Protein AF-0000000066385915 (afdb_homodimer)

Structure (mmCIF, N/CA/C/O backbone):
data_AF-0000000066385915-model_v1
#
loop_
_entity.id
_entity.type
_entity.pdbx_description
1 polymer 'MX dynamin-like GTPase 1'
#
loop_
_atom_site.group_PDB
_atom_site.id
_atom_site.type_symbol
_atom_site.label_atom_id
_atom_site.label_alt_id
_atom_site.label_comp_id
_atom_site.label_asym_id
_atom_site.label_entity_id
_atom_site.label_seq_id
_atom_site.pdbx_PDB_ins_code
_atom_site.Cartn_x
_atom_site.Cartn_y
_atom_site.Cartn_z
_atom_site.occupancy
_atom_site.B_iso_or_equiv
_atom_site.auth_seq_id
_atom_site.auth_comp_id
_atom_site.auth_asym_id
_atom_site.auth_atom_id
_atom_site.pdbx_PDB_model_num
ATOM 1 N N . MET A 1 1 ? 25.766 -32.531 -2.086 1 35.78 1 MET A N 1
ATOM 2 C CA . MET A 1 1 ? 25.438 -33.531 -3.105 1 35.78 1 MET A CA 1
ATOM 3 C C . MET A 1 1 ? 24.438 -34.531 -2.564 1 35.78 1 MET A C 1
ATOM 5 O O . MET A 1 1 ? 23.484 -34.906 -3.246 1 35.78 1 MET A O 1
ATOM 9 N N . ASP A 1 2 ? 24.688 -34.906 -1.33 1 42.03 2 ASP A N 1
ATOM 10 C CA . ASP A 1 2 ? 23.859 -35.938 -0.715 1 42.03 2 ASP A CA 1
ATOM 11 C C . ASP A 1 2 ? 22.5 -35.375 -0.315 1 42.03 2 ASP A C 1
ATOM 13 O O . ASP A 1 2 ? 21.469 -36.031 -0.437 1 42.03 2 ASP A O 1
ATOM 17 N N . SER A 1 3 ? 22.516 -34.125 0.157 1 38.78 3 SER A N 1
ATOM 18 C CA . SER A 1 3 ? 21.281 -33.531 0.643 1 38.78 3 SER A CA 1
ATOM 19 C C . SER A 1 3 ? 20.359 -33.156 -0.508 1 38.78 3 SER A C 1
ATOM 21 O O . SER A 1 3 ? 19.125 -33.281 -0.377 1 38.78 3 SER A O 1
ATOM 23 N N . VAL A 1 4 ? 20.906 -32.781 -1.575 1 39.56 4 VAL A N 1
ATOM 24 C CA . VAL A 1 4 ? 20.109 -32.5 -2.771 1 39.56 4 VAL A CA 1
ATOM 25 C C . VAL A 1 4 ? 19.484 -33.781 -3.295 1 39.56 4 VAL A C 1
ATOM 27 O O . VAL A 1 4 ? 18.312 -33.781 -3.674 1 39.56 4 VAL A O 1
ATOM 30 N N . ASN A 1 5 ? 20.281 -34.781 -3.244 1 43.81 5 ASN A N 1
ATOM 31 C CA . ASN A 1 5 ? 19.781 -36.094 -3.709 1 43.81 5 ASN A CA 1
ATOM 32 C C . ASN A 1 5 ? 18.656 -36.594 -2.822 1 43.81 5 ASN A C 1
ATOM 34 O O . ASN A 1 5 ? 17.703 -37.188 -3.314 1 43.81 5 ASN A O 1
ATOM 38 N N . ASN A 1 6 ? 18.859 -36.375 -1.585 1 42.84 6 ASN A N 1
ATOM 39 C CA . ASN A 1 6 ? 17.844 -36.875 -0.673 1 42.84 6 ASN A CA 1
ATOM 40 C C . ASN A 1 6 ? 16.531 -36.094 -0.83 1 42.84 6 ASN A C 1
ATOM 42 O O . ASN A 1 6 ? 15.453 -36.688 -0.765 1 42.84 6 ASN A O 1
ATOM 46 N N . LEU A 1 7 ? 16.609 -34.844 -1.009 1 38.97 7 LEU A N 1
ATOM 47 C CA . LEU A 1 7 ? 15.414 -34.031 -1.237 1 38.97 7 LEU A CA 1
ATOM 48 C C . LEU A 1 7 ? 14.727 -34.438 -2.543 1 38.97 7 LEU A C 1
ATOM 50 O O . LEU A 1 7 ? 13.5 -34.531 -2.605 1 38.97 7 LEU A O 1
ATOM 54 N N . CYS A 1 8 ? 15.484 -34.719 -3.566 1 43.97 8 CYS A N 1
ATOM 55 C CA . CYS A 1 8 ? 14.945 -35.188 -4.832 1 43.97 8 CYS A CA 1
ATOM 56 C C . CYS A 1 8 ? 14.234 -36.531 -4.648 1 43.97 8 CYS A C 1
ATOM 58 O O . CYS A 1 8 ? 13.172 -36.75 -5.227 1 43.97 8 CYS A O 1
ATOM 60 N N . ARG A 1 9 ? 14.914 -37.531 -3.932 1 48.41 9 ARG A N 1
ATOM 61 C CA . ARG A 1 9 ? 14.359 -38.844 -3.703 1 48.41 9 ARG A CA 1
ATOM 62 C C . ARG A 1 9 ? 13.062 -38.781 -2.904 1 48.41 9 ARG A C 1
ATOM 64 O O . ARG A 1 9 ? 12.094 -39.469 -3.215 1 48.41 9 ARG A O 1
ATOM 71 N N . HIS A 1 10 ? 13.102 -37.906 -1.931 1 45.81 10 HIS A N 1
ATOM 72 C CA . HIS A 1 10 ? 11.906 -37.719 -1.107 1 45.81 10 HIS A CA 1
ATOM 73 C C . HIS A 1 10 ? 10.781 -37.094 -1.907 1 45.81 10 HIS A C 1
ATOM 75 O O . HIS A 1 10 ? 9.625 -37.5 -1.8 1 45.81 10 HIS A O 1
ATOM 81 N N . TYR A 1 11 ? 11.141 -36.156 -2.65 1 45.03 11 TYR A N 1
ATOM 82 C CA . TYR A 1 11 ? 10.164 -35.562 -3.557 1 45.03 11 TYR A CA 1
ATOM 83 C C . TYR A 1 11 ? 9.594 -36.594 -4.508 1 45.03 11 TYR A C 1
ATOM 85 O O . TYR A 1 11 ? 8.375 -36.688 -4.672 1 45.03 11 TYR A O 1
ATOM 93 N N . GLU A 1 12 ? 10.492 -37.375 -5.199 1 50.59 12 GLU A N 1
ATOM 94 C CA . GLU A 1 12 ? 10.055 -38.375 -6.18 1 50.59 12 GLU A CA 1
ATOM 95 C C . GLU A 1 12 ? 9.227 -39.469 -5.52 1 50.59 12 GLU A C 1
ATOM 97 O O . GLU A 1 12 ? 8.242 -39.938 -6.094 1 50.59 12 GLU A O 1
ATOM 102 N N . GLU A 1 13 ? 9.656 -39.875 -4.379 1 51.94 13 GLU A N 1
ATOM 103 C CA . GLU A 1 13 ? 8.984 -41 -3.744 1 51.94 13 GLU A CA 1
ATOM 104 C C . GLU A 1 13 ? 7.691 -40.562 -3.066 1 51.94 13 GLU A C 1
ATOM 106 O O . GLU A 1 13 ? 6.695 -41.281 -3.084 1 51.94 13 GLU A O 1
ATOM 111 N N . LYS A 1 14 ? 7.656 -39.438 -2.494 1 52.72 14 LYS A N 1
ATOM 112 C CA . LYS A 1 14 ? 6.488 -39.094 -1.687 1 52.72 14 LYS A CA 1
ATOM 113 C C . LYS A 1 14 ? 5.617 -38.062 -2.396 1 52.72 14 LYS A C 1
ATOM 115 O O . LYS A 1 14 ? 4.391 -38.125 -2.299 1 52.72 14 LYS A O 1
ATOM 120 N N . VAL A 1 15 ? 6.25 -37.281 -3.129 1 54.69 15 VAL A N 1
ATOM 121 C CA . VAL A 1 15 ? 5.527 -36.156 -3.699 1 54.69 15 VAL A CA 1
ATOM 122 C C . VAL A 1 15 ? 4.969 -36.531 -5.066 1 54.69 15 VAL A C 1
ATOM 124 O O . VAL A 1 15 ? 3.809 -36.219 -5.375 1 54.69 15 VAL A O 1
ATOM 127 N N . ARG A 1 16 ? 5.742 -37.281 -5.781 1 57.44 16 ARG A N 1
ATOM 128 C CA . ARG A 1 16 ? 5.402 -37.562 -7.172 1 57.44 16 ARG A CA 1
ATOM 129 C C . ARG A 1 16 ? 4.145 -38.406 -7.266 1 57.44 16 ARG A C 1
ATOM 131 O O . ARG A 1 16 ? 3.252 -38.125 -8.07 1 57.44 16 ARG A O 1
ATOM 138 N N . PRO A 1 17 ? 4.105 -39.375 -6.379 1 56.94 17 PRO A N 1
ATOM 139 C CA . PRO A 1 17 ? 2.875 -40.156 -6.469 1 56.94 17 PRO A CA 1
ATOM 140 C C . PRO A 1 17 ? 1.621 -39.344 -6.188 1 56.94 17 PRO A C 1
ATOM 142 O O . PRO A 1 17 ? 0.581 -39.562 -6.812 1 56.94 17 PRO A O 1
ATOM 145 N N . CYS A 1 18 ? 1.727 -38.5 -5.277 1 58.06 18 CYS A N 1
ATOM 146 C CA . CYS A 1 18 ? 0.568 -37.656 -4.961 1 58.06 18 CYS A CA 1
ATOM 147 C C . CYS A 1 18 ? 0.225 -36.75 -6.125 1 58.06 18 CYS A C 1
ATOM 149 O O . CYS A 1 18 ? -0.949 -36.562 -6.453 1 58.06 18 CYS A O 1
ATOM 151 N N . ILE A 1 19 ? 1.251 -36.188 -6.676 1 59.75 19 ILE A N 1
ATOM 152 C CA . ILE A 1 19 ? 1.031 -35.344 -7.84 1 59.75 19 ILE A CA 1
ATOM 153 C C . ILE A 1 19 ? 0.413 -36.156 -8.969 1 59.75 19 ILE A C 1
ATOM 155 O O . ILE A 1 19 ? -0.531 -35.719 -9.625 1 59.75 19 ILE A O 1
ATOM 159 N N . ASP A 1 20 ? 1.008 -37.344 -9.078 1 60.72 20 ASP A N 1
ATOM 160 C CA . ASP A 1 20 ? 0.48 -38.219 -10.109 1 60.72 20 ASP A CA 1
ATOM 161 C C . ASP A 1 20 ? -0.982 -38.562 -9.844 1 60.72 20 ASP A C 1
ATOM 163 O O . ASP A 1 20 ? -1.783 -38.688 -10.773 1 60.72 20 ASP A O 1
ATOM 167 N N . LEU A 1 21 ? -1.234 -38.75 -8.602 1 58.47 21 LEU A N 1
ATOM 168 C CA . LEU A 1 21 ? -2.623 -39.031 -8.242 1 58.47 21 LEU A CA 1
ATOM 169 C C . LEU A 1 21 ? -3.514 -37.844 -8.609 1 58.47 21 LEU A C 1
ATOM 171 O O . LEU A 1 21 ? -4.59 -38.031 -9.18 1 58.47 21 LEU A O 1
ATOM 175 N N . ILE A 1 22 ? -3.074 -36.719 -8.336 1 58.84 22 ILE A N 1
ATOM 176 C CA . ILE A 1 22 ? -3.85 -35.531 -8.656 1 58.84 22 ILE A CA 1
ATOM 177 C C . ILE A 1 22 ? -4.016 -35.406 -10.172 1 58.84 22 ILE A C 1
ATOM 179 O O . ILE A 1 22 ? -5.109 -35.125 -10.664 1 58.84 22 ILE A O 1
ATOM 183 N N . ASP A 1 23 ? -2.93 -35.719 -10.766 1 59.41 23 ASP A N 1
ATOM 184 C CA . ASP A 1 23 ? -2.986 -35.719 -12.227 1 59.41 23 ASP A CA 1
ATOM 185 C C . ASP A 1 23 ? -3.982 -36.75 -12.75 1 59.41 23 ASP A C 1
ATOM 187 O O . ASP A 1 23 ? -4.727 -36.469 -13.695 1 59.41 23 ASP A O 1
ATOM 191 N N . THR A 1 24 ? -3.834 -37.844 -12.133 1 56.38 24 THR A N 1
ATOM 192 C CA . THR A 1 24 ? -4.762 -38.875 -12.523 1 56.38 24 THR A CA 1
ATOM 193 C C . THR A 1 24 ? -6.203 -38.469 -12.219 1 56.38 24 THR A C 1
ATOM 195 O O . THR A 1 24 ? -7.098 -38.688 -13.039 1 56.38 24 THR A O 1
ATOM 198 N N . LEU A 1 25 ? -6.285 -37.969 -11.125 1 58.06 25 LEU A N 1
ATOM 199 C CA . LEU A 1 25 ? -7.633 -37.562 -10.75 1 58.06 25 LEU A CA 1
ATOM 200 C C . LEU A 1 25 ? -8.133 -36.438 -11.664 1 58.06 25 LEU A C 1
ATOM 202 O O . LEU A 1 25 ? -9.312 -36.438 -12.039 1 58.06 25 LEU A O 1
ATOM 206 N N . ARG A 1 26 ? -7.273 -35.688 -12.047 1 57.22 26 ARG A N 1
ATOM 207 C CA . ARG A 1 26 ? -7.609 -34.625 -13.008 1 57.22 26 ARG A CA 1
ATOM 208 C C . ARG A 1 26 ? -7.984 -35.25 -14.359 1 57.22 26 ARG A C 1
ATOM 210 O O . ARG A 1 26 ? -8.969 -34.812 -14.977 1 57.22 26 ARG A O 1
ATOM 217 N N . ALA A 1 27 ? -7.152 -36.125 -14.734 1 53.56 27 ALA A N 1
ATOM 218 C CA . ALA A 1 27 ? -7.371 -36.781 -16.031 1 53.56 27 ALA A CA 1
ATOM 219 C C . ALA A 1 27 ? -8.695 -37.531 -16.031 1 53.56 27 ALA A C 1
ATOM 221 O O . ALA A 1 27 ? -9.344 -37.625 -17.078 1 53.56 27 ALA A O 1
ATOM 222 N N . LEU A 1 28 ? -9 -38.125 -14.969 1 53.47 28 LEU A N 1
ATOM 223 C CA . LEU A 1 28 ? -10.219 -38.938 -14.875 1 53.47 28 LEU A CA 1
ATOM 224 C C . LEU A 1 28 ? -11.445 -38.031 -14.789 1 53.47 28 LEU A C 1
ATOM 226 O O . LEU A 1 28 ? -12.578 -38.5 -14.797 1 53.47 28 LEU A O 1
ATOM 230 N N . GLY A 1 29 ? -11.188 -36.781 -15.016 1 46.84 29 GLY A N 1
ATOM 231 C CA . GLY A 1 29 ? -12.297 -35.844 -14.992 1 46.84 29 GLY A CA 1
ATOM 232 C C . GLY A 1 29 ? -12.938 -35.719 -13.625 1 46.84 29 GLY A C 1
ATOM 233 O O . GLY A 1 29 ? -14.062 -35.25 -13.508 1 46.84 29 GLY A O 1
ATOM 234 N N . VAL A 1 30 ? -12.375 -36.375 -12.789 1 45.09 30 VAL A N 1
ATOM 235 C CA . VAL A 1 30 ? -12.891 -36.25 -11.43 1 45.09 30 VAL A CA 1
ATOM 236 C C . VAL A 1 30 ? -12.695 -34.844 -10.93 1 45.09 30 VAL A C 1
ATOM 238 O O . VAL A 1 30 ? -13.164 -34.469 -9.836 1 45.09 30 VAL A O 1
ATOM 241 N N . GLU A 1 31 ? -12.008 -34.062 -11.547 1 46.38 31 GLU A N 1
ATOM 242 C CA . GLU A 1 31 ? -11.75 -32.656 -11.203 1 46.38 31 GLU A CA 1
ATOM 243 C C . GLU A 1 31 ? -13.039 -31.844 -11.188 1 46.38 31 GLU A C 1
ATOM 245 O O . GLU A 1 31 ? -13.148 -30.859 -10.438 1 46.38 31 GLU A O 1
ATOM 250 N N . GLN A 1 32 ? -13.875 -32.25 -12.156 1 44.91 32 GLN A N 1
ATOM 251 C CA . GLN A 1 32 ? -15.125 -31.484 -12.141 1 44.91 32 GLN A CA 1
ATOM 252 C C . GLN A 1 32 ? -15.766 -31.516 -10.758 1 44.91 32 GLN A C 1
ATOM 254 O O . GLN A 1 32 ? -16.469 -30.562 -10.375 1 44.91 32 GLN A O 1
ATOM 259 N N . ASP A 1 33 ? -15.578 -32.625 -10.125 1 41.34 33 ASP A N 1
ATOM 260 C CA . ASP A 1 33 ? -16.188 -32.781 -8.812 1 41.34 33 ASP A CA 1
ATOM 261 C C . ASP A 1 33 ? -15.141 -32.656 -7.703 1 41.34 33 ASP A C 1
ATOM 263 O O . ASP A 1 33 ? -15.492 -32.562 -6.523 1 41.34 33 ASP A O 1
ATOM 267 N N . LEU A 1 34 ? -13.938 -33.094 -7.906 1 46.72 34 LEU A N 1
ATOM 268 C CA . LEU A 1 34 ? -12.992 -33.094 -6.797 1 46.72 34 LEU A CA 1
ATOM 269 C C . LEU A 1 34 ? -12.234 -31.781 -6.723 1 46.72 34 LEU A C 1
ATOM 271 O O . LEU A 1 34 ? -11.727 -31.297 -7.738 1 46.72 34 LEU A O 1
ATOM 275 N N . ALA A 1 35 ? -12.516 -31 -5.754 1 56.75 35 ALA A N 1
ATOM 276 C CA . ALA A 1 35 ? -11.812 -29.797 -5.344 1 56.75 35 ALA A CA 1
ATOM 277 C C . ALA A 1 35 ? -10.32 -30.062 -5.148 1 56.75 35 ALA A C 1
ATOM 279 O O . ALA A 1 35 ? -9.914 -30.578 -4.109 1 56.75 35 ALA A O 1
ATOM 280 N N . LEU A 1 36 ? -9.453 -30.25 -6.277 1 65.81 36 LEU A N 1
ATOM 281 C CA . LEU A 1 36 ? -8.023 -30.531 -6.145 1 65.81 36 LEU A CA 1
ATOM 282 C C . LEU A 1 36 ? -7.309 -29.359 -5.48 1 65.81 36 LEU A C 1
ATOM 284 O O . LEU A 1 36 ? -7.703 -28.203 -5.656 1 65.81 36 LEU A O 1
ATOM 288 N N . PRO A 1 37 ? -6.355 -29.797 -4.598 1 80.06 37 PRO A N 1
ATOM 289 C CA . PRO A 1 37 ? -5.605 -28.766 -3.877 1 80.06 37 PRO A CA 1
ATOM 290 C C . PRO A 1 37 ? -4.902 -27.781 -4.809 1 80.06 37 PRO A C 1
ATOM 292 O O . PRO A 1 37 ? -4.383 -28.188 -5.855 1 80.06 37 PRO A O 1
ATOM 295 N N . ALA A 1 38 ? -5.109 -26.656 -4.68 1 89.25 38 ALA A N 1
ATOM 296 C CA . ALA A 1 38 ? -4.516 -25.562 -5.441 1 89.25 38 ALA A CA 1
ATOM 297 C C . ALA A 1 38 ? -4.008 -24.469 -4.512 1 89.25 38 ALA A C 1
ATOM 299 O O . ALA A 1 38 ? -4.281 -24.484 -3.311 1 89.25 38 ALA A O 1
ATOM 300 N N . ILE A 1 39 ? -3.141 -23.719 -5.043 1 95.94 39 ILE A N 1
ATOM 301 C CA . ILE A 1 39 ? -2.65 -22.547 -4.324 1 95.94 39 ILE A CA 1
ATOM 302 C C . ILE A 1 39 ? -3.297 -21.297 -4.895 1 95.94 39 ILE A C 1
ATOM 304 O O . ILE A 1 39 ? -3.092 -20.953 -6.062 1 95.94 39 ILE A O 1
ATOM 308 N N . ALA A 1 40 ? -4.121 -20.656 -4.109 1 97.44 40 ALA A N 1
ATOM 309 C CA . ALA A 1 40 ? -4.703 -19.375 -4.492 1 97.44 40 ALA A CA 1
ATOM 310 C C . ALA A 1 40 ? -3.754 -18.234 -4.168 1 97.44 40 ALA A C 1
ATOM 312 O O . ALA A 1 40 ? -3.307 -18.094 -3.029 1 97.44 40 ALA A O 1
ATOM 313 N N . VAL A 1 41 ? -3.404 -17.469 -5.195 1 98.44 41 VAL A N 1
ATOM 314 C CA . VAL A 1 41 ? -2.52 -16.328 -5.027 1 98.44 41 VAL A CA 1
ATOM 315 C C . VAL A 1 41 ? -3.348 -15.062 -4.832 1 98.44 41 VAL A C 1
ATOM 317 O O . VAL A 1 41 ? -4.078 -14.641 -5.734 1 98.44 41 VAL A O 1
ATOM 320 N N . ILE A 1 42 ? -3.266 -14.461 -3.682 1 98.75 42 ILE A N 1
ATOM 321 C CA . ILE A 1 42 ? -4.062 -13.273 -3.373 1 98.75 42 ILE A CA 1
ATOM 322 C C . ILE A 1 42 ? -3.148 -12.133 -2.941 1 98.75 42 ILE A C 1
ATOM 324 O O . ILE A 1 42 ? -2.037 -12.367 -2.461 1 98.75 42 ILE A O 1
ATOM 328 N N . GLY A 1 43 ? -3.566 -10.945 -3.133 1 98.44 43 GLY A N 1
ATOM 329 C CA . GLY A 1 43 ? -2.834 -9.734 -2.818 1 98.44 43 GLY A CA 1
ATOM 330 C C . GLY A 1 43 ? -3.564 -8.469 -3.236 1 98.44 43 GLY A C 1
ATOM 331 O O . GLY A 1 43 ? -4.465 -8.516 -4.074 1 98.44 43 GLY A O 1
ATOM 332 N N . ASP A 1 44 ? -3.129 -7.418 -2.646 1 97.69 44 ASP A N 1
ATOM 333 C CA . ASP A 1 44 ? -3.666 -6.125 -3.068 1 97.69 44 ASP A CA 1
ATOM 334 C C . ASP A 1 44 ? -3.219 -5.781 -4.488 1 97.69 44 ASP A C 1
ATOM 336 O O . ASP A 1 44 ? -2.232 -6.328 -4.984 1 97.69 44 ASP A O 1
ATOM 340 N N . GLN A 1 45 ? -3.996 -4.945 -5.129 1 96.38 45 GLN A N 1
ATOM 341 C CA . GLN A 1 45 ? -3.635 -4.527 -6.477 1 96.38 45 GLN A CA 1
ATOM 342 C C . GLN A 1 45 ? -2.201 -4.004 -6.527 1 96.38 45 GLN A C 1
ATOM 344 O O . GLN A 1 45 ? -1.781 -3.246 -5.652 1 96.38 45 GLN A O 1
ATOM 349 N N . SER A 1 46 ? -1.393 -4.484 -7.469 1 94.25 46 SER A N 1
ATOM 350 C CA . SER A 1 46 ? -0.015 -4.098 -7.758 1 94.25 46 SER A CA 1
ATOM 351 C C . SER A 1 46 ? 0.943 -4.637 -6.699 1 94.25 46 SER A C 1
ATOM 353 O O . SER A 1 46 ? 2.029 -4.09 -6.504 1 94.25 46 SER A O 1
ATOM 355 N N . SER A 1 47 ? 0.632 -5.672 -6.02 1 96.19 47 SER A N 1
ATOM 356 C CA . SER A 1 47 ? 1.505 -6.242 -5 1 96.19 47 SER A CA 1
ATOM 357 C C . SER A 1 47 ? 2.594 -7.109 -5.629 1 96.19 47 SER A C 1
ATOM 359 O O . SER A 1 47 ? 3.611 -7.391 -4.992 1 96.19 47 SER A O 1
ATOM 361 N N . GLY A 1 48 ? 2.332 -7.594 -6.812 1 95.31 48 GLY A N 1
ATOM 362 C CA . GLY A 1 48 ? 3.305 -8.438 -7.48 1 95.31 48 GLY A CA 1
ATOM 363 C C . GLY A 1 48 ? 2.793 -9.844 -7.746 1 95.31 48 GLY A C 1
ATOM 364 O O . GLY A 1 48 ? 3.574 -10.75 -8.055 1 95.31 48 GLY A O 1
ATOM 365 N N . LYS A 1 49 ? 1.472 -10.078 -7.676 1 96.19 49 LYS A N 1
ATOM 366 C CA . LYS A 1 49 ? 0.86 -11.391 -7.859 1 96.19 49 LYS A CA 1
ATOM 367 C C . LYS A 1 49 ? 1.213 -11.969 -9.227 1 96.19 49 LYS A C 1
ATOM 369 O O . LYS A 1 49 ? 1.729 -13.086 -9.312 1 96.19 49 LYS A O 1
ATOM 374 N N . SER A 1 50 ? 0.96 -11.164 -10.258 1 94.12 50 SER A N 1
ATOM 375 C CA . SER A 1 50 ? 1.209 -11.648 -11.617 1 94.12 50 SER A CA 1
ATOM 376 C C . SER A 1 50 ? 2.697 -11.883 -11.852 1 94.12 50 SER A C 1
ATOM 378 O O . SER A 1 50 ? 3.078 -12.828 -12.539 1 94.12 50 SER A O 1
ATOM 380 N N . SER A 1 51 ? 3.547 -11.047 -11.273 1 95.31 51 SER A N 1
ATOM 381 C CA . SER A 1 51 ? 4.988 -11.211 -11.43 1 95.31 51 SER A CA 1
ATOM 382 C C . SER A 1 51 ? 5.469 -12.516 -10.789 1 95.31 51 SER A C 1
ATOM 384 O O . SER A 1 51 ? 6.328 -13.203 -11.352 1 95.31 51 SER A O 1
ATOM 386 N N . VAL A 1 52 ? 4.934 -12.828 -9.664 1 97.62 52 VAL A N 1
ATOM 387 C CA . VAL A 1 52 ? 5.289 -14.07 -8.977 1 97.62 52 VAL A CA 1
ATOM 388 C C . VAL A 1 52 ? 4.84 -15.266 -9.812 1 97.62 52 VAL A C 1
ATOM 390 O O . VAL A 1 52 ? 5.598 -16.219 -10.008 1 97.62 52 VAL A O 1
ATOM 393 N N . LEU A 1 53 ? 3.631 -15.18 -10.32 1 97.06 53 LEU A N 1
ATOM 394 C CA . LEU A 1 53 ? 3.08 -16.266 -11.125 1 97.06 53 LEU A CA 1
ATOM 395 C C . LEU A 1 53 ? 3.871 -16.438 -12.414 1 97.06 53 LEU A C 1
ATOM 397 O O . LEU A 1 53 ? 4.105 -17.578 -12.852 1 97.06 53 LEU A O 1
ATOM 401 N N . GLU A 1 54 ? 4.309 -15.328 -12.992 1 95.69 54 GLU A N 1
ATOM 402 C CA . GLU A 1 54 ? 5.156 -15.391 -14.172 1 95.69 54 GLU A CA 1
ATOM 403 C C . GLU A 1 54 ? 6.48 -16.094 -13.867 1 95.69 54 GLU A C 1
ATOM 405 O O . GLU A 1 54 ? 6.945 -16.922 -14.648 1 95.69 54 GLU A O 1
ATOM 410 N N . ALA A 1 55 ? 7.004 -15.711 -12.805 1 96 55 ALA A N 1
ATOM 411 C CA . ALA A 1 55 ? 8.297 -16.266 -12.422 1 96 55 ALA A CA 1
ATOM 412 C C . ALA A 1 55 ? 8.188 -17.781 -12.164 1 96 55 ALA A C 1
ATOM 414 O O . ALA A 1 55 ? 9.078 -18.531 -12.547 1 96 55 ALA A O 1
ATOM 415 N N . LEU A 1 56 ? 7.137 -18.219 -11.586 1 96 56 LEU A N 1
ATOM 416 C CA . LEU A 1 56 ? 6.941 -19.625 -11.258 1 96 56 LEU A CA 1
ATOM 417 C C . LEU A 1 56 ? 6.586 -20.438 -12.5 1 96 56 LEU A C 1
ATOM 419 O O . LEU A 1 56 ? 6.965 -21.609 -12.609 1 96 56 LEU A O 1
ATOM 423 N N . SER A 1 57 ? 5.867 -19.797 -13.438 1 94.88 57 SER A N 1
ATOM 424 C CA . SER A 1 57 ? 5.332 -20.531 -14.578 1 94.88 57 SER A CA 1
ATOM 425 C C . SER A 1 57 ? 6.258 -20.422 -15.789 1 94.88 57 SER A C 1
ATOM 427 O O . SER A 1 57 ? 6.121 -21.188 -16.75 1 94.88 57 SER A O 1
ATOM 429 N N . GLY A 1 58 ? 7.059 -19.422 -15.828 1 92.81 58 GLY A N 1
ATOM 430 C CA . GLY A 1 58 ? 7.977 -19.234 -16.938 1 92.81 58 GLY A CA 1
ATOM 431 C C . GLY A 1 58 ? 7.32 -18.578 -18.141 1 92.81 58 GLY A C 1
ATOM 432 O O . GLY A 1 58 ? 7.926 -18.5 -19.219 1 92.81 58 GLY A O 1
ATOM 433 N N . VAL A 1 59 ? 6.086 -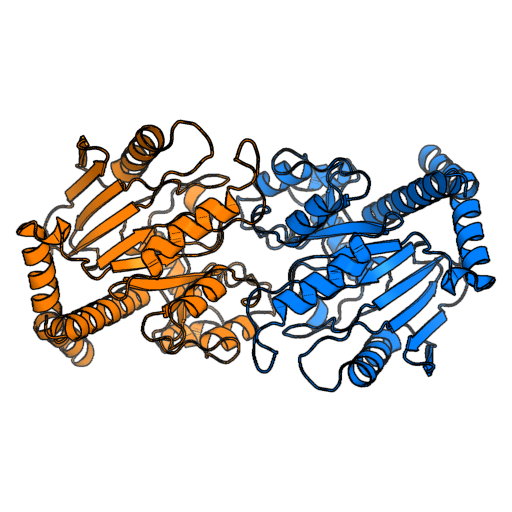18.172 -17.969 1 93.88 59 VAL A N 1
ATOM 434 C CA . VAL A 1 59 ? 5.398 -17.547 -19.094 1 93.88 59 VAL A CA 1
ATOM 435 C C . VAL A 1 59 ? 4.949 -16.141 -18.703 1 93.88 59 VAL A C 1
ATOM 437 O O . VAL A 1 59 ? 4.676 -15.867 -17.531 1 93.88 59 VAL A O 1
ATOM 440 N N . ALA A 1 60 ? 4.859 -15.289 -19.703 1 92 60 ALA A N 1
ATOM 441 C CA . ALA A 1 60 ? 4.391 -13.93 -19.469 1 92 60 ALA A CA 1
ATOM 442 C C . ALA A 1 60 ? 2.871 -13.883 -19.359 1 92 60 ALA A C 1
ATOM 444 O O . ALA A 1 60 ? 2.162 -14.555 -20.109 1 92 60 ALA A O 1
ATOM 445 N N . LEU A 1 61 ? 2.414 -13.156 -18.359 1 93.44 61 LEU A N 1
ATOM 446 C CA . LEU A 1 61 ? 0.988 -12.93 -18.156 1 93.44 61 LEU A CA 1
ATOM 447 C C . LEU A 1 61 ? 0.622 -11.477 -18.469 1 93.44 61 LEU A C 1
ATOM 449 O O . LEU A 1 61 ? 1.503 -10.633 -18.625 1 93.44 61 LEU A O 1
ATOM 453 N N . PRO A 1 62 ? -0.664 -11.25 -18.625 1 88.69 62 PRO A N 1
ATOM 454 C CA . PRO A 1 62 ? -1.095 -9.898 -18.984 1 88.69 62 PRO A CA 1
ATOM 455 C C . PRO A 1 62 ? -0.655 -8.852 -17.969 1 88.69 62 PRO A C 1
ATOM 457 O O . PRO A 1 62 ? -0.676 -9.109 -16.766 1 88.69 62 PRO A O 1
ATOM 460 N N . ARG A 1 63 ? -0.227 -7.723 -18.531 1 83.38 63 ARG A N 1
ATOM 461 C CA . ARG A 1 63 ? 0.161 -6.59 -17.703 1 83.38 63 ARG A CA 1
ATOM 462 C C . ARG A 1 63 ? -0.529 -5.312 -18.156 1 83.38 63 ARG A C 1
ATOM 464 O O . ARG A 1 63 ? -0.976 -5.219 -19.312 1 83.38 63 ARG A O 1
ATOM 471 N N . GLY A 1 64 ? -0.64 -4.352 -17.297 1 78.12 64 GLY A N 1
ATOM 472 C CA . GLY A 1 64 ? -1.263 -3.072 -17.594 1 78.12 64 GLY A CA 1
ATOM 473 C C . GLY A 1 64 ? -1.653 -2.285 -16.359 1 78.12 64 GLY A C 1
ATOM 474 O O . GLY A 1 64 ? -1.165 -2.562 -15.266 1 78.12 64 GLY A O 1
ATOM 475 N N . SER A 1 65 ? -2.371 -1.204 -16.688 1 75.88 65 SER A N 1
ATOM 476 C CA . SER A 1 65 ? -2.846 -0.356 -15.594 1 75.88 65 SER A CA 1
ATOM 477 C C . SER A 1 65 ? -4.238 -0.773 -15.141 1 75.88 65 SER A C 1
ATOM 479 O O . SER A 1 65 ? -5.004 -1.356 -15.914 1 75.88 65 SER A O 1
ATOM 481 N N . GLY A 1 66 ? -4.477 -0.522 -13.844 1 79.44 66 GLY A N 1
ATOM 482 C CA . GLY A 1 66 ? -5.766 -0.935 -13.32 1 79.44 66 GLY A CA 1
ATOM 483 C C . GLY A 1 66 ? -5.828 -2.41 -12.969 1 79.44 66 GLY A C 1
ATOM 484 O O . GLY A 1 66 ? -4.832 -2.992 -12.539 1 79.44 66 GLY A O 1
ATOM 485 N N . ILE A 1 67 ? -6.977 -2.945 -13.039 1 84.38 67 ILE A N 1
ATOM 486 C CA . ILE A 1 67 ? -7.133 -4.375 -12.781 1 84.38 67 ILE A CA 1
ATOM 487 C C . ILE A 1 67 ? -6.77 -5.164 -14.039 1 84.38 67 ILE A C 1
ATOM 489 O O . ILE A 1 67 ? -7.461 -5.078 -15.055 1 84.38 67 ILE A O 1
ATOM 493 N N . VAL A 1 68 ? -5.699 -5.875 -13.945 1 86.38 68 VAL A N 1
ATOM 494 C CA . VAL A 1 68 ? -5.184 -6.602 -15.102 1 86.38 68 VAL A CA 1
ATOM 495 C C . VAL A 1 68 ? -5.766 -8.016 -15.125 1 86.38 68 VAL A C 1
ATOM 497 O O . VAL A 1 68 ? -6.207 -8.492 -16.172 1 86.38 68 VAL A O 1
ATOM 500 N N . THR A 1 69 ? -5.719 -8.672 -13.969 1 91.56 69 THR A N 1
ATOM 501 C CA . THR A 1 69 ? -6.375 -9.969 -13.836 1 91.56 69 THR A CA 1
ATOM 502 C C . THR A 1 69 ? -7.871 -9.797 -13.578 1 91.56 69 THR A C 1
ATOM 504 O O . THR A 1 69 ? -8.281 -9.57 -12.438 1 91.56 69 THR A O 1
ATOM 507 N N . ARG A 1 70 ? -8.711 -9.977 -14.594 1 92.31 70 ARG A N 1
ATOM 508 C CA . ARG A 1 70 ? -10.133 -9.648 -14.484 1 92.31 70 ARG A CA 1
ATOM 509 C C . ARG A 1 70 ? -10.977 -10.898 -14.273 1 92.31 70 ARG A C 1
ATOM 511 O O . ARG A 1 70 ? -12.148 -10.805 -13.914 1 92.31 70 ARG A O 1
ATOM 518 N N . CYS A 1 71 ? -10.383 -12.055 -14.555 1 93.62 71 CYS A N 1
ATOM 519 C CA . CYS A 1 71 ? -10.969 -13.367 -14.289 1 93.62 71 CYS A CA 1
ATOM 520 C C . CYS A 1 71 ? -9.992 -14.258 -13.531 1 93.62 71 CYS A C 1
ATOM 522 O O . CYS A 1 71 ? -8.773 -14.125 -13.695 1 93.62 71 CYS A O 1
ATOM 524 N N . PRO A 1 72 ? -10.57 -15.125 -12.703 1 94.75 72 PRO A N 1
ATOM 525 C CA . PRO A 1 72 ? -9.656 -16.109 -12.133 1 94.75 72 PRO A CA 1
ATOM 526 C C . PRO A 1 72 ? -8.938 -16.938 -13.203 1 94.75 72 PRO A C 1
ATOM 528 O O . PRO A 1 72 ? -9.547 -17.344 -14.188 1 94.75 72 PRO A O 1
ATOM 531 N N . LEU A 1 73 ? -7.668 -17.078 -13.062 1 95.31 73 LEU A N 1
ATOM 532 C CA . LEU A 1 73 ? -6.84 -17.875 -13.961 1 95.31 73 LEU A CA 1
ATOM 533 C C . LEU A 1 73 ? -6.23 -19.062 -13.227 1 95.31 73 LEU A C 1
ATOM 535 O O . LEU A 1 73 ? -5.422 -18.875 -12.312 1 95.31 73 LEU A O 1
ATOM 539 N N . VAL A 1 74 ? -6.625 -20.266 -13.594 1 93.06 74 VAL A N 1
ATOM 540 C CA . VAL A 1 74 ? -6.004 -21.469 -13.047 1 93.06 74 VAL A CA 1
ATOM 541 C C . VAL A 1 74 ? -4.793 -21.859 -13.898 1 93.06 74 VAL A C 1
ATOM 543 O O . VAL A 1 74 ? -4.926 -22.141 -15.086 1 93.06 74 VAL A O 1
ATOM 546 N N . LEU A 1 75 ? -3.686 -21.797 -13.32 1 94.44 75 LEU A N 1
ATOM 547 C CA . LEU A 1 75 ? -2.42 -22.156 -13.945 1 94.44 75 LEU A CA 1
ATOM 548 C C . LEU A 1 75 ? -1.983 -23.562 -13.5 1 94.44 75 LEU A C 1
ATOM 550 O O . LEU A 1 75 ? -1.581 -23.75 -12.352 1 94.44 75 LEU A O 1
ATOM 554 N N . LYS A 1 76 ? -2.08 -24.5 -14.359 1 90.62 76 LYS A N 1
ATOM 555 C CA . LYS A 1 76 ? -1.624 -25.859 -14.102 1 90.62 76 LYS A CA 1
ATOM 556 C C . LYS A 1 76 ? -0.24 -26.094 -14.703 1 90.62 76 LYS A C 1
ATOM 558 O O . LYS A 1 76 ? -0.088 -26.156 -15.922 1 90.62 76 LYS A O 1
ATOM 563 N N . LEU A 1 77 ? 0.688 -26.25 -13.82 1 92.31 77 LEU A N 1
ATOM 564 C CA . LEU A 1 77 ? 2.076 -26.453 -14.219 1 92.31 77 LEU A CA 1
ATOM 565 C C . LEU A 1 77 ? 2.498 -27.906 -14.047 1 92.31 77 LEU A C 1
ATOM 567 O O . LEU A 1 77 ? 2.322 -28.484 -12.977 1 92.31 77 LEU A O 1
ATOM 571 N N . ARG A 1 78 ? 2.986 -28.438 -15.094 1 87.38 78 ARG A N 1
ATOM 572 C CA . ARG A 1 78 ? 3.465 -29.812 -15.086 1 87.38 78 ARG A CA 1
ATOM 573 C C . ARG A 1 78 ? 4.934 -29.875 -15.484 1 87.38 78 ARG A C 1
ATOM 575 O O . ARG A 1 78 ? 5.301 -29.484 -16.594 1 87.38 78 ARG A O 1
ATOM 582 N N . LYS A 1 79 ? 5.707 -30.453 -14.617 1 87.88 79 LYS A N 1
ATOM 583 C CA . LYS A 1 79 ? 7.129 -30.625 -14.914 1 87.88 79 LYS A CA 1
ATOM 584 C C . LYS A 1 79 ? 7.367 -31.828 -15.828 1 87.88 79 LYS A C 1
ATOM 586 O O . LYS A 1 79 ? 6.973 -32.938 -15.5 1 87.88 79 LYS A O 1
ATOM 591 N N . LEU A 1 80 ? 7.988 -31.578 -16.969 1 89.88 80 LEU A N 1
ATOM 592 C CA . LEU A 1 80 ? 8.344 -32.625 -17.922 1 89.88 80 LEU A CA 1
ATOM 593 C C . LEU A 1 80 ? 9.781 -33.094 -17.703 1 89.88 80 LEU A C 1
ATOM 595 O O . LEU A 1 80 ? 10.523 -32.469 -16.938 1 89.88 80 LEU A O 1
ATOM 599 N N . LYS A 1 81 ? 10.023 -34.219 -18.328 1 89.81 81 LYS A N 1
ATOM 600 C CA . LYS A 1 81 ? 11.406 -34.688 -18.312 1 89.81 81 LYS A CA 1
ATOM 601 C C . LYS A 1 81 ? 12.305 -33.781 -19.141 1 89.81 81 LYS A C 1
ATOM 603 O O . LYS A 1 81 ? 11.836 -33.094 -20.062 1 89.81 81 LYS A O 1
ATOM 608 N N . GLU A 1 82 ? 13.555 -33.781 -18.781 1 90.88 82 GLU A N 1
ATOM 609 C CA . GLU A 1 82 ? 14.523 -33 -19.516 1 90.88 82 GLU A CA 1
ATOM 610 C C . GLU A 1 82 ? 14.508 -33.344 -21 1 90.88 82 GLU A C 1
ATOM 612 O O . GLU A 1 82 ? 14.453 -34.5 -21.375 1 90.88 82 GLU A O 1
ATOM 617 N N . GLY A 1 83 ? 14.516 -32.344 -21.859 1 91.25 83 GLY A N 1
ATOM 618 C CA . GLY A 1 83 ? 14.555 -32.531 -23.297 1 91.25 83 GLY A CA 1
ATOM 619 C C . GLY A 1 83 ? 13.18 -32.5 -23.938 1 91.25 83 GLY A C 1
ATOM 620 O O . GLY A 1 83 ? 13.055 -32.344 -25.156 1 91.25 83 GLY A O 1
ATOM 621 N N . GLU A 1 84 ? 12.133 -32.625 -23.156 1 93 84 GLU A N 1
ATOM 622 C CA . GLU A 1 84 ? 10.781 -32.562 -23.688 1 93 84 GLU A CA 1
ATOM 623 C C . GLU A 1 84 ? 10.398 -31.141 -24.047 1 93 84 GLU A C 1
ATOM 625 O O . GLU A 1 84 ? 10.836 -30.188 -23.406 1 93 84 GLU A O 1
ATOM 630 N N . GLU A 1 85 ? 9.57 -31.031 -25.016 1 94.69 85 GLU A N 1
ATOM 631 C CA . GLU A 1 85 ? 9.211 -29.719 -25.562 1 94.69 85 GLU A CA 1
ATOM 632 C C . GLU A 1 85 ? 8.109 -29.062 -24.734 1 94.69 85 GLU A C 1
ATOM 634 O O . GLU A 1 85 ? 7.238 -29.75 -24.203 1 94.69 85 GLU A O 1
ATOM 639 N N . TRP A 1 86 ? 8.133 -27.719 -24.75 1 95.25 86 TRP A N 1
ATOM 640 C CA . TRP A 1 86 ? 7.121 -26.906 -24.078 1 95.25 86 TRP A CA 1
ATOM 641 C C . TRP A 1 86 ? 5.758 -27.078 -24.75 1 95.25 86 TRP A C 1
ATOM 643 O O . TRP A 1 86 ? 5.664 -27.156 -25.969 1 95.25 86 TRP A O 1
ATOM 653 N N . ARG A 1 87 ? 4.699 -27.297 -23.984 1 96.25 87 ARG A N 1
ATOM 654 C CA . ARG A 1 87 ? 3.314 -27.328 -24.438 1 96.25 87 ARG A CA 1
ATOM 655 C C . ARG A 1 87 ? 2.432 -26.422 -23.578 1 96.25 87 ARG A C 1
ATOM 657 O O . ARG A 1 87 ? 2.641 -26.312 -22.375 1 96.25 87 ARG A O 1
ATOM 664 N N . GLY A 1 88 ? 1.499 -25.75 -24.234 1 96.62 88 GLY A N 1
ATOM 665 C CA . GLY A 1 88 ? 0.563 -24.891 -23.531 1 96.62 88 GLY A CA 1
ATOM 666 C C . GLY A 1 88 ? -0.836 -24.922 -24.109 1 96.62 88 GLY A C 1
ATOM 667 O O . GLY A 1 88 ? -1.007 -25.141 -25.312 1 96.62 88 GLY A O 1
ATOM 668 N N . LYS A 1 89 ? -1.772 -24.781 -23.281 1 97.06 89 LYS A N 1
ATOM 669 C CA . LYS A 1 89 ? -3.174 -24.75 -23.688 1 97.06 89 LYS A CA 1
ATOM 670 C C . LYS A 1 89 ? -3.979 -23.781 -22.828 1 97.06 89 LYS A C 1
ATOM 672 O O . LYS A 1 89 ? -3.863 -23.781 -21.609 1 97.06 89 LYS A O 1
ATOM 677 N N . VAL A 1 90 ? -4.738 -22.922 -23.484 1 96.88 90 VAL A N 1
ATOM 678 C CA . VAL A 1 90 ? -5.66 -22.031 -22.797 1 96.88 90 VAL A CA 1
ATOM 679 C C . VAL A 1 90 ? -7.098 -22.469 -23.047 1 96.88 90 VAL A C 1
ATOM 681 O O . VAL A 1 90 ? -7.449 -22.859 -24.156 1 96.88 90 VAL A O 1
ATOM 684 N N . SER A 1 91 ? -7.91 -22.469 -21.984 1 95.94 91 SER A N 1
ATOM 685 C CA . SER A 1 91 ? -9.312 -22.859 -22.109 1 95.94 91 SER A CA 1
ATOM 686 C C . SER A 1 91 ? -10.227 -21.891 -21.391 1 95.94 91 SER A C 1
ATOM 688 O O . SER A 1 91 ? -9.906 -21.422 -20.281 1 95.94 91 SER A O 1
ATOM 690 N N . TYR A 1 92 ? -11.281 -21.516 -22.016 1 93.88 92 TYR A N 1
ATOM 691 C CA . TYR A 1 92 ? -12.336 -20.688 -21.438 1 93.88 92 TYR A CA 1
ATOM 692 C C . TYR A 1 92 ? -13.656 -20.891 -22.188 1 93.88 92 TYR A C 1
ATOM 694 O O . TYR A 1 92 ? -13.664 -21.016 -23.406 1 93.88 92 TYR A O 1
ATOM 702 N N . ASP A 1 93 ? -14.859 -20.891 -21.531 1 91.81 93 ASP A N 1
ATOM 703 C CA . ASP A 1 93 ? -16.203 -21.016 -22.078 1 91.81 93 ASP A CA 1
ATOM 704 C C . ASP A 1 93 ? -16.25 -22.078 -23.188 1 91.81 93 ASP A C 1
ATOM 706 O O . ASP A 1 93 ? -16.703 -21.797 -24.297 1 91.81 93 ASP A O 1
ATOM 710 N N . ASP A 1 94 ? -15.719 -23.219 -23.109 1 88.5 94 ASP A N 1
ATOM 711 C CA . ASP A 1 94 ? -15.711 -24.375 -24.016 1 88.5 94 ASP A CA 1
ATOM 712 C C . ASP A 1 94 ? -14.781 -24.125 -25.203 1 88.5 94 ASP A C 1
ATOM 714 O O . ASP A 1 94 ? -14.828 -24.875 -26.188 1 88.5 94 ASP A O 1
ATOM 718 N N . ILE A 1 95 ? -14.102 -23.031 -25.125 1 95.44 95 ILE A N 1
ATOM 719 C CA . ILE A 1 95 ? -13.078 -22.766 -26.141 1 95.44 95 ILE A CA 1
ATOM 720 C C . ILE A 1 95 ? -11.727 -23.266 -25.641 1 95.44 95 ILE A C 1
ATOM 722 O O . ILE A 1 95 ? -11.375 -23.078 -24.469 1 95.44 95 ILE A O 1
ATOM 726 N N . GLU A 1 96 ? -11.031 -23.906 -26.5 1 95.62 96 GLU A N 1
ATOM 727 C CA . GLU A 1 96 ? -9.68 -24.375 -26.219 1 95.62 96 GLU A CA 1
ATOM 728 C C . GLU A 1 96 ? -8.695 -23.906 -27.281 1 95.62 96 GLU A C 1
ATOM 730 O O . GLU A 1 96 ? -8.969 -24.031 -28.484 1 95.62 96 GLU A O 1
ATOM 735 N N . VAL A 1 97 ? -7.66 -23.328 -26.859 1 97 97 VAL A N 1
ATOM 736 C CA . VAL A 1 97 ? -6.625 -22.828 -27.75 1 97 97 VAL A CA 1
ATOM 737 C C . VAL A 1 97 ? -5.289 -23.5 -27.422 1 97 97 VAL A C 1
ATOM 739 O O . VAL A 1 97 ? -4.738 -23.297 -26.344 1 97 97 VAL A O 1
ATOM 742 N N . GLU A 1 98 ? -4.734 -24.297 -28.344 1 97.25 98 GLU A N 1
ATOM 743 C CA . GLU A 1 98 ? -3.404 -24.875 -28.172 1 97.25 98 GLU A CA 1
ATOM 744 C C . GLU A 1 98 ? -2.314 -23.859 -28.5 1 97.25 98 GLU A C 1
ATOM 746 O O . GLU A 1 98 ? -2.426 -23.094 -29.469 1 97.25 98 GLU A O 1
ATOM 751 N N . LEU A 1 99 ? -1.34 -23.797 -27.609 1 97.25 99 LEU A N 1
ATOM 752 C CA . LEU A 1 99 ? -0.232 -22.875 -27.766 1 97.25 99 LEU A CA 1
ATOM 753 C C . LEU A 1 99 ? 1.053 -23.609 -28.125 1 97.25 99 LEU A C 1
ATOM 755 O O . LEU A 1 99 ? 1.354 -24.656 -27.562 1 97.25 99 LEU A O 1
ATOM 759 N N . SER A 1 100 ? 1.872 -23.109 -29.094 1 92.62 100 SER A N 1
ATOM 760 C CA . SER A 1 100 ? 3.096 -23.75 -29.562 1 92.62 100 SER A CA 1
ATOM 761 C C . SER A 1 100 ? 4.328 -23.141 -28.906 1 92.62 100 SER A C 1
ATOM 763 O O . SER A 1 100 ? 5.398 -23.75 -28.875 1 92.62 100 SER A O 1
ATOM 765 N N . ASP A 1 101 ? 4.07 -21.922 -28.406 1 94.94 101 ASP A N 1
ATOM 766 C CA . ASP A 1 101 ? 5.199 -21.172 -27.859 1 94.94 101 ASP A CA 1
ATOM 767 C C . ASP A 1 101 ? 4.777 -20.344 -26.656 1 94.94 101 ASP A C 1
ATOM 769 O O . ASP A 1 101 ? 3.689 -19.766 -26.656 1 94.94 101 ASP A O 1
ATOM 773 N N . PRO A 1 102 ? 5.711 -20.188 -25.703 1 94.38 102 PRO A N 1
ATOM 774 C CA . PRO A 1 102 ? 5.402 -19.391 -24.516 1 94.38 102 PRO A CA 1
ATOM 775 C C . PRO A 1 102 ? 5.008 -17.953 -24.844 1 94.38 102 PRO A C 1
ATOM 777 O O . PRO A 1 102 ? 4.227 -17.344 -24.125 1 94.38 102 PRO A O 1
ATOM 780 N N . SER A 1 103 ? 5.48 -17.406 -25.922 1 93.44 103 SER A N 1
ATOM 781 C CA . SER A 1 103 ? 5.246 -16.016 -26.297 1 93.44 103 SER A CA 1
ATOM 782 C C . SER A 1 103 ? 3.785 -15.781 -26.656 1 93.44 103 SER A C 1
ATOM 784 O O . SER A 1 103 ? 3.33 -14.641 -26.719 1 93.44 103 SER A O 1
ATOM 786 N N . GLU A 1 104 ? 3.025 -16.844 -26.828 1 96.25 104 GLU A N 1
ATOM 787 C CA . GLU A 1 104 ? 1.63 -16.734 -27.234 1 96.25 104 GLU A CA 1
ATOM 788 C C . GLU A 1 104 ? 0.702 -16.641 -26.031 1 96.25 104 GLU A C 1
ATOM 790 O O . GLU A 1 104 ? -0.474 -16.297 -26.172 1 96.25 104 GLU A O 1
ATOM 795 N N . VAL A 1 105 ? 1.183 -16.891 -24.859 1 96.56 105 VAL A N 1
ATOM 796 C CA . VAL A 1 105 ? 0.362 -17.078 -23.672 1 96.56 105 VAL A CA 1
ATOM 797 C C . VAL A 1 105 ? -0.339 -15.758 -23.328 1 96.56 105 VAL A C 1
ATOM 799 O O . VAL A 1 105 ? -1.555 -15.734 -23.125 1 96.56 105 VAL A O 1
ATOM 802 N N . GLU A 1 106 ? 0.385 -14.672 -23.25 1 94.31 106 GLU A N 1
ATOM 803 C CA . GLU A 1 106 ? -0.169 -13.383 -22.844 1 94.31 106 GLU A CA 1
ATOM 804 C C . GLU A 1 106 ? -1.35 -12.992 -23.719 1 94.31 106 GLU A C 1
ATOM 806 O O . GLU A 1 106 ? -2.402 -12.594 -23.219 1 94.31 106 GLU A O 1
ATOM 811 N N . GLU A 1 107 ? -1.137 -13.07 -25 1 94.81 107 GLU A N 1
ATOM 812 C CA . GLU A 1 107 ? -2.191 -12.711 -25.938 1 94.81 107 GLU A CA 1
ATOM 813 C C . GLU A 1 107 ? -3.398 -13.633 -25.797 1 94.81 107 GLU A C 1
ATOM 815 O O . GLU A 1 107 ? -4.543 -13.18 -25.859 1 94.81 107 GLU A O 1
ATOM 820 N N . ALA A 1 108 ? -3.156 -14.93 -25.641 1 96.62 108 ALA A N 1
ATOM 821 C CA . ALA A 1 108 ? -4.238 -15.898 -25.5 1 96.62 108 ALA A CA 1
ATOM 822 C C . ALA A 1 108 ? -5.07 -15.617 -24.25 1 96.62 108 ALA A C 1
ATOM 824 O O . ALA A 1 108 ? -6.301 -15.695 -24.297 1 96.62 108 ALA A O 1
ATOM 825 N N . ILE A 1 109 ? -4.434 -15.297 -23.141 1 95.69 109 ILE A N 1
ATOM 826 C CA . ILE A 1 109 ? -5.133 -14.992 -21.891 1 95.69 109 ILE A CA 1
ATOM 827 C C . ILE A 1 109 ? -5.934 -13.703 -22.047 1 95.69 109 ILE A C 1
ATOM 829 O O . ILE A 1 109 ? -7.078 -13.617 -21.609 1 95.69 109 ILE A O 1
ATOM 833 N N . ASN A 1 110 ? -5.328 -12.672 -22.719 1 93.44 110 ASN A N 1
ATOM 834 C CA . ASN A 1 110 ? -6.031 -11.422 -22.984 1 93.44 110 ASN A CA 1
ATOM 835 C C . ASN A 1 110 ? -7.316 -11.648 -23.766 1 93.44 110 ASN A C 1
ATOM 837 O O . ASN A 1 110 ? -8.359 -11.07 -23.453 1 93.44 110 ASN A O 1
ATOM 841 N N . LYS A 1 111 ? -7.203 -12.445 -24.797 1 93.94 111 LYS A N 1
ATOM 842 C CA . LYS A 1 111 ? -8.375 -12.766 -25.609 1 93.94 111 LYS A CA 1
ATOM 843 C C . LYS A 1 111 ? -9.445 -13.461 -24.766 1 93.94 111 LYS A C 1
ATOM 845 O O . LYS A 1 111 ? -10.633 -13.164 -24.906 1 93.94 111 LYS A O 1
ATOM 850 N N . GLY A 1 112 ? -9.031 -14.398 -23.938 1 94.06 112 GLY A N 1
ATOM 851 C CA . GLY A 1 112 ? -9.961 -15.086 -23.047 1 94.06 112 GLY A CA 1
ATOM 852 C C . GLY A 1 112 ? -10.656 -14.156 -22.078 1 94.06 112 GLY A C 1
ATOM 853 O O . GLY A 1 112 ? -11.875 -14.234 -21.891 1 94.06 112 GLY A O 1
ATOM 854 N N . GLN A 1 113 ? -9.867 -13.242 -21.422 1 93.06 113 GLN A N 1
ATOM 855 C CA . GLN A 1 113 ? -10.438 -12.289 -20.469 1 93.06 113 GLN A CA 1
ATOM 856 C C . GLN A 1 113 ? -11.43 -11.359 -21.156 1 93.06 113 GLN A C 1
ATOM 858 O O . GLN A 1 113 ? -12.492 -11.055 -20.594 1 93.06 113 GLN A O 1
ATOM 863 N N . ASN A 1 114 ? -11.086 -10.891 -22.344 1 91.81 114 ASN A N 1
ATOM 864 C CA . ASN A 1 114 ? -11.984 -10.016 -23.109 1 91.81 114 ASN A CA 1
ATOM 865 C C . ASN A 1 114 ? -13.266 -10.742 -23.5 1 91.81 114 ASN A C 1
ATOM 867 O O . ASN A 1 114 ? -14.336 -10.141 -23.516 1 91.81 114 ASN A O 1
ATOM 871 N N . PHE A 1 115 ? -13.148 -11.953 -23.859 1 92.56 115 PHE A N 1
ATOM 872 C CA . PHE A 1 115 ? -14.297 -12.773 -24.25 1 92.56 115 PHE A CA 1
ATOM 873 C C . PHE A 1 115 ? -15.242 -12.953 -23.062 1 92.56 115 PHE A C 1
ATOM 875 O O . PHE A 1 115 ? -16.453 -12.836 -23.219 1 92.56 115 PHE A O 1
ATOM 882 N N . ILE A 1 116 ? -14.688 -13.195 -21.891 1 92.12 116 ILE A N 1
ATOM 883 C CA . ILE A 1 116 ? -15.461 -13.57 -20.703 1 92.12 116 ILE A CA 1
ATOM 884 C C . ILE A 1 116 ? -15.984 -12.312 -20.016 1 92.12 116 ILE A C 1
ATOM 886 O O . ILE A 1 116 ? -17.172 -12.234 -19.688 1 92.12 116 ILE A O 1
ATOM 890 N N . ALA A 1 117 ? -15.094 -11.281 -19.766 1 88.44 117 ALA A N 1
ATOM 891 C CA . ALA A 1 117 ? -15.43 -10.125 -18.938 1 88.44 117 ALA A CA 1
ATOM 892 C C . ALA A 1 117 ? -15.758 -8.906 -19.797 1 88.44 117 ALA A C 1
ATOM 894 O O . ALA A 1 117 ? -16.203 -7.875 -19.281 1 88.44 117 ALA A O 1
ATOM 895 N N . GLY A 1 118 ? -15.633 -9.008 -21.094 1 84 118 GLY A N 1
ATOM 896 C CA . GLY A 1 118 ? -15.852 -7.867 -21.969 1 84 118 GLY A CA 1
ATOM 897 C C . GLY A 1 118 ? -14.672 -6.922 -22.031 1 84 118 GLY A C 1
ATOM 898 O O . GLY A 1 118 ? -13.664 -7.137 -21.359 1 84 118 GLY A O 1
ATOM 899 N N . VAL A 1 119 ? -14.789 -5.922 -22.906 1 75.94 119 VAL A N 1
ATOM 900 C CA . VAL A 1 119 ? -13.719 -4.949 -23.094 1 75.94 119 VAL A CA 1
ATOM 901 C C . VAL A 1 119 ? -13.805 -3.869 -22.016 1 75.94 119 VAL A C 1
ATOM 903 O O . VAL A 1 119 ? -12.945 -2.988 -21.938 1 75.94 119 VAL A O 1
ATOM 906 N N . GLY A 1 120 ? -14.484 -4.121 -21 1 69.62 120 GLY A N 1
ATOM 907 C CA . GLY A 1 120 ? -14.625 -3.143 -19.938 1 69.62 120 GLY A CA 1
ATOM 908 C C . GLY A 1 120 ? -13.625 -3.328 -18.812 1 69.62 120 GLY A C 1
ATOM 909 O O . GLY A 1 120 ? -12.578 -3.955 -19.016 1 69.62 120 GLY A O 1
ATOM 910 N N . LEU A 1 121 ? -13.82 -2.598 -17.781 1 73.81 121 LEU A N 1
ATOM 911 C CA . LEU A 1 121 ? -12.906 -2.576 -16.641 1 73.81 121 LEU A CA 1
ATOM 912 C C . LEU A 1 121 ? -13.477 -3.352 -15.469 1 73.81 121 LEU A C 1
ATOM 914 O O . LEU A 1 121 ? -12.992 -3.23 -14.344 1 73.81 121 LEU A O 1
ATOM 918 N N . GLY A 1 122 ? -14.492 -4.152 -15.75 1 83.06 122 GLY A N 1
ATOM 919 C CA . GLY A 1 122 ? -15.055 -4.973 -14.688 1 83.06 122 GLY A CA 1
ATOM 920 C C . GLY A 1 122 ? -14.406 -6.34 -14.578 1 83.06 122 GLY A C 1
ATOM 921 O O . GLY A 1 122 ? -13.391 -6.602 -15.227 1 83.06 122 GLY A O 1
ATOM 922 N N . ILE A 1 123 ? -14.906 -7.188 -13.602 1 91.94 123 ILE A N 1
ATOM 923 C CA . ILE A 1 123 ? -14.352 -8.523 -13.391 1 91.94 123 ILE A CA 1
ATOM 924 C C . ILE A 1 123 ? -15.438 -9.57 -13.609 1 91.94 123 ILE A C 1
ATOM 926 O O . ILE A 1 123 ? -16.625 -9.25 -13.625 1 91.94 123 ILE A O 1
ATOM 930 N N . SER A 1 124 ? -15.062 -10.758 -13.891 1 93.19 124 SER A N 1
ATOM 931 C CA . SER A 1 124 ? -15.938 -11.914 -14.047 1 93.19 124 SER A CA 1
ATOM 932 C C . SER A 1 124 ? -15.492 -13.07 -13.156 1 93.19 124 SER A C 1
ATOM 934 O O . SER A 1 124 ? -14.305 -13.211 -12.859 1 93.19 124 SER A O 1
ATOM 936 N N . ASP A 1 125 ? -16.484 -13.875 -12.734 1 93.31 125 ASP A N 1
ATOM 937 C CA . ASP A 1 125 ? -16.141 -15.016 -11.891 1 93.31 125 ASP A CA 1
ATOM 938 C C . ASP A 1 125 ? -15.867 -16.266 -12.734 1 93.31 125 ASP A C 1
ATOM 940 O O . ASP A 1 125 ? -15.492 -17.312 -12.203 1 93.31 125 ASP A O 1
ATOM 944 N N . LYS A 1 126 ? -16 -16.109 -14.039 1 91.88 126 LYS A N 1
ATOM 945 C CA . LYS A 1 126 ? -15.719 -17.234 -14.922 1 91.88 126 LYS A CA 1
ATOM 946 C C . LYS A 1 126 ? -14.219 -17.516 -14.984 1 91.88 126 LYS A C 1
ATOM 948 O O . LYS A 1 126 ? -13.406 -16.594 -14.992 1 91.88 126 LYS A O 1
ATOM 953 N N . LEU A 1 127 ? -13.93 -18.766 -15.18 1 92.31 127 LEU A N 1
ATOM 954 C CA . LEU A 1 127 ? -12.547 -19.234 -15.055 1 92.31 127 LEU A CA 1
ATOM 955 C C . LEU A 1 127 ? -11.883 -19.328 -16.422 1 92.31 127 LEU A C 1
ATOM 957 O O . LEU A 1 127 ? -12.516 -19.719 -17.406 1 92.31 127 LEU A O 1
ATOM 961 N N . ILE A 1 128 ? -10.68 -18.875 -16.469 1 93.88 128 ILE A N 1
ATOM 962 C CA . ILE A 1 128 ? -9.758 -19.188 -17.547 1 93.88 128 ILE A CA 1
ATOM 963 C C . ILE A 1 128 ? -8.695 -20.172 -17.062 1 93.88 128 ILE A C 1
ATOM 965 O O . ILE A 1 128 ? -8.227 -20.078 -15.922 1 93.88 128 ILE A O 1
ATOM 969 N N . SER A 1 129 ? -8.383 -21.156 -17.891 1 93.31 129 SER A N 1
ATOM 970 C CA . SER A 1 129 ? -7.367 -22.125 -17.5 1 93.31 129 SER A CA 1
ATOM 971 C C . SER A 1 129 ? -6.176 -22.078 -18.453 1 93.31 129 SER A C 1
ATOM 973 O O . SER A 1 129 ? -6.348 -21.906 -19.672 1 93.31 129 SER A O 1
ATOM 975 N N . LEU A 1 130 ? -5.059 -22.141 -17.922 1 95.5 130 LEU A N 1
ATOM 976 C CA . LEU A 1 130 ? -3.812 -22.25 -18.672 1 95.5 130 LEU A CA 1
ATOM 977 C C . LEU A 1 130 ? -3.02 -23.469 -18.219 1 95.5 130 LEU A C 1
ATOM 979 O O . LEU A 1 130 ? -2.645 -23.578 -17.047 1 95.5 130 LEU A O 1
ATOM 983 N N . ASP A 1 131 ? -2.82 -24.438 -19.094 1 93.25 131 ASP A N 1
ATOM 984 C CA . ASP A 1 131 ? -1.94 -25.578 -18.875 1 93.25 131 ASP A CA 1
ATOM 985 C C . ASP A 1 131 ? -0.559 -25.344 -19.469 1 93.25 131 ASP A C 1
ATOM 987 O O . ASP A 1 131 ? -0.443 -24.984 -20.641 1 93.25 131 ASP A O 1
ATOM 991 N N . VAL A 1 132 ? 0.421 -25.469 -18.688 1 94.88 132 VAL A N 1
ATOM 992 C CA . VAL A 1 132 ? 1.801 -25.344 -19.156 1 94.88 132 VAL A CA 1
ATOM 993 C C . VAL A 1 132 ? 2.588 -26.594 -18.781 1 94.88 132 VAL A C 1
ATOM 995 O O . VAL A 1 132 ? 2.623 -27 -17.609 1 94.88 132 VAL A O 1
ATOM 998 N N . SER A 1 133 ? 3.162 -27.266 -19.719 1 92.88 133 SER A N 1
ATOM 999 C CA . SER A 1 133 ? 4.07 -28.391 -19.516 1 92.88 133 SER A CA 1
ATOM 1000 C C . SER A 1 133 ? 5.469 -28.078 -20.031 1 92.88 133 SER A C 1
ATOM 1002 O O . SER A 1 133 ? 5.645 -27.672 -21.188 1 92.88 133 SER A O 1
ATOM 1004 N N . SER A 1 134 ? 6.379 -28.172 -19.141 1 93.69 134 SER A N 1
ATOM 1005 C CA . SER A 1 134 ? 7.762 -27.828 -19.469 1 93.69 134 SER A CA 1
ATOM 1006 C C . SER A 1 134 ? 8.727 -28.422 -18.438 1 93.69 134 SER A C 1
ATOM 1008 O O . SER A 1 134 ? 8.375 -28.578 -17.266 1 93.69 134 SER A O 1
ATOM 1010 N N . PRO A 1 135 ? 9.977 -28.781 -18.859 1 91.25 135 PRO A N 1
ATOM 1011 C CA . PRO A 1 135 ? 10.969 -29.25 -17.891 1 91.25 135 PRO A CA 1
ATOM 1012 C C . PRO A 1 135 ? 11.398 -28.172 -16.891 1 91.25 135 PRO A C 1
ATOM 1014 O O . PRO A 1 135 ? 12.016 -28.484 -15.875 1 91.25 135 PRO A O 1
ATOM 1017 N N . ASN A 1 136 ? 11.078 -26.922 -17.094 1 90.25 136 ASN A N 1
ATOM 1018 C CA . ASN A 1 136 ? 11.594 -25.797 -16.312 1 90.25 136 ASN A CA 1
ATOM 1019 C C . ASN A 1 136 ? 10.531 -25.234 -15.375 1 90.25 136 ASN A C 1
ATOM 1021 O O . ASN A 1 136 ? 10.68 -24.125 -14.867 1 90.25 136 ASN A O 1
ATOM 1025 N N . VAL A 1 137 ? 9.43 -25.953 -15.195 1 92.12 137 VAL A N 1
ATOM 1026 C CA . VAL A 1 137 ? 8.391 -25.484 -14.289 1 92.12 137 VAL A CA 1
ATOM 1027 C C . VAL A 1 137 ? 8.156 -26.516 -13.188 1 92.12 137 VAL A C 1
ATOM 1029 O O . VAL A 1 137 ? 8.438 -27.703 -13.375 1 92.12 137 VAL A O 1
ATOM 1032 N N . PRO A 1 138 ? 7.715 -26.062 -12 1 88.38 138 PRO A N 1
ATOM 1033 C CA . PRO A 1 138 ? 7.359 -27 -10.93 1 88.38 138 PRO A CA 1
ATOM 1034 C C . PRO A 1 138 ? 5.988 -27.641 -11.141 1 88.38 138 PRO A C 1
ATOM 1036 O O . PRO A 1 138 ? 5.223 -27.203 -12 1 88.38 138 PRO A O 1
ATOM 1039 N N . ASP A 1 139 ? 5.77 -28.734 -10.438 1 84.88 139 ASP A N 1
ATOM 1040 C CA . ASP A 1 139 ? 4.441 -29.344 -10.414 1 84.88 139 ASP A CA 1
ATOM 1041 C C . ASP A 1 139 ? 3.521 -28.609 -9.43 1 84.88 139 ASP A C 1
ATOM 1043 O O . ASP A 1 139 ? 3.424 -29 -8.266 1 84.88 139 ASP A O 1
ATOM 1047 N N . LEU A 1 140 ? 2.812 -27.578 -9.992 1 88.38 140 LEU A N 1
ATOM 1048 C CA . LEU A 1 140 ? 1.952 -26.75 -9.148 1 88.38 140 LEU A CA 1
ATOM 1049 C C . LEU A 1 140 ? 0.655 -26.406 -9.875 1 88.38 140 LEU A C 1
ATOM 1051 O O . LEU A 1 140 ? 0.623 -26.344 -11.109 1 88.38 140 LEU A O 1
ATOM 1055 N N . THR A 1 141 ? -0.345 -26.266 -9.148 1 89.25 141 THR A N 1
ATOM 1056 C CA . THR A 1 141 ? -1.564 -25.609 -9.617 1 89.25 141 THR A CA 1
ATOM 1057 C C . THR A 1 141 ? -1.799 -24.312 -8.859 1 89.25 141 THR A C 1
ATOM 1059 O O . THR A 1 141 ? -1.972 -24.312 -7.641 1 89.25 141 THR A O 1
ATOM 1062 N N . LEU A 1 142 ? -1.774 -23.266 -9.594 1 94.56 142 LEU A N 1
ATOM 1063 C CA . LEU A 1 142 ? -1.91 -21.922 -9.016 1 94.56 142 LEU A CA 1
ATOM 1064 C C . LEU A 1 142 ? -3.166 -21.234 -9.539 1 94.56 142 LEU A C 1
ATOM 1066 O O . LEU A 1 142 ? -3.57 -21.453 -10.68 1 94.56 142 LEU A O 1
ATOM 1070 N N . ILE A 1 143 ? -3.793 -20.5 -8.703 1 94.94 143 ILE A N 1
ATOM 1071 C CA . ILE A 1 143 ? -4.953 -19.719 -9.109 1 94.94 143 ILE A CA 1
ATOM 1072 C C . ILE A 1 143 ? -4.645 -18.219 -8.984 1 94.94 143 ILE A C 1
ATOM 1074 O O . ILE A 1 143 ? -4.422 -17.719 -7.879 1 94.94 143 ILE A O 1
ATOM 1078 N N . ASP A 1 144 ? -4.582 -17.562 -10.086 1 96.25 144 ASP A N 1
ATOM 1079 C CA . ASP A 1 144 ? -4.41 -16.125 -10.117 1 96.25 144 ASP A CA 1
ATOM 1080 C C . ASP A 1 144 ? -5.738 -15.398 -9.898 1 96.25 144 ASP A C 1
ATOM 1082 O O . ASP A 1 144 ? -6.676 -15.57 -10.68 1 96.25 144 ASP A O 1
ATOM 1086 N N . LEU A 1 145 ? -5.844 -14.641 -8.883 1 97 145 LEU A N 1
ATOM 1087 C CA . LEU A 1 145 ? -7.07 -13.914 -8.562 1 97 145 LEU A CA 1
ATOM 1088 C C . LEU A 1 145 ? -6.871 -12.414 -8.703 1 97 145 LEU A C 1
ATOM 1090 O O . LEU A 1 145 ? -5.742 -11.922 -8.617 1 97 145 LEU A O 1
ATOM 1094 N N . PRO A 1 146 ? -7.941 -11.672 -9.031 1 95.62 146 PRO A N 1
ATOM 1095 C CA . PRO A 1 146 ? -7.824 -10.219 -9.18 1 95.62 146 PRO A CA 1
ATOM 1096 C C . PRO A 1 146 ? -7.242 -9.547 -7.941 1 95.62 146 PRO A C 1
ATOM 1098 O O . PRO A 1 146 ? -7.406 -10.047 -6.828 1 95.62 146 PRO A O 1
ATOM 1101 N N . GLY A 1 147 ? -6.531 -8.461 -8.164 1 96.56 147 GLY A N 1
ATOM 1102 C CA . GLY A 1 147 ? -6 -7.691 -7.051 1 96.56 147 GLY A CA 1
ATOM 1103 C C . GLY A 1 147 ? -7.066 -6.926 -6.289 1 96.56 147 GLY A C 1
ATOM 1104 O O . GLY A 1 147 ? -8.008 -6.402 -6.887 1 96.56 147 GLY A O 1
ATOM 1105 N N . ILE A 1 148 ? -6.863 -6.797 -5.004 1 97.75 148 ILE A N 1
ATOM 1106 C CA . ILE A 1 148 ? -7.855 -6.164 -4.141 1 97.75 148 ILE A CA 1
ATOM 1107 C C . ILE A 1 148 ? -7.742 -4.645 -4.25 1 97.75 148 ILE A C 1
ATOM 1109 O O . ILE A 1 148 ? -6.648 -4.09 -4.121 1 97.75 148 ILE A O 1
ATOM 1113 N N . THR A 1 149 ? -8.789 -4.016 -4.52 1 96.81 149 THR A N 1
ATOM 1114 C CA . THR A 1 149 ? -8.836 -2.561 -4.574 1 96.81 149 THR A CA 1
ATOM 1115 C C . THR A 1 149 ? -9.82 -2.014 -3.547 1 96.81 149 THR A C 1
ATOM 1117 O O . THR A 1 149 ? -10.664 -2.754 -3.033 1 96.81 149 THR A O 1
ATOM 1120 N N . ARG A 1 150 ? -9.695 -0.704 -3.244 1 95.69 150 ARG A N 1
ATOM 1121 C CA . ARG A 1 150 ? -10.578 -0.055 -2.281 1 95.69 150 ARG A CA 1
ATOM 1122 C C . ARG A 1 150 ? -11.484 0.965 -2.967 1 95.69 150 ARG A C 1
ATOM 1124 O O . ARG A 1 150 ? -12.578 1.253 -2.484 1 95.69 150 ARG A O 1
ATOM 1131 N N . VAL A 1 151 ? -10.969 1.541 -4.023 1 96.25 151 VAL A N 1
ATOM 1132 C CA . VAL A 1 151 ? -11.758 2.531 -4.75 1 96.25 151 VAL A CA 1
ATOM 1133 C C . VAL A 1 151 ? -11.852 2.137 -6.223 1 96.25 151 VAL A C 1
ATOM 1135 O O . VAL A 1 151 ? -10.914 1.552 -6.773 1 96.25 151 VAL A O 1
ATOM 1138 N N . ALA A 1 152 ? -12.992 2.484 -6.812 1 94.31 152 ALA A N 1
ATOM 1139 C CA . ALA A 1 152 ? -13.18 2.266 -8.242 1 94.31 152 ALA A CA 1
ATOM 1140 C C . ALA A 1 152 ? -12.469 3.342 -9.062 1 94.31 152 ALA A C 1
ATOM 1142 O O . ALA A 1 152 ? -12.508 4.523 -8.711 1 94.31 152 ALA A O 1
ATOM 1143 N N . VAL A 1 153 ? -11.797 2.945 -10.062 1 92.88 153 VAL A N 1
ATOM 1144 C CA . VAL A 1 153 ? -11.133 3.889 -10.953 1 92.88 153 VAL A CA 1
ATOM 1145 C C . VAL A 1 153 ? -11.758 3.809 -12.344 1 92.88 153 VAL A C 1
ATOM 1147 O O . VAL A 1 153 ? -12.266 2.758 -12.75 1 92.88 153 VAL A O 1
ATOM 1150 N N . GLY A 1 154 ? -11.734 4.902 -12.992 1 87.69 154 GLY A N 1
ATOM 1151 C CA . GLY A 1 154 ? -12.297 4.941 -14.328 1 87.69 154 GLY A CA 1
ATOM 1152 C C . GLY A 1 154 ? -13.766 4.574 -14.367 1 87.69 154 GLY A C 1
ATOM 1153 O O . GLY A 1 154 ? -14.578 5.137 -13.625 1 87.69 154 GLY A O 1
ATOM 1154 N N . ASN A 1 155 ? -14.05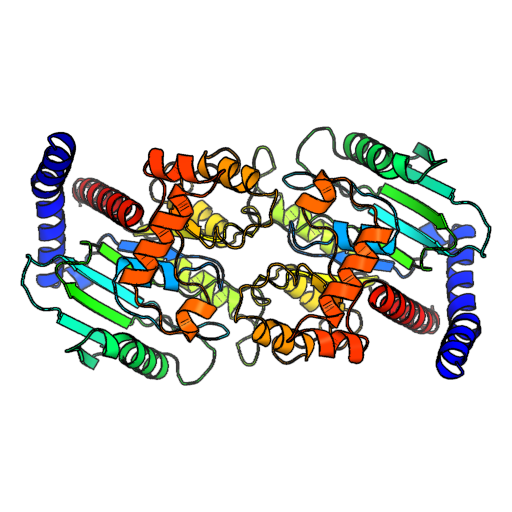5 3.58 -15.227 1 86.38 155 ASN A N 1
ATOM 1155 C CA . ASN A 1 155 ? -15.453 3.197 -15.43 1 86.38 155 ASN A CA 1
ATOM 1156 C C . ASN A 1 155 ? -15.789 1.919 -14.664 1 86.38 155 ASN A C 1
ATOM 1158 O O . ASN A 1 155 ? -16.781 1.249 -14.984 1 86.38 155 ASN A O 1
ATOM 1162 N N . GLN A 1 156 ? -15.047 1.64 -13.727 1 91.25 156 GLN A N 1
ATOM 1163 C CA . GLN A 1 156 ? -15.344 0.479 -12.891 1 91.25 156 GLN A CA 1
ATOM 1164 C C . GLN A 1 156 ? -16.609 0.698 -12.07 1 91.25 156 GLN A C 1
ATOM 1166 O O . GLN A 1 156 ? -16.938 1.829 -11.703 1 91.25 156 GLN A O 1
ATOM 1171 N N . PRO A 1 157 ? -17.344 -0.412 -11.867 1 91.62 157 PRO A N 1
ATOM 1172 C CA . PRO A 1 157 ? -18.469 -0.274 -10.953 1 91.62 157 PRO A CA 1
ATOM 1173 C C . PRO A 1 157 ? -18.062 0.188 -9.562 1 91.62 157 PRO A C 1
ATOM 1175 O O . PRO A 1 157 ? -17 -0.198 -9.07 1 91.62 157 PRO A O 1
ATOM 1178 N N . ALA A 1 158 ? -18.922 0.903 -8.891 1 92.12 158 ALA A N 1
ATOM 1179 C CA . ALA A 1 158 ? -18.625 1.491 -7.586 1 92.12 158 ALA A CA 1
ATOM 1180 C C . ALA A 1 158 ? -18.312 0.411 -6.551 1 92.12 158 ALA A C 1
ATOM 1182 O O . ALA A 1 158 ? -17.547 0.638 -5.617 1 92.12 158 ALA A O 1
ATOM 1183 N N . ASP A 1 159 ? -18.922 -0.762 -6.777 1 94.88 159 ASP A N 1
ATOM 1184 C CA . ASP A 1 159 ? -18.766 -1.813 -5.777 1 94.88 159 ASP A CA 1
ATOM 1185 C C . ASP A 1 159 ? -17.688 -2.814 -6.195 1 94.88 159 ASP A C 1
ATOM 1187 O O . ASP A 1 159 ? -17.703 -3.963 -5.75 1 94.88 159 ASP A O 1
ATOM 1191 N N . ILE A 1 160 ? -16.797 -2.439 -7.094 1 95 160 ILE A N 1
ATOM 1192 C CA . ILE A 1 160 ? -15.781 -3.316 -7.652 1 95 160 ILE A CA 1
ATOM 1193 C C . ILE A 1 160 ? -14.961 -3.943 -6.527 1 95 160 ILE A C 1
ATOM 1195 O O . ILE A 1 160 ? -14.617 -5.125 -6.586 1 95 160 ILE A O 1
ATOM 1199 N N . GLY A 1 161 ? -14.57 -3.186 -5.473 1 95.94 161 GLY A N 1
ATOM 1200 C CA . GLY A 1 161 ? -13.836 -3.717 -4.336 1 95.94 161 GLY A CA 1
ATOM 1201 C C . GLY A 1 161 ? -14.547 -4.875 -3.658 1 95.94 161 GLY A C 1
ATOM 1202 O O . GLY A 1 161 ? -13.922 -5.895 -3.352 1 95.94 161 GLY A O 1
ATOM 1203 N N . ARG A 1 162 ? -15.812 -4.727 -3.473 1 96.69 162 ARG A N 1
ATOM 1204 C CA . ARG A 1 162 ? -16.625 -5.773 -2.85 1 96.69 162 ARG A CA 1
ATOM 1205 C C . ARG A 1 162 ? -16.719 -6.996 -3.754 1 96.69 162 ARG A C 1
ATOM 1207 O O . ARG A 1 162 ? -16.703 -8.133 -3.273 1 96.69 162 ARG A O 1
ATOM 1214 N N . GLN A 1 163 ? -16.906 -6.75 -5.023 1 96.5 163 GLN A N 1
ATOM 1215 C CA . GLN A 1 163 ? -16.984 -7.844 -5.988 1 96.5 163 GLN A CA 1
ATOM 1216 C C . GLN A 1 163 ? -15.703 -8.68 -5.969 1 96.5 163 GLN A C 1
ATOM 1218 O O . GLN A 1 163 ? -15.758 -9.906 -5.965 1 96.5 163 GLN A O 1
ATOM 1223 N N . ILE A 1 164 ? -14.594 -8.008 -5.922 1 97.25 164 ILE A N 1
ATOM 1224 C CA . ILE A 1 164 ? -13.297 -8.68 -5.934 1 97.25 164 ILE A CA 1
ATOM 1225 C C . ILE A 1 164 ? -13.141 -9.508 -4.664 1 97.25 164 ILE A C 1
ATOM 1227 O O . ILE A 1 164 ? -12.734 -10.672 -4.723 1 97.25 164 ILE A O 1
ATOM 1231 N N . LYS A 1 165 ? -13.453 -8.922 -3.545 1 98.06 165 LYS A N 1
ATOM 1232 C CA . LYS A 1 165 ? -13.328 -9.625 -2.273 1 98.06 165 LYS A CA 1
ATOM 1233 C C . LYS A 1 165 ? -14.211 -10.867 -2.242 1 98.06 165 LYS A C 1
ATOM 1235 O O . LYS A 1 165 ? -13.789 -11.93 -1.764 1 98.06 165 LYS A O 1
ATOM 1240 N N . ARG A 1 166 ? -15.43 -10.75 -2.75 1 97.75 166 ARG A N 1
ATOM 1241 C CA . ARG A 1 166 ? -16.344 -11.891 -2.805 1 97.75 166 ARG A CA 1
ATOM 1242 C C . ARG A 1 166 ? -15.773 -13.008 -3.676 1 97.75 166 ARG A C 1
ATOM 1244 O O . ARG A 1 166 ? -15.836 -14.18 -3.307 1 97.75 166 ARG A O 1
ATOM 1251 N N . LEU A 1 167 ? -15.289 -12.594 -4.785 1 96.69 167 LEU A N 1
ATOM 1252 C CA . LEU A 1 167 ? -14.695 -13.562 -5.699 1 96.69 167 LEU A CA 1
ATOM 1253 C C . LEU A 1 167 ? -13.523 -14.281 -5.039 1 96.69 167 LEU A C 1
ATOM 1255 O O . LEU A 1 167 ? -13.43 -15.508 -5.094 1 96.69 167 LEU A O 1
ATOM 1259 N N . ILE A 1 168 ? -12.648 -13.562 -4.406 1 98.06 168 ILE A N 1
ATOM 1260 C CA . ILE A 1 168 ? -11.477 -14.125 -3.746 1 98.06 168 ILE A CA 1
ATOM 1261 C C . ILE A 1 168 ? -11.914 -15.086 -2.645 1 98.06 168 ILE A C 1
ATOM 1263 O O . ILE A 1 168 ? -11.367 -16.188 -2.514 1 98.06 168 ILE A O 1
ATOM 1267 N N . LYS A 1 169 ? -12.922 -14.719 -1.93 1 98.12 169 LYS A N 1
ATOM 1268 C CA . LYS A 1 169 ? -13.406 -15.531 -0.812 1 98.12 169 LYS A CA 1
ATOM 1269 C C . LYS A 1 169 ? -13.906 -16.891 -1.291 1 98.12 169 LYS A C 1
ATOM 1271 O O . LYS A 1 169 ? -13.766 -17.891 -0.588 1 98.12 169 LYS A O 1
ATOM 1276 N N . THR A 1 170 ? -14.469 -16.953 -2.439 1 96.12 170 THR A N 1
ATOM 1277 C CA . THR A 1 170 ? -14.992 -18.203 -2.973 1 96.12 170 THR A CA 1
ATOM 1278 C C . THR A 1 170 ? -13.867 -19.219 -3.148 1 96.12 170 THR A C 1
ATOM 1280 O O . THR A 1 170 ? -14.109 -20.422 -3.104 1 96.12 170 THR A O 1
ATOM 1283 N N . TYR A 1 171 ? -12.68 -18.781 -3.279 1 94.75 171 TYR A N 1
ATOM 1284 C CA . TYR A 1 171 ? -11.555 -19.688 -3.494 1 94.75 171 TYR A CA 1
ATOM 1285 C C . TYR A 1 171 ? -10.836 -19.984 -2.186 1 94.75 171 TYR A C 1
ATOM 1287 O O . TYR A 1 171 ? -10.555 -21.141 -1.866 1 94.75 171 TYR A O 1
ATOM 1295 N N . ILE A 1 172 ? -10.609 -18.969 -1.422 1 97.25 172 ILE A N 1
ATOM 1296 C CA . ILE A 1 172 ? -9.711 -19.141 -0.29 1 97.25 172 ILE A CA 1
ATOM 1297 C C . ILE A 1 172 ? -10.461 -19.781 0.878 1 97.25 172 ILE A C 1
ATOM 1299 O O . ILE A 1 172 ? -9.852 -20.266 1.833 1 97.25 172 ILE A O 1
ATOM 1303 N N . GLN A 1 173 ? -11.781 -19.781 0.824 1 96.12 173 GLN A N 1
ATOM 1304 C CA . GLN A 1 173 ? -12.555 -20.438 1.88 1 96.12 173 GLN A CA 1
ATOM 1305 C C . GLN A 1 173 ? -12.492 -21.953 1.758 1 96.12 173 GLN A C 1
ATOM 1307 O O . GLN A 1 173 ? -12.805 -22.672 2.711 1 96.12 173 GLN A O 1
ATOM 1312 N N . LYS A 1 174 ? -12.156 -22.438 0.593 1 91.56 174 LYS A N 1
ATOM 1313 C CA . LYS A 1 174 ? -12.062 -23.875 0.371 1 91.56 174 LYS A CA 1
ATOM 1314 C C . LYS A 1 174 ? -10.891 -24.484 1.149 1 91.56 174 LYS A C 1
ATOM 1316 O O . LYS A 1 174 ? -9.758 -24 1.041 1 91.56 174 LYS A O 1
ATOM 1321 N N . GLN A 1 175 ? -11.133 -25.578 1.802 1 88.19 175 GLN A N 1
ATOM 1322 C CA . GLN A 1 175 ? -10.148 -26.188 2.695 1 88.19 175 GLN A CA 1
ATOM 1323 C C . GLN A 1 175 ? -9 -26.812 1.906 1 88.19 175 GLN A C 1
ATOM 1325 O O . GLN A 1 175 ? -7.887 -26.938 2.416 1 88.19 175 GLN A O 1
ATOM 1330 N N . GLU A 1 176 ? -9.281 -27.141 0.719 1 85 176 GLU A N 1
ATOM 1331 C CA . GLU A 1 176 ? -8.258 -27.781 -0.1 1 85 176 GLU A CA 1
ATOM 1332 C C . GLU A 1 176 ? -7.305 -26.75 -0.696 1 85 176 GLU A C 1
ATOM 1334 O O . GLU A 1 176 ? -6.305 -27.109 -1.316 1 85 176 GLU A O 1
ATOM 1339 N N . THR A 1 177 ? -7.559 -25.469 -0.438 1 92.38 177 THR A N 1
ATOM 1340 C CA . THR A 1 177 ? -6.781 -24.406 -1.062 1 92.38 177 THR A CA 1
ATOM 1341 C C . THR A 1 177 ? -5.754 -23.844 -0.086 1 92.38 177 THR A C 1
ATOM 1343 O O . THR A 1 177 ? -6.078 -23.547 1.067 1 92.38 177 THR A O 1
ATOM 1346 N N . ILE A 1 178 ? -4.543 -23.797 -0.519 1 95.69 178 ILE A N 1
ATOM 1347 C CA . ILE A 1 178 ? -3.504 -23.047 0.186 1 95.69 178 ILE A CA 1
ATOM 1348 C C . ILE A 1 178 ? -3.533 -21.578 -0.24 1 95.69 178 ILE A C 1
ATOM 1350 O O . ILE A 1 178 ? -3.707 -21.281 -1.423 1 95.69 178 ILE A O 1
ATOM 1354 N N . ASN A 1 179 ? -3.416 -20.719 0.721 1 98.25 179 ASN A N 1
ATOM 1355 C CA . ASN A 1 179 ? -3.402 -19.281 0.425 1 98.25 179 ASN A CA 1
ATOM 1356 C C . ASN A 1 179 ? -1.978 -18.734 0.35 1 98.25 179 ASN A C 1
ATOM 1358 O O . ASN A 1 179 ? -1.267 -18.703 1.356 1 98.25 179 ASN A O 1
ATOM 1362 N N . LEU A 1 180 ? -1.553 -18.375 -0.81 1 98.75 180 LEU A N 1
ATOM 1363 C CA . LEU A 1 180 ? -0.309 -17.625 -0.966 1 98.75 180 LEU A CA 1
ATOM 1364 C C . LEU A 1 180 ? -0.575 -16.125 -0.974 1 98.75 180 LEU A C 1
ATOM 1366 O O . LEU A 1 180 ? -1.077 -15.586 -1.962 1 98.75 180 LEU A O 1
ATOM 1370 N N . VAL A 1 181 ? -0.231 -15.469 0.084 1 98.88 181 VAL A N 1
ATOM 1371 C CA . VAL A 1 181 ? -0.499 -14.039 0.221 1 98.88 181 VAL A CA 1
ATOM 1372 C C . VAL A 1 181 ? 0.714 -13.234 -0.245 1 98.88 181 VAL A C 1
ATOM 1374 O O . VAL A 1 181 ? 1.802 -13.359 0.323 1 98.88 181 VAL A O 1
ATOM 1377 N N . VAL A 1 182 ? 0.511 -12.438 -1.254 1 98.88 182 VAL A N 1
ATOM 1378 C CA . VAL A 1 182 ? 1.577 -11.617 -1.817 1 98.88 182 VAL A CA 1
ATOM 1379 C C . VAL A 1 182 ? 1.577 -10.242 -1.15 1 98.88 182 VAL A C 1
ATOM 1381 O O . VAL A 1 182 ? 0.572 -9.531 -1.182 1 98.88 182 VAL A O 1
ATOM 1384 N N . VAL A 1 183 ? 2.707 -9.852 -0.583 1 98.62 183 VAL A N 1
ATOM 1385 C CA . VAL A 1 183 ? 2.861 -8.594 0.137 1 98.62 183 VAL A CA 1
ATOM 1386 C C . VAL A 1 183 ? 4.082 -7.84 -0.39 1 98.62 183 VAL A C 1
ATOM 1388 O O . VAL A 1 183 ? 5.207 -8.344 -0.312 1 98.62 183 VAL A O 1
ATOM 1391 N N . PRO A 1 184 ? 3.924 -6.637 -0.943 1 98.12 184 PRO A N 1
ATOM 1392 C CA . PRO A 1 184 ? 5.113 -5.875 -1.332 1 98.12 184 PRO A CA 1
ATOM 1393 C C . PRO A 1 184 ? 5.965 -5.461 -0.134 1 98.12 184 PRO A C 1
ATOM 1395 O O . PRO A 1 184 ? 5.426 -5.07 0.905 1 98.12 184 PRO A O 1
ATOM 1398 N N . SER A 1 185 ? 7.277 -5.473 -0.262 1 98.31 185 SER A N 1
ATOM 1399 C CA . SER A 1 185 ? 8.211 -5.18 0.823 1 98.31 185 SER A CA 1
ATOM 1400 C C . SER A 1 185 ? 8.234 -3.688 1.139 1 98.31 185 SER A C 1
ATOM 1402 O O . SER A 1 185 ? 8.695 -3.281 2.209 1 98.31 185 SER A O 1
ATOM 1404 N N . ASN A 1 186 ? 7.816 -2.908 0.211 1 96.06 186 ASN A N 1
ATOM 1405 C CA . ASN A 1 186 ? 7.941 -1.463 0.362 1 96.06 186 ASN A CA 1
ATOM 1406 C C . ASN A 1 186 ? 6.688 -0.852 0.979 1 96.06 186 ASN A C 1
ATOM 1408 O O . ASN A 1 186 ? 6.52 0.369 0.975 1 96.06 186 ASN A O 1
ATOM 1412 N N . VAL A 1 187 ? 5.777 -1.647 1.435 1 94.5 187 VAL A N 1
ATOM 1413 C CA . VAL A 1 187 ? 4.559 -1.191 2.098 1 94.5 187 VAL A CA 1
ATOM 1414 C C . VAL A 1 187 ? 4.484 -1.779 3.504 1 94.5 187 VAL A C 1
ATOM 1416 O O . VAL A 1 187 ? 5.082 -2.82 3.781 1 94.5 187 VAL A O 1
ATOM 1419 N N . ASP A 1 188 ? 3.793 -1.069 4.418 1 94.81 188 ASP A N 1
ATOM 1420 C CA . ASP A 1 188 ? 3.568 -1.605 5.754 1 94.81 188 ASP A CA 1
ATOM 1421 C C . ASP A 1 188 ? 2.654 -2.828 5.711 1 94.81 188 ASP A C 1
ATOM 1423 O O . ASP A 1 188 ? 1.55 -2.764 5.168 1 94.81 188 ASP A O 1
ATOM 1427 N N . ILE A 1 189 ? 3.107 -3.863 6.281 1 97.12 189 ILE A N 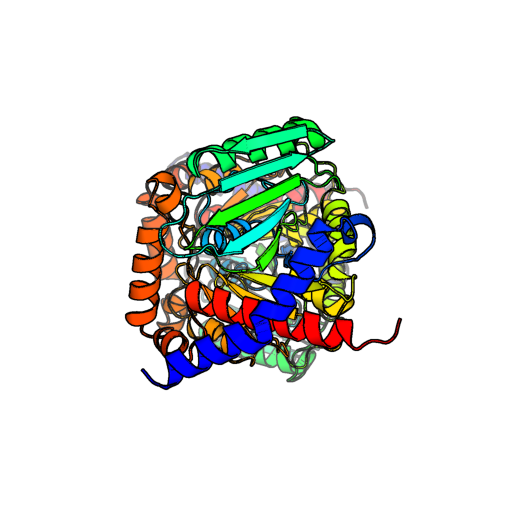1
ATOM 1428 C CA . ILE A 1 189 ? 2.389 -5.133 6.227 1 97.12 189 ILE A CA 1
ATOM 1429 C C . ILE A 1 189 ? 1.028 -4.984 6.906 1 97.12 189 ILE A C 1
ATOM 1431 O O . ILE A 1 189 ? 0.089 -5.719 6.598 1 97.12 189 ILE A O 1
ATOM 1435 N N . ALA A 1 190 ? 0.852 -4.027 7.785 1 96.44 190 ALA A N 1
ATOM 1436 C CA . ALA A 1 190 ? -0.393 -3.824 8.523 1 96.44 190 ALA A CA 1
ATOM 1437 C C . ALA A 1 190 ? -1.505 -3.338 7.598 1 96.44 190 ALA A C 1
ATOM 1439 O O . ALA A 1 190 ? -2.684 -3.379 7.957 1 96.44 190 ALA A O 1
ATOM 1440 N N . THR A 1 191 ? -1.153 -2.889 6.406 1 97.06 191 THR A N 1
ATOM 1441 C CA . THR A 1 191 ? -2.15 -2.332 5.5 1 97.06 191 THR A CA 1
ATOM 1442 C C . THR A 1 191 ? -2.588 -3.373 4.473 1 97.06 191 THR A C 1
ATOM 1444 O O . THR A 1 191 ? -3.35 -3.064 3.553 1 97.06 191 THR A O 1
ATOM 1447 N N . THR A 1 192 ? -2.215 -4.566 4.598 1 97.56 192 THR A N 1
ATOM 1448 C CA . THR A 1 192 ? -2.469 -5.605 3.607 1 97.56 192 THR A CA 1
ATOM 1449 C C . THR A 1 192 ? -3.85 -6.223 3.809 1 97.56 192 THR A C 1
ATOM 1451 O O . THR A 1 192 ? -4.066 -6.98 4.758 1 97.56 192 THR A O 1
ATOM 1454 N N . GLU A 1 193 ? -4.742 -5.992 2.895 1 97.88 193 GLU A N 1
ATOM 1455 C CA . GLU A 1 193 ? -6.09 -6.543 2.951 1 97.88 193 GLU A CA 1
ATOM 1456 C C . GLU A 1 193 ? -6.082 -8.055 2.76 1 97.88 193 GLU A C 1
ATOM 1458 O O . GLU A 1 193 ? -6.871 -8.773 3.377 1 97.88 193 GLU A O 1
ATOM 1463 N N . ALA A 1 194 ? -5.227 -8.523 1.92 1 98.56 194 ALA A N 1
ATOM 1464 C CA . ALA A 1 194 ? -5.156 -9.945 1.616 1 98.56 194 ALA A CA 1
ATOM 1465 C C . ALA A 1 194 ? -4.848 -10.758 2.869 1 98.56 194 ALA A C 1
ATOM 1467 O O . ALA A 1 194 ? -5.367 -11.867 3.047 1 98.56 194 ALA A O 1
ATOM 1468 N N . LEU A 1 195 ? -3.959 -10.234 3.691 1 98.38 195 LEU A N 1
ATOM 1469 C CA . LEU A 1 195 ? -3.641 -10.914 4.941 1 98.38 195 LEU A CA 1
ATOM 1470 C C . LEU A 1 195 ? -4.863 -10.992 5.848 1 98.38 195 LEU A C 1
ATOM 1472 O O . LEU A 1 195 ? -5.105 -12.016 6.488 1 98.38 195 LEU A O 1
ATOM 1476 N N . SER A 1 196 ? -5.598 -9.906 5.906 1 97.75 196 SER A N 1
ATOM 1477 C CA . SER A 1 196 ? -6.832 -9.883 6.691 1 97.75 196 SER A CA 1
ATOM 1478 C C . SER A 1 196 ? -7.82 -10.93 6.199 1 97.75 196 SER A C 1
ATOM 1480 O O . SER A 1 196 ? -8.414 -11.656 7.004 1 97.75 196 SER A O 1
ATOM 1482 N N . MET A 1 197 ? -7.965 -11.047 4.934 1 98.31 197 MET A N 1
ATOM 1483 C CA . MET A 1 197 ? -8.891 -12.008 4.336 1 98.31 197 MET A CA 1
ATOM 1484 C C . MET A 1 197 ? -8.445 -13.438 4.617 1 98.31 197 MET A C 1
ATOM 1486 O O . MET A 1 197 ? -9.266 -14.297 4.938 1 98.31 197 MET A O 1
ATOM 1490 N N . ALA A 1 198 ? -7.172 -13.688 4.457 1 98.44 198 ALA A N 1
ATOM 1491 C CA . ALA A 1 198 ? -6.637 -15.023 4.727 1 98.44 198 ALA A CA 1
ATOM 1492 C C . ALA A 1 198 ? -6.871 -15.422 6.184 1 98.44 198 ALA A C 1
ATOM 1494 O O . ALA A 1 198 ? -7.25 -16.562 6.469 1 98.44 198 ALA A O 1
ATOM 1495 N N . GLN A 1 199 ? -6.648 -14.5 7.074 1 97.38 199 GLN A N 1
ATOM 1496 C CA . GLN A 1 199 ? -6.832 -14.766 8.5 1 97.38 199 GLN A CA 1
ATOM 1497 C C . GLN A 1 199 ? -8.281 -15.109 8.812 1 97.38 199 GLN A C 1
ATOM 1499 O O . GLN A 1 199 ? -8.555 -15.953 9.664 1 97.38 199 GLN A O 1
ATOM 1504 N N . GLU A 1 200 ? -9.18 -14.469 8.195 1 97.06 200 GLU A N 1
ATOM 1505 C CA . GLU A 1 200 ? -10.602 -14.703 8.414 1 97.06 200 GLU A CA 1
ATOM 1506 C C . GLU A 1 200 ? -10.992 -16.141 8.07 1 97.06 200 GLU A C 1
ATOM 1508 O O . GLU A 1 200 ? -11.781 -16.75 8.789 1 97.06 200 GLU A O 1
ATOM 1513 N N . VAL A 1 201 ? -10.438 -16.734 7.035 1 97.88 201 VAL A N 1
ATOM 1514 C CA . VAL A 1 201 ? -10.891 -18.031 6.547 1 97.88 201 VAL A CA 1
ATOM 1515 C C . VAL A 1 201 ? -9.961 -19.125 7.062 1 97.88 201 VAL A C 1
ATOM 1517 O O . VAL A 1 201 ? -10.297 -20.312 6.996 1 97.88 201 VAL A O 1
ATOM 1520 N N . ASP A 1 202 ? -8.844 -18.734 7.551 1 97.31 202 ASP A N 1
ATOM 1521 C CA . ASP A 1 202 ? -7.828 -19.656 8.047 1 97.31 202 ASP A CA 1
ATOM 1522 C C . ASP A 1 202 ? -7.254 -19.188 9.375 1 97.31 202 ASP A C 1
ATOM 1524 O O . ASP A 1 202 ? -6.043 -18.984 9.5 1 97.31 202 ASP A O 1
ATOM 1528 N N . PRO A 1 203 ? -8.047 -19.109 10.352 1 95.5 203 PRO A N 1
ATOM 1529 C CA . PRO A 1 203 ? -7.609 -18.547 11.633 1 95.5 203 PRO A CA 1
ATOM 1530 C C . PRO A 1 203 ? -6.469 -19.344 12.273 1 95.5 203 PRO A C 1
ATOM 1532 O O . PRO A 1 203 ? -5.652 -18.781 13 1 95.5 203 PRO A O 1
ATOM 1535 N N . GLU A 1 204 ? -6.352 -20.641 11.977 1 95.12 204 GLU A N 1
ATOM 1536 C CA . GLU A 1 204 ? -5.289 -21.453 12.555 1 95.12 204 GLU A CA 1
ATOM 1537 C C . GLU A 1 204 ? -3.977 -21.281 11.797 1 95.12 204 GLU A C 1
ATOM 1539 O O . GLU A 1 204 ? -2.908 -21.625 12.297 1 95.12 204 GLU A O 1
ATOM 1544 N N . GLY A 1 205 ? -4.086 -20.797 10.516 1 96.12 205 GLY A N 1
ATOM 1545 C CA . GLY A 1 205 ? -2.896 -20.484 9.742 1 96.12 205 GLY A CA 1
ATOM 1546 C C . GLY A 1 205 ? -2.26 -21.688 9.094 1 96.12 205 GLY A C 1
ATOM 1547 O O . GLY A 1 205 ? -1.095 -21.656 8.688 1 96.12 205 GLY A O 1
ATOM 1548 N N . ASP A 1 206 ? -2.973 -22.781 8.938 1 94.56 206 ASP A N 1
ATOM 1549 C CA . ASP A 1 206 ? -2.422 -24.031 8.43 1 94.56 206 ASP A CA 1
ATOM 1550 C C . ASP A 1 206 ? -2.295 -24 6.91 1 94.56 206 ASP A C 1
ATOM 1552 O O . ASP A 1 206 ? -1.601 -24.844 6.328 1 94.56 206 ASP A O 1
ATOM 1556 N N . ARG A 1 207 ? -2.93 -23.016 6.309 1 95.44 207 ARG A N 1
ATOM 1557 C CA . ARG A 1 207 ? -2.973 -23.031 4.852 1 95.44 207 ARG A CA 1
ATOM 1558 C C . ARG A 1 207 ? -2.461 -21.703 4.277 1 95.44 207 ARG A C 1
ATOM 1560 O O . ARG A 1 207 ? -2.629 -21.438 3.088 1 95.44 207 ARG A O 1
ATOM 1567 N N . THR A 1 208 ? -1.892 -20.828 5.105 1 98.25 208 THR A N 1
ATOM 1568 C CA . THR A 1 208 ? -1.504 -19.5 4.629 1 98.25 208 THR A CA 1
ATOM 1569 C C . THR A 1 208 ? 0.012 -19.328 4.668 1 98.25 208 THR A C 1
ATOM 1571 O O . THR A 1 208 ? 0.64 -19.562 5.707 1 98.25 208 THR A O 1
ATOM 1574 N N . ILE A 1 209 ? 0.572 -19.016 3.609 1 98.56 209 ILE A N 1
ATOM 1575 C CA . ILE A 1 209 ? 1.988 -18.703 3.486 1 98.56 209 ILE A CA 1
ATOM 1576 C C . ILE A 1 209 ? 2.148 -17.312 2.857 1 98.56 209 ILE A C 1
ATOM 1578 O O . ILE A 1 209 ? 1.36 -16.922 1.993 1 98.56 209 ILE A O 1
ATOM 1582 N N . GLY A 1 210 ? 3.098 -16.547 3.355 1 98.81 210 GLY A N 1
ATOM 1583 C CA . GLY A 1 210 ? 3.348 -15.227 2.811 1 98.81 210 GLY A CA 1
ATOM 1584 C C . GLY A 1 210 ? 4.535 -15.188 1.867 1 98.81 210 GLY A C 1
ATOM 1585 O O . GLY A 1 210 ? 5.523 -15.898 2.07 1 98.81 210 GLY A O 1
ATOM 1586 N N . VAL A 1 211 ? 4.453 -14.375 0.867 1 98.94 211 VAL A N 1
ATOM 1587 C CA . VAL A 1 211 ? 5.598 -14.086 0.009 1 98.94 211 VAL A CA 1
ATOM 1588 C C . VAL A 1 211 ? 5.75 -12.578 -0.164 1 98.94 211 VAL A C 1
ATOM 1590 O O . VAL A 1 211 ? 4.793 -11.891 -0.533 1 98.94 211 VAL A O 1
ATOM 1593 N N . LEU A 1 212 ? 6.91 -12.031 0.182 1 98.88 212 LEU A N 1
ATOM 1594 C CA . LEU A 1 212 ? 7.219 -10.617 0.006 1 98.88 212 LEU A CA 1
ATOM 1595 C C . LEU A 1 212 ? 7.801 -10.359 -1.379 1 98.88 212 LEU A C 1
ATOM 1597 O O . LEU A 1 212 ? 8.609 -11.141 -1.877 1 98.88 212 LEU A O 1
ATOM 1601 N N . THR A 1 213 ? 7.355 -9.273 -2.018 1 98.75 213 THR A N 1
ATOM 1602 C CA . THR A 1 213 ? 7.832 -8.875 -3.338 1 98.75 213 THR A CA 1
ATOM 1603 C C . THR A 1 213 ? 8.453 -7.48 -3.291 1 98.75 213 THR A C 1
ATOM 1605 O O . THR A 1 213 ? 8.367 -6.793 -2.271 1 98.75 213 THR A O 1
ATOM 1608 N N . LYS A 1 214 ? 9.148 -7.102 -4.309 1 98 214 LYS A N 1
ATOM 1609 C CA . LYS A 1 214 ? 9.688 -5.77 -4.574 1 98 214 LYS A CA 1
ATOM 1610 C C . LYS A 1 214 ? 10.664 -5.344 -3.477 1 98 214 LYS A C 1
ATOM 1612 O O . LYS A 1 214 ? 10.562 -4.234 -2.951 1 98 214 LYS A O 1
ATOM 1617 N N . PRO A 1 215 ? 11.539 -6.246 -3.094 1 98.5 215 PRO A N 1
ATOM 1618 C CA . PRO A 1 215 ? 12.516 -5.84 -2.084 1 98.5 215 PRO A CA 1
ATOM 1619 C C . PRO A 1 215 ? 13.445 -4.727 -2.574 1 98.5 215 PRO A C 1
ATOM 1621 O O . PRO A 1 215 ? 14.031 -4.004 -1.766 1 98.5 215 PRO A O 1
ATOM 1624 N N . ASP A 1 216 ? 13.539 -4.555 -3.879 1 97.75 216 ASP A N 1
ATOM 1625 C CA . ASP A 1 216 ? 14.398 -3.543 -4.484 1 97.75 216 ASP A CA 1
ATOM 1626 C C . ASP A 1 216 ? 13.773 -2.152 -4.363 1 97.75 216 ASP A C 1
ATOM 1628 O O . ASP A 1 216 ? 14.438 -1.146 -4.613 1 97.75 216 ASP A O 1
ATOM 1632 N N . LEU A 1 217 ? 12.547 -2.068 -3.914 1 97.56 217 LEU A N 1
ATOM 1633 C CA . LEU A 1 217 ? 11.867 -0.785 -3.805 1 97.56 217 LEU A CA 1
ATOM 1634 C C . LEU A 1 217 ? 11.734 -0.362 -2.346 1 97.56 217 LEU A C 1
ATOM 1636 O O . LEU A 1 217 ? 11.047 0.616 -2.035 1 97.56 217 LEU A O 1
ATOM 1640 N N . VAL A 1 218 ? 12.336 -1.059 -1.465 1 97.62 218 VAL A N 1
ATOM 1641 C CA . VAL A 1 218 ? 12.359 -0.698 -0.051 1 97.62 218 VAL A CA 1
ATOM 1642 C C . VAL A 1 218 ? 13.164 0.586 0.142 1 97.62 218 VAL A C 1
ATOM 1644 O O . VAL A 1 218 ? 14.227 0.759 -0.461 1 97.62 218 VAL A O 1
ATOM 1647 N N . ASP A 1 219 ? 12.586 1.51 0.9 1 95.56 219 ASP A N 1
ATOM 1648 C CA . ASP A 1 219 ? 13.297 2.738 1.235 1 95.56 219 ASP A CA 1
ATOM 1649 C C . ASP A 1 219 ? 14.625 2.432 1.93 1 95.56 219 ASP A C 1
ATOM 1651 O O . ASP A 1 219 ? 14.664 1.631 2.865 1 95.56 219 ASP A O 1
ATOM 1655 N N . ARG A 1 220 ? 15.742 3.113 1.437 1 94.88 220 ARG A N 1
ATOM 1656 C CA . ARG A 1 220 ? 17.016 2.92 2.107 1 94.88 220 ARG A CA 1
ATOM 1657 C C . ARG A 1 220 ? 16.922 3.248 3.592 1 94.88 220 ARG A C 1
ATOM 1659 O O . ARG A 1 220 ? 16.375 4.285 3.967 1 94.88 220 ARG A O 1
ATOM 1666 N N . GLY A 1 221 ? 17.359 2.305 4.406 1 94.06 221 GLY A N 1
ATOM 1667 C CA . GLY A 1 221 ? 17.281 2.48 5.848 1 94.06 221 GLY A CA 1
ATOM 1668 C C . GLY A 1 221 ? 16.125 1.733 6.473 1 94.06 221 GLY A C 1
ATOM 1669 O O . GLY A 1 221 ? 16.047 1.594 7.695 1 94.06 221 GLY A O 1
ATOM 1670 N N . ALA A 1 222 ? 15.195 1.22 5.664 1 94.81 222 ALA A N 1
ATOM 1671 C CA . ALA A 1 222 ? 14.016 0.546 6.195 1 94.81 222 ALA A CA 1
ATOM 1672 C C . ALA A 1 222 ? 14.125 -0.967 6.035 1 94.81 222 ALA A C 1
ATOM 1674 O O . ALA A 1 222 ? 13.172 -1.697 6.293 1 94.81 222 ALA A O 1
ATOM 1675 N N . GLU A 1 223 ? 15.305 -1.514 5.598 1 97.44 223 GLU A N 1
ATOM 1676 C CA . GLU A 1 223 ? 15.492 -2.934 5.316 1 97.44 223 GLU A CA 1
ATOM 1677 C C . GLU A 1 223 ? 15.289 -3.777 6.57 1 97.44 223 GLU A C 1
ATOM 1679 O O . GLU A 1 223 ? 14.789 -4.902 6.492 1 97.44 223 GLU A O 1
ATOM 1684 N N . GLY A 1 224 ? 15.672 -3.189 7.695 1 96.06 224 GLY A N 1
ATOM 1685 C CA . GLY A 1 224 ? 15.492 -3.9 8.953 1 96.06 224 GLY A CA 1
ATOM 1686 C C . GLY A 1 224 ? 14.047 -4.27 9.227 1 96.06 224 GLY A C 1
ATOM 1687 O O . GLY A 1 224 ? 13.766 -5.34 9.766 1 96.06 224 GLY A O 1
ATOM 1688 N N . LYS A 1 225 ? 13.125 -3.426 8.836 1 95.19 225 LYS A N 1
ATOM 1689 C CA . LYS A 1 225 ? 11.703 -3.693 9.039 1 95.19 225 LYS A CA 1
ATOM 1690 C C . LYS A 1 225 ? 11.25 -4.898 8.219 1 95.19 225 LYS A C 1
ATOM 1692 O O . LYS A 1 225 ? 10.422 -5.691 8.672 1 95.19 225 LYS A O 1
ATOM 1697 N N . VAL A 1 226 ? 11.766 -5.004 7.02 1 97.69 226 VAL A N 1
ATOM 1698 C CA . VAL A 1 226 ? 11.445 -6.137 6.16 1 97.69 226 VAL A CA 1
ATOM 1699 C C . VAL A 1 226 ? 11.961 -7.43 6.793 1 97.69 226 VAL A C 1
ATOM 1701 O O . VAL A 1 226 ? 11.258 -8.445 6.805 1 97.69 226 VAL A O 1
ATOM 1704 N N . LEU A 1 227 ? 13.18 -7.375 7.355 1 98.25 227 LEU A N 1
ATOM 1705 C CA . LEU A 1 227 ? 13.75 -8.539 8.016 1 98.25 227 LEU A CA 1
ATOM 1706 C C . LEU A 1 227 ? 12.891 -8.969 9.203 1 98.25 227 LEU A C 1
ATOM 1708 O O . LEU A 1 227 ? 12.727 -10.172 9.453 1 98.25 227 LEU A O 1
ATOM 1712 N N . ASP A 1 228 ? 12.391 -8.039 9.922 1 97.44 228 ASP A N 1
ATOM 1713 C CA . ASP A 1 228 ? 11.523 -8.359 11.047 1 97.44 228 ASP A CA 1
ATOM 1714 C C . ASP A 1 228 ? 10.289 -9.133 10.594 1 97.44 228 ASP A C 1
ATOM 1716 O O . ASP A 1 228 ? 9.844 -10.062 11.266 1 97.44 228 ASP A O 1
ATOM 1720 N N . VAL A 1 229 ? 9.703 -8.734 9.453 1 97.88 229 VAL A N 1
ATOM 1721 C CA . VAL A 1 229 ? 8.562 -9.461 8.898 1 97.88 229 VAL A CA 1
ATOM 1722 C C . VAL A 1 229 ? 8.992 -10.875 8.516 1 97.88 229 VAL A C 1
ATOM 1724 O O . VAL A 1 229 ? 8.328 -11.852 8.875 1 97.88 229 VAL A O 1
ATOM 1727 N N . MET A 1 230 ? 10.156 -10.984 7.875 1 98.56 230 MET A N 1
ATOM 1728 C CA . MET A 1 230 ? 10.664 -12.266 7.398 1 98.56 230 MET A CA 1
ATOM 1729 C C . MET A 1 230 ? 10.953 -13.203 8.562 1 98.56 230 MET A C 1
ATOM 1731 O O . MET A 1 230 ? 10.844 -14.422 8.422 1 98.56 230 MET A O 1
ATOM 1735 N N . ARG A 1 231 ? 11.25 -12.625 9.656 1 97.56 231 ARG A N 1
ATOM 1736 C CA . ARG A 1 231 ? 11.57 -13.406 10.852 1 97.56 231 ARG A CA 1
ATOM 1737 C C . ARG A 1 231 ? 10.32 -13.68 11.672 1 97.56 231 ARG A C 1
ATOM 1739 O O . ARG A 1 231 ? 10.406 -14.188 12.797 1 97.56 231 ARG A O 1
ATOM 1746 N N . ASN A 1 232 ? 9.219 -13.289 11.156 1 97.44 232 ASN A N 1
ATOM 1747 C CA . ASN A 1 232 ? 7.93 -13.586 11.773 1 97.44 232 ASN A CA 1
ATOM 1748 C C . ASN A 1 232 ? 7.738 -12.797 13.07 1 97.44 232 ASN A C 1
ATOM 1750 O O . ASN A 1 232 ? 7.078 -13.273 13.992 1 97.44 232 ASN A O 1
ATOM 1754 N N . LEU A 1 233 ? 8.289 -11.57 13.133 1 96.5 233 LEU A N 1
ATOM 1755 C CA . LEU A 1 233 ? 8.266 -10.797 14.367 1 96.5 233 LEU A CA 1
ATOM 1756 C C . LEU A 1 233 ? 7.184 -9.727 14.32 1 96.5 233 LEU A C 1
ATOM 1758 O O . LEU A 1 233 ? 6.855 -9.125 15.352 1 96.5 233 LEU A O 1
ATOM 1762 N N . VAL A 1 234 ? 6.633 -9.469 13.195 1 95.88 234 VAL A N 1
ATOM 1763 C CA . VAL A 1 234 ? 5.688 -8.367 13.047 1 95.88 234 VAL A CA 1
ATOM 1764 C C . VAL A 1 234 ? 4.266 -8.922 12.945 1 95.88 234 VAL A C 1
ATOM 1766 O O . VAL A 1 234 ? 3.436 -8.672 13.82 1 95.88 234 VAL A O 1
ATOM 1769 N N . TYR A 1 235 ? 3.975 -9.711 11.938 1 96.38 235 TYR A N 1
ATOM 1770 C CA . TYR A 1 235 ? 2.736 -10.453 11.727 1 96.38 235 TYR A CA 1
ATOM 1771 C C . TYR A 1 235 ? 3.02 -11.938 11.516 1 96.38 235 TYR A C 1
ATOM 1773 O O . TYR A 1 235 ? 3.211 -12.383 10.375 1 96.38 235 TYR A O 1
ATOM 1781 N N . PRO A 1 236 ? 2.947 -12.68 12.508 1 97.38 236 PRO A N 1
ATOM 1782 C CA . PRO A 1 236 ? 3.389 -14.07 12.406 1 97.38 236 PRO A CA 1
ATOM 1783 C C . PRO A 1 236 ? 2.443 -14.938 11.578 1 97.38 236 PRO A C 1
ATOM 1785 O O . PRO A 1 236 ? 1.222 -14.828 11.711 1 97.38 236 PRO A O 1
ATOM 1788 N N . LEU A 1 237 ? 3.012 -15.688 10.703 1 98.06 237 LEU A N 1
ATOM 1789 C CA . LEU A 1 237 ? 2.334 -16.75 9.961 1 98.06 237 LEU A CA 1
ATOM 1790 C C . LEU A 1 237 ? 2.914 -18.109 10.312 1 98.06 237 LEU A C 1
ATOM 1792 O O . LEU A 1 237 ? 4.133 -18.281 10.383 1 98.06 237 LEU A O 1
ATOM 1796 N N . LYS A 1 238 ? 2.053 -19.078 10.5 1 97.56 238 LYS A N 1
ATOM 1797 C CA . LYS A 1 238 ? 2.49 -20.422 10.867 1 97.56 238 LYS A CA 1
ATOM 1798 C C . LYS A 1 238 ? 3.436 -20.984 9.812 1 97.56 238 LYS A C 1
ATOM 1800 O O . LYS A 1 238 ? 4.43 -21.641 10.148 1 97.56 238 LYS A O 1
ATOM 1805 N N . LYS A 1 239 ? 3.139 -20.766 8.594 1 97.44 239 LYS A N 1
ATOM 1806 C CA . LYS A 1 239 ? 3.965 -21.297 7.512 1 97.44 239 LYS A CA 1
ATOM 1807 C C . LYS A 1 239 ? 5.055 -20.297 7.117 1 97.44 239 LYS A C 1
ATOM 1809 O O . LYS A 1 239 ? 5.867 -20.578 6.234 1 97.44 239 LYS A O 1
ATOM 1814 N N . GLY A 1 240 ? 5.027 -19.156 7.691 1 98.12 240 GLY A N 1
ATOM 1815 C CA . GLY A 1 240 ? 6.094 -18.172 7.543 1 98.12 240 GLY A CA 1
ATOM 1816 C C . GLY A 1 240 ? 6.039 -17.438 6.219 1 98.12 240 GLY A C 1
ATOM 1817 O O . GLY A 1 240 ? 4.969 -17.281 5.633 1 98.12 240 GLY A O 1
ATOM 1818 N N . TYR A 1 241 ? 7.223 -16.875 5.902 1 98.75 241 TYR A N 1
ATOM 1819 C CA . TYR A 1 241 ? 7.336 -15.984 4.746 1 98.75 241 TYR A CA 1
ATOM 1820 C C . TYR A 1 241 ? 8.484 -16.422 3.842 1 98.75 241 TYR A C 1
ATOM 1822 O O . TYR A 1 241 ? 9.477 -16.984 4.309 1 98.75 241 TYR A O 1
ATOM 1830 N N . MET A 1 242 ? 8.344 -16.172 2.566 1 98.81 242 MET A N 1
ATOM 1831 C CA . MET A 1 242 ? 9.391 -16.156 1.548 1 98.81 242 MET A CA 1
ATOM 1832 C C . MET A 1 242 ? 9.523 -14.773 0.923 1 98.81 242 MET A C 1
ATOM 1834 O O . MET A 1 242 ? 8.664 -13.914 1.124 1 98.81 242 MET A O 1
ATOM 1838 N N . ILE A 1 243 ? 10.648 -14.531 0.272 1 98.88 243 ILE A N 1
ATOM 1839 C CA . ILE A 1 243 ? 10.828 -13.25 -0.395 1 98.88 243 ILE A CA 1
ATOM 1840 C C . ILE A 1 243 ? 11.406 -13.469 -1.79 1 98.88 243 ILE A C 1
ATOM 1842 O O . ILE A 1 243 ? 12.258 -14.336 -1.985 1 98.88 243 ILE A O 1
ATOM 1846 N N . VAL A 1 244 ? 10.883 -12.734 -2.773 1 98.88 244 VAL A N 1
ATOM 1847 C CA . VAL A 1 244 ? 11.352 -12.859 -4.148 1 98.88 244 VAL A CA 1
ATOM 1848 C C . VAL A 1 244 ? 11.555 -11.477 -4.758 1 98.88 244 VAL A C 1
ATOM 1850 O O . VAL A 1 244 ? 10.984 -10.492 -4.281 1 98.88 244 VAL A O 1
ATOM 1853 N N . LYS A 1 245 ? 12.375 -11.359 -5.691 1 98.62 245 LYS A N 1
ATOM 1854 C CA . LYS A 1 245 ? 12.547 -10.188 -6.547 1 98.62 245 LYS A CA 1
ATOM 1855 C C . LYS A 1 245 ? 12.25 -10.523 -8.008 1 98.62 245 LYS A C 1
ATOM 1857 O O . LYS A 1 245 ? 13.016 -11.25 -8.641 1 98.62 245 LYS A O 1
ATOM 1862 N N . CYS A 1 246 ? 11.156 -10.031 -8.5 1 97.19 246 CYS A N 1
ATOM 1863 C CA . CYS A 1 246 ? 10.742 -10.289 -9.875 1 97.19 246 CYS A CA 1
ATOM 1864 C C . CYS A 1 246 ? 11.094 -9.109 -10.773 1 97.19 246 CYS A C 1
ATOM 1866 O O . CYS A 1 246 ? 11.758 -8.164 -10.344 1 97.19 246 CYS A O 1
ATOM 1868 N N . ARG A 1 247 ? 10.781 -9.219 -12.07 1 95.19 247 ARG A N 1
ATOM 1869 C CA . ARG A 1 247 ? 11.023 -8.141 -13.023 1 95.19 247 ARG A CA 1
ATOM 1870 C C . ARG A 1 247 ? 10.289 -6.871 -12.609 1 95.19 247 ARG A C 1
ATOM 1872 O O . ARG A 1 247 ? 9.102 -6.91 -12.297 1 95.19 247 ARG A O 1
ATOM 1879 N N . GLY A 1 248 ? 11.039 -5.773 -12.57 1 92.44 248 GLY A N 1
ATOM 1880 C CA . GLY A 1 248 ? 10.414 -4.48 -12.359 1 92.44 248 GLY A CA 1
ATOM 1881 C C . GLY A 1 248 ? 9.805 -3.898 -13.625 1 92.44 248 GLY A C 1
ATOM 1882 O O . GLY A 1 248 ? 9.844 -4.527 -14.68 1 92.44 248 GLY A O 1
ATOM 1883 N N . GLN A 1 249 ? 9.273 -2.742 -13.5 1 90.81 249 GLN A N 1
ATOM 1884 C CA . GLN A 1 249 ? 8.602 -2.096 -14.617 1 90.81 249 GLN A CA 1
ATOM 1885 C C . GLN A 1 249 ? 9.57 -1.86 -15.773 1 90.81 249 GLN A C 1
ATOM 1887 O O . GLN A 1 249 ? 9.242 -2.146 -16.938 1 90.81 249 GLN A O 1
ATOM 1892 N N . GLN A 1 250 ? 10.742 -1.348 -15.508 1 93.12 250 GLN A N 1
ATOM 1893 C CA . GLN A 1 250 ? 11.734 -1.096 -16.547 1 93.12 250 GLN A CA 1
ATOM 1894 C C . GLN A 1 250 ? 12.195 -2.396 -17.203 1 93.12 250 GLN A C 1
ATOM 1896 O O . GLN A 1 250 ? 12.438 -2.438 -18.406 1 93.12 250 GLN A O 1
ATOM 1901 N N . ASP A 1 251 ? 12.383 -3.441 -16.375 1 94.31 251 ASP A N 1
ATOM 1902 C CA . ASP A 1 251 ? 12.758 -4.746 -16.906 1 94.31 251 ASP A CA 1
ATOM 1903 C C . ASP A 1 251 ? 11.742 -5.234 -17.938 1 94.31 251 ASP A C 1
ATOM 1905 O O . ASP A 1 251 ? 12.117 -5.773 -18.984 1 94.31 251 ASP A O 1
ATOM 1909 N N . ILE A 1 252 ? 10.461 -5.043 -17.578 1 89.88 252 ILE A N 1
ATOM 1910 C CA . ILE A 1 252 ? 9.367 -5.48 -18.453 1 89.88 252 ILE A CA 1
ATOM 1911 C C . ILE A 1 252 ? 9.383 -4.676 -19.75 1 89.88 252 ILE A C 1
ATOM 1913 O O . ILE A 1 252 ? 9.242 -5.242 -20.828 1 89.88 252 ILE A O 1
ATOM 1917 N N . GLN A 1 253 ? 9.562 -3.381 -19.609 1 90.69 253 GLN A N 1
ATOM 1918 C CA . GLN A 1 253 ? 9.594 -2.512 -20.781 1 90.69 253 GLN A CA 1
ATOM 1919 C C . GLN A 1 253 ? 10.758 -2.861 -21.688 1 90.69 253 GLN A C 1
ATOM 1921 O O . GLN A 1 253 ? 10.648 -2.764 -22.906 1 90.69 253 GLN A O 1
ATOM 1926 N N . GLU A 1 254 ? 11.852 -3.266 -21.109 1 94.44 254 GLU A N 1
ATOM 1927 C CA . GLU A 1 254 ? 13.047 -3.623 -21.859 1 94.44 254 GLU A CA 1
ATOM 1928 C C . GLU A 1 254 ? 13.016 -5.09 -22.281 1 94.44 254 GLU A C 1
ATOM 1930 O O . GLU A 1 254 ? 13.984 -5.602 -22.844 1 94.44 254 GLU A O 1
ATOM 1935 N N . GLN A 1 255 ? 11.938 -5.801 -22 1 91.12 255 GLN A N 1
ATOM 1936 C CA . GLN A 1 255 ? 11.695 -7.191 -22.375 1 91.12 255 GLN A CA 1
ATOM 1937 C C . GLN A 1 255 ? 12.805 -8.102 -21.859 1 91.12 255 GLN A C 1
ATOM 1939 O O . GLN A 1 255 ? 13.328 -8.945 -22.594 1 91.12 255 GLN A O 1
ATOM 1944 N N . LEU A 1 256 ? 13.242 -7.801 -20.641 1 94 256 LEU A N 1
ATOM 1945 C CA . LEU A 1 256 ? 14.18 -8.695 -19.984 1 94 256 LEU A CA 1
ATOM 1946 C C . LEU A 1 256 ? 13.609 -10.102 -19.875 1 94 256 LEU A C 1
ATOM 1948 O O . LEU A 1 256 ? 12.453 -10.281 -19.484 1 94 256 LEU A O 1
ATOM 1952 N N . SER A 1 257 ? 14.344 -11.094 -20.219 1 91.88 257 SER A N 1
ATOM 1953 C CA . SER A 1 257 ? 13.875 -12.477 -20.156 1 91.88 257 SER A CA 1
ATOM 1954 C C . SER A 1 257 ? 13.734 -12.938 -18.703 1 91.88 257 SER A C 1
ATOM 1956 O O . SER A 1 257 ? 14.352 -12.367 -17.797 1 91.88 257 SER A O 1
ATOM 1958 N N . LEU A 1 258 ? 12.961 -13.938 -18.5 1 89.31 258 LEU A N 1
ATOM 1959 C CA . LEU A 1 258 ? 12.789 -14.5 -17.172 1 89.31 258 LEU A CA 1
ATOM 1960 C C . LEU A 1 258 ? 14.086 -15.109 -16.656 1 89.31 258 LEU A C 1
ATOM 1962 O O . LEU A 1 258 ? 14.391 -15.031 -15.461 1 89.31 258 LEU A O 1
ATOM 1966 N N . THR A 1 259 ? 14.875 -15.734 -17.562 1 90.5 259 THR A N 1
ATOM 1967 C CA . THR A 1 259 ? 16.172 -16.297 -17.188 1 90.5 259 THR A CA 1
ATOM 1968 C C . THR A 1 259 ? 17.094 -15.211 -16.656 1 90.5 259 THR A C 1
ATOM 1970 O O . THR A 1 259 ? 17.766 -15.398 -15.648 1 90.5 259 THR A O 1
ATOM 1973 N N . GLU A 1 260 ? 17.109 -14.109 -17.359 1 95.25 260 GLU A N 1
ATOM 1974 C CA . GLU A 1 260 ? 17.922 -12.984 -16.906 1 95.25 260 GLU A CA 1
ATOM 1975 C C . GLU A 1 260 ? 17.406 -12.422 -15.594 1 95.25 260 GLU A C 1
ATOM 1977 O O . GLU A 1 260 ? 18.188 -11.992 -14.742 1 95.25 260 GLU A O 1
ATOM 1982 N N . ALA A 1 261 ? 16.109 -12.422 -15.445 1 95.75 261 ALA A N 1
ATOM 1983 C CA . ALA A 1 261 ? 15.5 -11.953 -14.203 1 95.75 261 ALA A CA 1
ATOM 1984 C C . ALA A 1 261 ? 15.938 -12.812 -13.016 1 95.75 261 ALA A C 1
ATOM 1986 O O . ALA A 1 261 ? 16.188 -12.289 -11.922 1 95.75 261 ALA A O 1
ATOM 1987 N N . PHE A 1 262 ? 16.078 -14.117 -13.219 1 95.06 262 PHE A N 1
ATOM 1988 C CA . PHE A 1 262 ? 16.516 -15.031 -12.172 1 95.06 262 PHE A CA 1
ATOM 1989 C C . PHE A 1 262 ? 17.953 -14.719 -11.758 1 95.06 262 PHE A C 1
ATOM 1991 O O . PHE A 1 262 ? 18.281 -14.75 -10.57 1 95.06 262 PHE A O 1
ATOM 1998 N N . GLN A 1 263 ? 18.75 -14.422 -12.758 1 96.62 263 GLN A N 1
ATOM 1999 C CA . GLN A 1 263 ? 20.141 -14.086 -12.469 1 96.62 263 GLN A CA 1
ATOM 2000 C C . GLN A 1 263 ? 20.234 -12.789 -11.672 1 96.62 263 GLN A C 1
ATOM 2002 O O . GLN A 1 263 ? 20.984 -12.695 -10.703 1 96.62 263 GLN A O 1
ATOM 2007 N N . LYS A 1 264 ? 19.438 -11.797 -12.086 1 97.44 264 LYS A N 1
ATOM 2008 C CA . LYS A 1 264 ? 19.406 -10.531 -11.375 1 97.44 264 LYS A CA 1
ATOM 2009 C C . LYS A 1 264 ? 18.922 -10.711 -9.938 1 97.44 264 LYS A C 1
ATOM 2011 O O . LYS A 1 264 ? 19.406 -10.047 -9.023 1 97.44 264 LYS A O 1
ATOM 2016 N N . GLU A 1 265 ? 17.922 -11.586 -9.797 1 98.25 265 GLU A N 1
ATOM 2017 C CA . GLU A 1 265 ? 17.406 -11.875 -8.461 1 98.25 265 GLU A CA 1
ATOM 2018 C C . GLU A 1 265 ? 18.484 -12.469 -7.562 1 98.25 265 GLU A C 1
ATOM 2020 O O . GLU A 1 265 ? 18.656 -12.039 -6.426 1 98.25 265 GLU A O 1
ATOM 2025 N N . GLN A 1 266 ? 19.219 -13.492 -8.086 1 97.69 266 GLN A N 1
ATOM 2026 C CA . GLN A 1 266 ? 20.281 -14.141 -7.336 1 97.69 266 GLN A CA 1
ATOM 2027 C C . GLN A 1 266 ? 21.359 -13.141 -6.914 1 97.69 266 GLN A C 1
ATOM 2029 O O . GLN A 1 266 ? 21.781 -13.125 -5.758 1 97.69 266 GLN A O 1
ATOM 2034 N N . VAL A 1 267 ? 21.766 -12.305 -7.855 1 98.31 267 VAL A N 1
ATOM 2035 C CA . VAL A 1 267 ? 22.812 -11.312 -7.602 1 98.31 267 VAL A CA 1
ATOM 2036 C C . VAL A 1 267 ? 22.312 -10.305 -6.562 1 98.31 267 VAL A C 1
ATOM 2038 O O . VAL A 1 267 ? 23.047 -9.93 -5.652 1 98.31 267 VAL A O 1
ATOM 2041 N N . PHE A 1 268 ? 21.094 -9.883 -6.688 1 98.69 268 PHE A N 1
ATOM 2042 C CA . PHE A 1 268 ? 20.5 -8.93 -5.762 1 98.69 268 PHE A CA 1
ATOM 2043 C C . PHE A 1 268 ? 20.594 -9.438 -4.328 1 98.69 268 PHE A C 1
ATOM 2045 O O . PHE A 1 268 ? 21.078 -8.734 -3.443 1 98.69 268 PHE A O 1
ATOM 2052 N N . PHE A 1 269 ? 20.078 -10.648 -4.051 1 98.62 269 PHE A N 1
ATOM 2053 C CA . PHE A 1 269 ? 20.031 -11.164 -2.686 1 98.62 269 PHE A CA 1
ATOM 2054 C C . PHE A 1 269 ? 21.438 -11.484 -2.184 1 98.62 269 PHE A C 1
ATOM 2056 O O . PHE A 1 269 ? 21.75 -11.258 -1.014 1 98.62 269 PHE A O 1
ATOM 2063 N N . LYS A 1 270 ? 22.281 -12.031 -3.057 1 98.06 270 LYS A N 1
ATOM 2064 C CA . LYS A 1 270 ? 23.641 -12.391 -2.664 1 98.06 270 LYS A CA 1
ATOM 2065 C C . LYS A 1 270 ? 24.422 -11.164 -2.201 1 98.06 270 LYS A C 1
ATOM 2067 O O . LYS A 1 270 ? 25.156 -11.227 -1.214 1 98.06 270 LYS A O 1
ATOM 2072 N N . ASP A 1 271 ? 24.203 -9.992 -2.855 1 97.94 271 ASP A N 1
ATOM 2073 C CA . ASP A 1 271 ? 25.047 -8.82 -2.648 1 97.94 271 ASP A CA 1
ATOM 2074 C C . ASP A 1 271 ? 24.406 -7.848 -1.665 1 97.94 271 ASP A C 1
ATOM 2076 O O . ASP A 1 271 ? 25.047 -6.906 -1.199 1 97.94 271 ASP A O 1
ATOM 2080 N N . HIS A 1 272 ? 23.188 -8.07 -1.368 1 97.38 272 HIS A N 1
ATOM 2081 C CA . HIS A 1 272 ? 22.484 -7.094 -0.536 1 97.38 272 HIS A CA 1
ATOM 2082 C C . HIS A 1 272 ? 22.938 -7.191 0.918 1 97.38 272 HIS A C 1
ATOM 2084 O O . HIS A 1 272 ? 22.906 -8.266 1.517 1 97.38 272 HIS A O 1
ATOM 2090 N N . SER A 1 273 ? 23.312 -6.156 1.531 1 96.62 273 SER A N 1
ATOM 2091 C CA . SER A 1 273 ? 23.906 -6.125 2.867 1 96.62 273 SER A CA 1
ATOM 2092 C C . SER A 1 273 ? 22.938 -6.676 3.91 1 96.62 273 SER A C 1
ATOM 2094 O O . SER A 1 273 ? 23.359 -7.297 4.887 1 96.62 273 SER A O 1
ATOM 2096 N N . TYR A 1 274 ? 21.625 -6.539 3.717 1 97.31 274 TYR A N 1
ATOM 2097 C CA . TYR A 1 274 ? 20.641 -6.957 4.707 1 97.31 274 TYR A CA 1
ATOM 2098 C C . TYR A 1 274 ? 20 -8.281 4.312 1 97.31 274 TYR A C 1
ATOM 2100 O O . TYR A 1 274 ? 19.781 -9.148 5.16 1 97.31 274 TYR A O 1
ATOM 2108 N N . PHE A 1 275 ? 19.766 -8.461 3.043 1 98.31 275 PHE A N 1
ATOM 2109 C CA . PHE A 1 275 ? 18.859 -9.531 2.631 1 98.31 275 PHE A CA 1
ATOM 2110 C C . PHE A 1 275 ? 19.656 -10.773 2.246 1 98.31 275 PHE A C 1
ATOM 2112 O O . PHE A 1 275 ? 19.078 -11.836 2.004 1 98.31 275 PHE A O 1
ATOM 2119 N N . SER A 1 276 ? 21.016 -10.727 2.24 1 98.31 276 SER A N 1
ATOM 2120 C CA . SER A 1 276 ? 21.828 -11.891 1.904 1 98.31 276 SER A CA 1
ATOM 2121 C C . SER A 1 276 ? 21.562 -13.039 2.871 1 98.31 276 SER A C 1
ATOM 2123 O O . SER A 1 276 ? 21.625 -14.211 2.482 1 98.31 276 SER A O 1
ATOM 2125 N N . ILE A 1 277 ? 21.281 -12.734 4.082 1 97.88 277 ILE A N 1
ATOM 2126 C CA . ILE A 1 277 ? 21.031 -13.742 5.113 1 97.88 277 ILE A CA 1
ATOM 2127 C C . ILE A 1 277 ? 19.812 -14.57 4.75 1 97.88 277 ILE A C 1
ATOM 2129 O O . ILE A 1 277 ? 19.734 -15.758 5.09 1 97.88 277 ILE A O 1
ATOM 2133 N N . LEU A 1 278 ? 18.859 -13.969 4.074 1 98.31 278 LEU A N 1
ATOM 2134 C CA . LEU A 1 278 ? 17.641 -14.672 3.691 1 98.31 278 LEU A CA 1
ATOM 2135 C C . LEU A 1 278 ? 17.922 -15.727 2.625 1 98.31 278 LEU A C 1
ATOM 2137 O O . LEU A 1 278 ? 17.25 -16.766 2.57 1 98.31 278 LEU A O 1
ATOM 2141 N N . LEU A 1 279 ? 18.828 -15.375 1.751 1 97.31 279 LEU A N 1
ATOM 2142 C CA . LEU A 1 279 ? 19.281 -16.359 0.768 1 97.31 279 LEU A CA 1
ATOM 2143 C C . LEU A 1 279 ? 19.938 -17.547 1.452 1 97.31 279 LEU A C 1
ATOM 2145 O O . LEU A 1 279 ? 19.656 -18.703 1.105 1 97.31 279 LEU A O 1
ATOM 2149 N N . GLU A 1 280 ? 20.781 -17.266 2.422 1 96.25 280 GLU A N 1
ATOM 2150 C CA . GLU A 1 280 ? 21.469 -18.312 3.184 1 96.25 280 GLU A CA 1
ATOM 2151 C C . GLU A 1 280 ? 20.469 -19.188 3.941 1 96.25 280 GLU A C 1
ATOM 2153 O O . GLU A 1 280 ? 20.656 -20.406 4.059 1 96.25 280 GLU A O 1
ATOM 2158 N N . ASP A 1 281 ? 19.422 -18.594 4.348 1 96.5 281 ASP A N 1
ATOM 2159 C CA . ASP A 1 281 ? 18.406 -19.297 5.137 1 96.5 281 ASP A CA 1
ATOM 2160 C C . ASP A 1 281 ? 17.438 -20.062 4.238 1 96.5 281 ASP A C 1
ATOM 2162 O O . ASP A 1 281 ? 16.531 -20.75 4.727 1 96.5 281 ASP A O 1
ATOM 2166 N N . GLY A 1 282 ? 17.547 -19.953 2.934 1 96.75 282 GLY A N 1
ATOM 2167 C CA . GLY A 1 282 ? 16.656 -20.625 2 1 96.75 282 GLY A CA 1
ATOM 2168 C C . GLY A 1 282 ? 15.289 -19.969 1.906 1 96.75 282 GLY A C 1
ATOM 2169 O O . GLY A 1 282 ? 14.32 -20.625 1.515 1 96.75 282 GLY A O 1
ATOM 2170 N N . LYS A 1 283 ? 15.195 -18.703 2.248 1 98.31 283 LYS A N 1
ATOM 2171 C CA . LYS A 1 283 ? 13.906 -18.016 2.283 1 98.31 283 LYS A CA 1
ATOM 2172 C C . LYS A 1 283 ? 13.758 -17.062 1.101 1 98.31 283 LYS A C 1
ATOM 2174 O O . LYS A 1 283 ? 12.695 -16.453 0.916 1 98.31 283 LYS A O 1
ATOM 2179 N N . ALA A 1 284 ? 14.789 -17 0.251 1 98.62 284 ALA A N 1
ATOM 2180 C CA . ALA A 1 284 ? 14.75 -16.016 -0.829 1 98.62 284 ALA A CA 1
ATOM 2181 C C . ALA A 1 284 ? 14.875 -16.688 -2.191 1 98.62 284 ALA A C 1
ATOM 2183 O O . ALA A 1 284 ? 15.492 -17.75 -2.311 1 98.62 284 ALA A O 1
ATOM 2184 N N . THR A 1 285 ? 14.289 -16.047 -3.166 1 98.38 285 THR A N 1
ATOM 2185 C CA . THR A 1 285 ? 14.375 -16.344 -4.59 1 98.38 285 THR A CA 1
ATOM 2186 C C . THR A 1 285 ? 13.188 -17.188 -5.043 1 98.38 285 THR A C 1
ATOM 2188 O O . THR A 1 285 ? 12.562 -17.875 -4.23 1 98.38 285 THR A O 1
ATOM 2191 N N . VAL A 1 286 ? 12.961 -17.141 -6.293 1 97.75 286 VAL A N 1
ATOM 2192 C CA . VAL A 1 286 ? 11.828 -17.797 -6.93 1 97.75 286 VAL A CA 1
ATOM 2193 C C . VAL A 1 286 ? 12.031 -19.312 -6.887 1 97.75 286 VAL A C 1
ATOM 2195 O O . VAL A 1 286 ? 11.102 -20.062 -6.57 1 97.75 286 VAL A O 1
ATOM 2198 N N . PRO A 1 287 ? 13.258 -19.844 -7.152 1 94.31 287 PRO A N 1
ATOM 2199 C CA . PRO A 1 287 ? 13.438 -21.297 -7.059 1 94.31 287 PRO A CA 1
ATOM 2200 C C . PRO A 1 287 ? 13.148 -21.844 -5.664 1 94.31 287 PRO A C 1
ATOM 2202 O O . PRO A 1 287 ? 12.5 -22.891 -5.527 1 94.31 287 PRO A O 1
ATOM 2205 N N . CYS A 1 288 ? 13.586 -21.156 -4.641 1 96.19 288 CYS A N 1
ATOM 2206 C CA . CYS A 1 288 ? 13.305 -21.594 -3.277 1 96.19 288 CYS A CA 1
ATOM 2207 C C . CYS A 1 288 ? 11.805 -21.547 -2.99 1 96.19 288 CYS A C 1
ATOM 2209 O O . CYS A 1 288 ? 11.273 -22.422 -2.312 1 96.19 288 CYS A O 1
ATOM 2211 N N . LEU A 1 289 ? 11.18 -20.484 -3.508 1 97.69 289 LEU A N 1
ATOM 2212 C CA . LEU A 1 289 ? 9.727 -20.375 -3.354 1 97.69 289 LEU A CA 1
ATOM 2213 C C . LEU A 1 289 ? 9.031 -21.562 -4.027 1 97.69 289 LEU A C 1
ATOM 2215 O O . LEU A 1 289 ? 8.102 -22.141 -3.455 1 97.69 289 LEU A O 1
ATOM 2219 N N . ALA A 1 290 ? 9.414 -21.875 -5.238 1 94.12 290 ALA A N 1
ATOM 2220 C CA . ALA A 1 290 ? 8.828 -22.984 -5.973 1 94.12 290 ALA A CA 1
ATOM 2221 C C . ALA A 1 290 ? 8.945 -24.297 -5.184 1 94.12 290 ALA A C 1
ATOM 2223 O O . ALA A 1 290 ? 7.98 -25.062 -5.086 1 94.12 290 ALA A O 1
ATOM 2224 N N . GLU A 1 291 ? 10.086 -24.484 -4.656 1 91.5 291 GLU A N 1
ATOM 2225 C CA . GLU A 1 291 ? 10.32 -25.672 -3.854 1 91.5 291 GLU A CA 1
ATOM 2226 C C . GLU A 1 291 ? 9.414 -25.703 -2.623 1 91.5 291 GLU A C 1
ATOM 2228 O O . GLU A 1 291 ? 8.797 -26.719 -2.324 1 91.5 291 GLU A O 1
ATOM 2233 N N . ARG A 1 292 ? 9.367 -24.609 -1.962 1 94.31 292 ARG A N 1
ATOM 2234 C CA . ARG A 1 292 ? 8.562 -24.5 -0.751 1 94.31 292 ARG A CA 1
ATOM 2235 C C . ARG A 1 292 ? 7.086 -24.734 -1.053 1 94.31 292 ARG A C 1
ATOM 2237 O O . ARG A 1 292 ? 6.402 -25.453 -0.316 1 94.31 292 ARG A O 1
ATOM 2244 N N . LEU A 1 293 ? 6.594 -24.141 -2.115 1 94.06 293 LEU A N 1
ATOM 2245 C CA . LEU A 1 293 ? 5.191 -24.281 -2.486 1 94.06 293 LEU A CA 1
ATOM 2246 C C . LEU A 1 293 ? 4.879 -25.719 -2.889 1 94.06 293 LEU A C 1
ATOM 2248 O O . LEU A 1 293 ? 3.803 -26.234 -2.578 1 94.06 293 LEU A O 1
ATOM 2252 N N . THR A 1 294 ? 5.797 -26.344 -3.6 1 87.5 294 THR A N 1
ATOM 2253 C CA . THR A 1 294 ? 5.617 -27.734 -3.975 1 87.5 294 THR A CA 1
ATOM 2254 C C . THR A 1 294 ? 5.512 -28.625 -2.734 1 87.5 294 THR A C 1
ATOM 2256 O O . THR A 1 294 ? 4.66 -29.516 -2.668 1 87.5 294 THR A O 1
ATOM 2259 N N . GLU A 1 295 ? 6.344 -28.312 -1.791 1 87.19 295 GLU A N 1
ATOM 2260 C CA . GLU A 1 295 ? 6.305 -29.062 -0.531 1 87.19 295 GLU A CA 1
ATOM 2261 C C . GLU A 1 295 ? 4.98 -28.844 0.195 1 87.19 295 GLU A C 1
ATOM 2263 O O . GLU A 1 295 ? 4.383 -29.797 0.702 1 87.19 295 GLU A O 1
ATOM 2268 N N . GLU A 1 296 ? 4.578 -27.609 0.272 1 89 296 GLU A N 1
ATOM 2269 C CA . GLU A 1 296 ? 3.328 -27.297 0.948 1 89 296 GLU A CA 1
ATOM 2270 C C . GLU A 1 296 ? 2.139 -27.953 0.262 1 89 296 GLU A C 1
ATOM 2272 O O . GLU A 1 296 ? 1.24 -28.469 0.93 1 89 296 GLU A O 1
ATOM 2277 N N . LEU A 1 297 ? 2.133 -27.844 -1.027 1 85.56 297 LEU A N 1
ATOM 2278 C CA . LEU A 1 297 ? 1.033 -28.438 -1.787 1 85.56 297 LEU A CA 1
ATOM 2279 C C . LEU A 1 297 ? 1 -29.953 -1.618 1 85.56 297 LEU A C 1
ATOM 2281 O O . LEU A 1 297 ? -0.065 -30.531 -1.394 1 85.56 297 LEU A O 1
ATOM 2285 N N . THR A 1 298 ? 2.127 -30.594 -1.679 1 78.81 298 THR A N 1
ATOM 2286 C CA . THR A 1 298 ? 2.227 -32.062 -1.521 1 78.81 298 THR A CA 1
ATOM 2287 C C . THR A 1 298 ? 1.749 -32.469 -0.136 1 78.81 298 THR A C 1
ATOM 2289 O O . THR A 1 298 ? 0.977 -33.438 -0.007 1 78.81 298 THR A O 1
ATOM 2292 N N . SER A 1 299 ? 2.227 -31.734 0.84 1 81.94 299 SER A N 1
ATOM 2293 C CA . SER A 1 299 ? 1.812 -32.031 2.209 1 81.94 299 SER A CA 1
ATOM 2294 C C . SER A 1 299 ? 0.309 -31.844 2.383 1 81.94 299 SER A C 1
ATOM 2296 O O . SER A 1 299 ? -0.338 -32.625 3.098 1 81.94 299 SER A O 1
ATOM 2298 N N . HIS A 1 300 ? -0.22 -30.875 1.771 1 81.75 300 HIS A N 1
ATOM 2299 C CA . HIS A 1 300 ? -1.645 -30.578 1.872 1 81.75 300 HIS A CA 1
ATOM 2300 C C . HIS A 1 300 ? -2.484 -31.656 1.192 1 81.75 300 HIS A C 1
ATOM 2302 O O . HIS A 1 300 ? -3.545 -32.031 1.696 1 81.75 300 HIS A O 1
ATOM 2308 N N . ILE A 1 301 ? -1.987 -32.094 0.128 1 72.62 301 ILE A N 1
ATOM 2309 C CA . ILE A 1 301 ? -2.668 -33.156 -0.604 1 72.62 301 ILE A CA 1
ATOM 2310 C C . ILE A 1 301 ? -2.689 -34.438 0.237 1 72.62 301 ILE A C 1
ATOM 2312 O O . ILE A 1 301 ? -3.723 -35.094 0.344 1 72.62 301 ILE A O 1
ATOM 2316 N N . CYS A 1 302 ? -1.617 -34.719 0.871 1 69 302 CYS A N 1
ATOM 2317 C CA . CYS A 1 302 ? -1.511 -35.938 1.676 1 69 302 CYS A CA 1
ATOM 2318 C C . CYS A 1 302 ? -2.432 -35.875 2.889 1 69 302 CYS A C 1
ATOM 2320 O O . CYS A 1 302 ? -3.006 -36.875 3.293 1 69 302 CYS A O 1
ATOM 2322 N N . ARG A 1 303 ? -2.617 -34.844 3.43 1 71.81 303 ARG A N 1
ATOM 2323 C CA . ARG A 1 303 ? -3.486 -34.688 4.59 1 71.81 303 ARG A CA 1
ATOM 2324 C C . ARG A 1 303 ? -4.953 -34.75 4.188 1 71.81 303 ARG A C 1
ATOM 2326 O O . ARG A 1 303 ? -5.781 -35.281 4.926 1 71.81 303 ARG A O 1
ATOM 2333 N N . TRP A 1 304 ? -5.172 -34.219 3.113 1 64.69 304 TRP A N 1
ATOM 2334 C CA . TRP A 1 304 ? -6.547 -34.156 2.631 1 64.69 304 TRP A CA 1
ATOM 2335 C C . TRP A 1 304 ? -7.023 -35.5 2.162 1 64.69 304 TRP A C 1
ATOM 2337 O O . TRP A 1 304 ? -8.203 -35.844 2.316 1 64.69 304 TRP A O 1
ATOM 2347 N N . SER A 1 305 ? -6.207 -36.188 1.59 1 55.09 305 SER A N 1
ATOM 2348 C CA . SER A 1 305 ? -6.539 -37.531 1.127 1 55.09 305 SER A CA 1
ATOM 2349 C C . SER A 1 305 ? -6.812 -38.469 2.299 1 55.09 305 SER A C 1
ATOM 2351 O O . SER A 1 305 ? -7.469 -39.5 2.137 1 55.09 305 SER A O 1
ATOM 2353 N N . LYS A 1 306 ? -6.172 -38.375 3.463 1 52.75 306 LYS A N 1
ATOM 2354 C CA . LYS A 1 306 ? -6.422 -39.219 4.617 1 52.75 306 LYS A CA 1
ATOM 2355 C C . LYS A 1 306 ? -7.766 -38.906 5.266 1 52.75 306 LYS A C 1
ATOM 2357 O O . LYS A 1 306 ? -8.18 -39.562 6.223 1 52.75 306 LYS A O 1
ATOM 2362 N N . LEU A 1 307 ? -8.391 -37.781 4.973 1 44.47 307 LEU A N 1
ATOM 2363 C CA . LEU A 1 307 ? -9.719 -37.531 5.523 1 44.47 307 LEU A CA 1
ATOM 2364 C C . LEU A 1 307 ? -10.742 -38.469 4.906 1 44.47 307 LEU A C 1
ATOM 2366 O O . LEU A 1 307 ? -10.797 -38.625 3.682 1 44.47 307 LEU A O 1
ATOM 2370 N N . PRO A 1 308 ? -11.172 -39.531 5.73 1 37.62 308 PRO A N 1
ATOM 2371 C CA . PRO A 1 308 ? -12.258 -40.406 5.266 1 37.62 308 PRO A CA 1
ATOM 2372 C C . PRO A 1 308 ? -13.406 -39.625 4.629 1 37.62 308 PRO A C 1
ATOM 2374 O O . PRO A 1 308 ? -13.734 -38.531 5.07 1 37.62 308 PRO A O 1
ATOM 2377 N N . SER A 1 309 ? -13.625 -39.906 3.334 1 31.78 309 SER A N 1
ATOM 2378 C CA . SER A 1 309 ? -14.945 -39.562 2.814 1 31.78 309 SER A CA 1
ATOM 2379 C C . SER A 1 309 ? -16.047 -39.906 3.809 1 31.78 309 SER A C 1
ATOM 2381 O O . SER A 1 309 ? -15.969 -40.938 4.484 1 31.78 309 SER A O 1
ATOM 2383 N N . MET B 1 1 ? 7.477 39.438 -9.93 1 34.5 1 MET B N 1
ATOM 2384 C CA . MET B 1 1 ? 7.504 40.375 -8.797 1 34.5 1 MET B CA 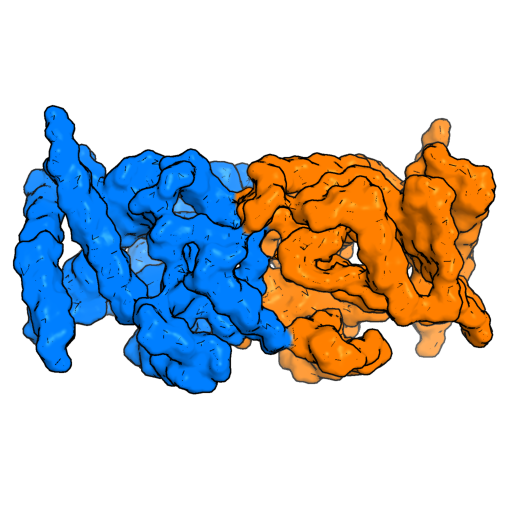1
ATOM 2385 C C . MET B 1 1 ? 6.102 40.875 -8.484 1 34.5 1 MET B C 1
ATOM 2387 O O . MET B 1 1 ? 5.707 40.938 -7.316 1 34.5 1 MET B O 1
ATOM 2391 N N . ASP B 1 2 ? 5.406 41.156 -9.57 1 40.81 2 ASP B N 1
ATOM 2392 C CA . ASP B 1 2 ? 4.066 41.719 -9.406 1 40.81 2 ASP B CA 1
ATOM 2393 C C . ASP B 1 2 ? 3.074 40.625 -8.984 1 40.81 2 ASP B C 1
ATOM 2395 O O . ASP B 1 2 ? 2.174 40.875 -8.18 1 40.81 2 ASP B O 1
ATOM 2399 N N . SER B 1 3 ? 3.24 39.438 -9.523 1 38.34 3 SER B N 1
ATOM 2400 C CA . SER B 1 3 ? 2.307 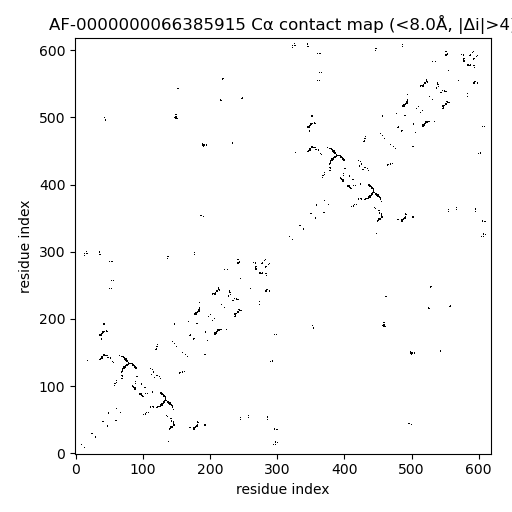38.344 -9.25 1 38.34 3 SER B CA 1
ATOM 2401 C C . SER B 1 3 ? 2.477 37.812 -7.824 1 38.34 3 SER B C 1
ATOM 2403 O O . SER B 1 3 ? 1.499 37.438 -7.18 1 38.34 3 SER B O 1
ATOM 2405 N N . VAL B 1 4 ? 3.65 37.781 -7.406 1 39 4 VAL B N 1
ATOM 2406 C CA . VAL B 1 4 ? 3.934 37.375 -6.031 1 39 4 VAL B CA 1
ATOM 2407 C C . VAL B 1 4 ? 3.348 38.406 -5.062 1 39 4 VAL B C 1
ATOM 2409 O O . VAL B 1 4 ? 2.768 38.031 -4.039 1 39 4 VAL B O 1
ATOM 2412 N N . ASN B 1 5 ? 3.496 39.625 -5.461 1 42.78 5 ASN B N 1
ATOM 2413 C CA . ASN B 1 5 ? 2.969 40.688 -4.625 1 42.78 5 ASN B CA 1
ATOM 2414 C C . ASN B 1 5 ? 1.445 40.656 -4.555 1 42.78 5 ASN B C 1
ATOM 2416 O O . ASN B 1 5 ? 0.861 40.906 -3.5 1 42.78 5 ASN B O 1
ATOM 2420 N N . ASN B 1 6 ? 0.913 40.375 -5.668 1 42.41 6 ASN B N 1
ATOM 2421 C CA . ASN B 1 6 ? -0.545 40.344 -5.684 1 42.41 6 ASN B CA 1
ATOM 2422 C C . ASN B 1 6 ? -1.085 39.188 -4.867 1 42.41 6 ASN B C 1
ATOM 2424 O O . ASN B 1 6 ? -2.096 39.312 -4.172 1 42.41 6 ASN B O 1
ATOM 2428 N N . LEU B 1 7 ? -0.459 38.062 -4.934 1 38.66 7 LEU B N 1
ATOM 2429 C CA . LEU B 1 7 ? -0.867 36.906 -4.133 1 38.66 7 LEU B CA 1
ATOM 2430 C C . LEU B 1 7 ? -0.696 37.188 -2.646 1 38.66 7 LEU B C 1
ATOM 2432 O O . LEU B 1 7 ? -1.557 36.844 -1.839 1 38.66 7 LEU B O 1
ATOM 2436 N N . CYS B 1 8 ? 0.356 37.875 -2.266 1 43.69 8 CYS B N 1
ATOM 2437 C CA . CYS B 1 8 ? 0.58 38.281 -0.884 1 43.69 8 CYS B CA 1
ATOM 2438 C C . CYS B 1 8 ? -0.513 39.25 -0.412 1 43.69 8 CYS B C 1
ATOM 2440 O O . CYS B 1 8 ? -0.986 39.125 0.721 1 43.69 8 CYS B O 1
ATOM 2442 N N . ARG B 1 9 ? -0.834 40.312 -1.244 1 47.94 9 ARG B N 1
ATOM 2443 C CA . ARG B 1 9 ? -1.847 41.281 -0.904 1 47.94 9 ARG B CA 1
ATOM 2444 C C . ARG B 1 9 ? -3.219 40.656 -0.75 1 47.94 9 ARG B C 1
ATOM 2446 O O . ARG B 1 9 ? -3.963 40.969 0.179 1 47.94 9 ARG B O 1
ATOM 2453 N N . HIS B 1 10 ? -3.475 39.75 -1.64 1 45.69 10 HIS B N 1
ATOM 2454 C CA . HIS B 1 10 ? -4.746 39.031 -1.582 1 45.69 10 HIS B CA 1
ATOM 2455 C C . HIS B 1 10 ? -4.824 38.125 -0.349 1 45.69 10 HIS B C 1
ATOM 2457 O O . HIS B 1 10 ? -5.855 38.094 0.327 1 45.69 10 HIS B O 1
ATOM 2463 N N . TYR B 1 11 ? -3.789 37.5 -0.106 1 44.91 11 TYR B N 1
ATOM 2464 C CA . TYR B 1 11 ? -3.705 36.719 1.117 1 44.91 11 TYR B CA 1
ATOM 2465 C C . TYR B 1 11 ? -3.904 37.594 2.348 1 44.91 11 TYR B C 1
ATOM 2467 O O . TYR B 1 11 ? -4.703 37.25 3.229 1 44.91 11 TYR B O 1
ATOM 2475 N N . GLU B 1 12 ? -3.143 38.719 2.441 1 50.5 12 GLU B N 1
ATOM 2476 C CA . GLU B 1 12 ? -3.211 39.625 3.6 1 50.5 12 GLU B CA 1
ATOM 2477 C C . GLU B 1 12 ? -4.594 40.25 3.729 1 50.5 12 GLU B C 1
ATOM 2479 O O . GLU B 1 12 ? -5.105 40.406 4.84 1 50.5 12 GLU B O 1
ATOM 2484 N N . GLU B 1 13 ? -5.125 40.594 2.625 1 51.84 13 GLU B N 1
ATOM 2485 C CA . GLU B 1 13 ? -6.395 41.312 2.678 1 51.84 13 GLU B CA 1
ATOM 2486 C C . GLU B 1 13 ? -7.566 40.344 2.863 1 51.84 13 GLU B C 1
ATOM 2488 O O . GLU B 1 13 ? -8.523 40.656 3.572 1 51.84 13 GLU B O 1
ATOM 2493 N N . LYS B 1 14 ? -7.527 39.25 2.303 1 52.66 14 LYS B N 1
ATOM 2494 C CA . LYS B 1 14 ? -8.727 38.438 2.322 1 52.66 14 LYS B CA 1
ATOM 2495 C C . LYS B 1 14 ? -8.547 37.25 3.268 1 52.66 14 LYS B C 1
ATOM 2497 O O . LYS B 1 14 ? -9.5 36.812 3.932 1 52.66 14 LYS B O 1
ATOM 2502 N N . VAL B 1 15 ? -7.371 36.812 3.346 1 54.22 15 VAL B N 1
ATOM 2503 C CA . VAL B 1 15 ? -7.137 35.562 4.082 1 54.22 15 VAL B CA 1
ATOM 2504 C C . VAL B 1 15 ? -6.836 35.906 5.543 1 54.22 15 VAL B C 1
ATOM 2506 O O . VAL B 1 15 ? -7.371 35.25 6.449 1 54.22 15 VAL B O 1
ATOM 2509 N N . ARG B 1 16 ? -6.113 36.938 5.742 1 57.19 16 ARG B N 1
ATOM 2510 C CA . ARG B 1 16 ? -5.613 37.25 7.078 1 57.19 16 ARG B CA 1
ATOM 2511 C C . ARG B 1 16 ? -6.754 37.594 8.023 1 57.19 16 ARG B C 1
ATOM 2513 O O . ARG B 1 16 ? -6.801 37.125 9.156 1 57.19 16 ARG B O 1
ATOM 2520 N N . PRO B 1 17 ? -7.66 38.375 7.473 1 56.41 17 PRO B N 1
ATOM 2521 C CA . PRO B 1 17 ? -8.758 38.688 8.391 1 56.41 17 PRO B CA 1
ATOM 2522 C C . PRO B 1 17 ? -9.539 37.438 8.82 1 56.41 17 PRO B C 1
ATOM 2524 O O . PRO B 1 17 ? -9.977 37.344 9.969 1 56.41 17 PRO B O 1
ATOM 2527 N N . CYS B 1 18 ? -9.711 36.562 7.926 1 57.5 18 CYS B N 1
ATOM 2528 C CA . CYS B 1 18 ? -10.438 35.344 8.273 1 57.5 18 CYS B CA 1
ATOM 2529 C C . CYS B 1 18 ? -9.641 34.5 9.266 1 57.5 18 CYS B C 1
ATOM 2531 O O . CYS B 1 18 ? -10.211 33.969 10.211 1 57.5 18 CYS B O 1
ATOM 2533 N N . ILE B 1 19 ? -8.391 34.438 9.016 1 59.16 19 ILE B N 1
ATOM 2534 C CA . ILE B 1 19 ? -7.535 33.719 9.945 1 59.16 19 ILE B CA 1
ATOM 2535 C C . ILE B 1 19 ? -7.578 34.406 11.312 1 59.16 19 ILE B C 1
ATOM 2537 O O . ILE B 1 19 ? -7.695 33.719 12.344 1 59.16 19 ILE B O 1
ATOM 2541 N N . ASP B 1 20 ? -7.5 35.719 11.195 1 60.22 20 ASP B N 1
ATOM 2542 C CA . ASP B 1 20 ? -7.562 36.469 12.438 1 60.22 20 ASP B CA 1
ATOM 2543 C C . ASP B 1 20 ? -8.891 36.25 13.164 1 60.22 20 ASP B C 1
ATOM 2545 O O . ASP B 1 20 ? -8.93 36.156 14.391 1 60.22 20 ASP B O 1
ATOM 2549 N N . LEU B 1 21 ? -9.891 36.188 12.375 1 57.97 21 LEU B N 1
ATOM 2550 C CA . LEU B 1 21 ? -11.188 35.875 12.969 1 57.97 21 LEU B CA 1
ATOM 2551 C C . LEU B 1 21 ? -11.18 34.5 13.641 1 57.97 21 LEU B C 1
ATOM 2553 O O . LEU B 1 21 ? -11.664 34.375 14.766 1 57.97 21 LEU B O 1
ATOM 2557 N N . ILE B 1 22 ? -10.633 33.594 13.008 1 58.06 22 ILE B N 1
ATOM 2558 C CA . ILE B 1 22 ? -10.57 32.25 13.578 1 58.06 22 ILE B CA 1
ATOM 2559 C C . ILE B 1 22 ? -9.727 32.281 14.852 1 58.06 22 ILE B C 1
ATOM 2561 O O . ILE B 1 22 ? -10.102 31.672 15.859 1 58.06 22 ILE B O 1
ATOM 2565 N N . ASP B 1 23 ? -8.719 33.031 14.695 1 58.59 23 ASP B N 1
ATOM 2566 C CA . ASP B 1 23 ? -7.863 33.156 15.875 1 58.59 23 ASP B CA 1
ATOM 2567 C C . ASP B 1 23 ? -8.617 33.812 17.031 1 58.59 23 ASP B C 1
ATOM 2569 O O . ASP B 1 23 ? -8.477 33.406 18.188 1 58.59 23 ASP B O 1
ATOM 2573 N N . THR B 1 24 ? -9.266 34.812 16.578 1 55.59 24 THR B N 1
ATOM 2574 C CA . THR B 1 24 ? -10.062 35.5 17.578 1 55.59 24 THR B CA 1
ATOM 2575 C C . THR B 1 24 ? -11.125 34.562 18.172 1 55.59 24 THR B C 1
ATOM 2577 O O . THR B 1 24 ? -11.344 34.562 19.375 1 55.59 24 THR B O 1
ATOM 2580 N N . LEU B 1 25 ? -11.672 33.938 17.297 1 57.62 25 LEU B N 1
ATOM 2581 C CA . LEU B 1 25 ? -12.703 33.031 17.75 1 57.62 25 LEU B CA 1
ATOM 2582 C C . LEU B 1 25 ? -12.109 31.938 18.641 1 57.62 25 LEU B C 1
ATOM 2584 O O . LEU B 1 25 ? -12.719 31.547 19.641 1 57.62 25 LEU B O 1
ATOM 2588 N N . ARG B 1 26 ? -10.992 31.578 18.328 1 57.03 26 ARG B N 1
ATOM 2589 C CA . ARG B 1 26 ? -10.273 30.625 19.141 1 57.03 26 ARG B CA 1
ATOM 2590 C C . ARG B 1 26 ? -9.938 31.203 20.516 1 57.03 26 ARG B C 1
ATOM 2592 O O . ARG B 1 26 ? -10.117 30.547 21.531 1 57.03 26 ARG B O 1
ATOM 2599 N N . ALA B 1 27 ? -9.438 32.375 20.422 1 53.09 27 ALA B N 1
ATOM 2600 C CA . ALA B 1 27 ? -9.039 33.062 21.641 1 53.09 27 ALA B CA 1
ATOM 2601 C C . ALA B 1 27 ? -10.242 33.281 22.547 1 53.09 27 ALA B C 1
ATOM 2603 O O . ALA B 1 27 ? -10.109 33.281 23.781 1 53.09 27 ALA B O 1
ATOM 2604 N N . LEU B 1 28 ? -11.312 33.594 21.969 1 52.88 28 LEU B N 1
ATOM 2605 C CA . LEU B 1 28 ? -12.523 33.875 22.734 1 52.88 28 LEU B CA 1
ATOM 2606 C C . LEU B 1 28 ? -13.117 32.594 23.297 1 52.88 28 LEU B C 1
ATOM 2608 O O . LEU B 1 28 ? -14.094 32.656 24.047 1 52.88 28 LEU B O 1
ATOM 2612 N N . GLY B 1 29 ? -12.359 31.562 23.156 1 46.44 29 GLY B N 1
ATOM 2613 C CA . GLY B 1 29 ? -12.836 30.297 23.703 1 46.44 29 GLY B CA 1
ATOM 2614 C C . GLY B 1 29 ? -14.062 29.766 22.984 1 46.44 29 GLY B C 1
ATOM 2615 O O . GLY B 1 29 ? -14.766 28.906 23.5 1 46.44 29 GLY B O 1
ATOM 2616 N N . VAL B 1 30 ? -14.414 30.469 22.078 1 44.28 30 VAL B N 1
ATOM 2617 C CA . VAL B 1 30 ? -15.547 30 21.297 1 44.28 30 VAL B CA 1
ATOM 2618 C C . VAL B 1 30 ? -15.188 28.688 20.594 1 44.28 30 VAL B C 1
ATOM 2620 O O . VAL B 1 30 ? -16.047 28.047 20 1 44.28 30 VAL B O 1
ATOM 2623 N N . GLU B 1 31 ? -14.047 28.297 20.578 1 45.75 31 GLU B N 1
ATOM 2624 C CA . GLU B 1 31 ? -13.547 27.062 19.969 1 45.75 31 GLU B CA 1
ATOM 2625 C C . GLU B 1 31 ? -14.172 25.844 20.625 1 45.75 31 GLU B C 1
ATOM 2627 O O . GLU B 1 31 ? -14.328 24.797 19.969 1 45.75 31 GLU B O 1
ATOM 2632 N N . GLN B 1 32 ? -14.344 26.031 21.938 1 44.59 32 GLN B N 1
ATOM 2633 C CA . GLN B 1 32 ? -14.953 24.859 22.578 1 44.59 32 GLN B CA 1
ATOM 2634 C C . GLN B 1 32 ? -16.234 24.453 21.859 1 44.59 32 GLN B C 1
ATOM 2636 O O . GLN B 1 32 ? -16.594 23.281 21.828 1 44.59 32 GLN B O 1
ATOM 2641 N N . ASP B 1 33 ? -16.922 25.469 21.406 1 41 33 ASP B N 1
ATOM 2642 C CA . ASP B 1 33 ? -18.188 25.203 20.75 1 41 33 ASP B CA 1
ATOM 2643 C C . ASP B 1 33 ? -18.062 25.297 19.234 1 41 33 ASP B C 1
ATOM 2645 O O . ASP B 1 33 ? -18.984 24.922 18.5 1 41 33 ASP B O 1
ATOM 2649 N N . LEU B 1 34 ? -17.25 26.203 18.719 1 46.5 34 LEU B N 1
ATOM 2650 C CA . LEU B 1 34 ? -17.25 26.406 17.281 1 46.5 34 LEU B CA 1
ATOM 2651 C C . LEU B 1 34 ? -16.281 25.453 16.594 1 46.5 34 LEU B C 1
ATOM 2653 O O . LEU B 1 34 ? -15.125 25.312 17.016 1 46.5 34 LEU B O 1
ATOM 2657 N N . ALA B 1 35 ? -16.781 24.5 15.914 1 56.53 35 ALA B N 1
ATOM 2658 C CA . ALA B 1 35 ? -16.094 23.578 15.008 1 56.53 35 ALA B CA 1
ATOM 2659 C C . ALA B 1 35 ? -15.242 24.344 13.992 1 56.53 35 ALA B C 1
ATOM 2661 O O . ALA B 1 35 ? -15.766 24.844 12.992 1 56.53 35 ALA B O 1
ATOM 2662 N N . LEU B 1 36 ? -14.023 25 14.383 1 65.25 36 LEU B N 1
ATOM 2663 C CA . LEU B 1 36 ? -13.188 25.75 13.461 1 65.25 36 LEU B CA 1
ATOM 2664 C C . LEU B 1 36 ? -12.648 24.859 12.352 1 65.25 36 LEU B C 1
ATOM 2666 O O . LEU B 1 36 ? -12.391 23.672 12.586 1 65.25 36 LEU B O 1
ATOM 2670 N N . PRO B 1 37 ? -12.672 25.5 11.148 1 79.56 37 PRO B N 1
ATOM 2671 C CA . PRO B 1 37 ? -12.195 24.734 9.992 1 79.56 37 PRO B CA 1
ATOM 2672 C C . PRO B 1 37 ? -10.773 24.219 10.164 1 79.56 37 PRO B C 1
ATOM 2674 O O . PRO B 1 37 ? -9.922 24.906 10.719 1 79.56 37 PRO B O 1
ATOM 2677 N N . ALA B 1 38 ? -10.594 23.078 10.047 1 89 38 ALA B N 1
ATOM 2678 C CA . ALA B 1 38 ? -9.312 22.391 10.141 1 89 38 ALA B CA 1
ATOM 2679 C C . ALA B 1 38 ? -9.109 21.438 8.953 1 89 38 ALA B C 1
ATOM 2681 O O . ALA B 1 38 ? -10.039 21.203 8.18 1 89 38 ALA B O 1
ATOM 2682 N N . ILE B 1 39 ? -7.902 21.156 8.742 1 95.88 39 ILE B N 1
ATOM 2683 C CA . ILE B 1 39 ? -7.562 20.172 7.727 1 95.88 39 ILE B CA 1
ATOM 2684 C C . ILE B 1 39 ? -7.211 18.844 8.398 1 95.88 39 ILE B C 1
ATOM 2686 O O . ILE B 1 39 ? -6.238 18.766 9.148 1 95.88 39 ILE B O 1
ATOM 2690 N N . ALA B 1 40 ? -8.047 17.859 8.195 1 97.38 40 ALA B N 1
ATOM 2691 C CA . ALA B 1 40 ? -7.75 16.516 8.68 1 97.38 40 ALA B CA 1
ATOM 2692 C C . ALA B 1 40 ? -6.852 15.766 7.695 1 97.38 40 ALA B C 1
ATOM 2694 O O . ALA B 1 40 ? -7.176 15.656 6.512 1 97.38 40 ALA B O 1
ATOM 2695 N N . VAL B 1 41 ? -5.699 15.336 8.195 1 98.44 41 VAL B N 1
ATOM 2696 C CA . VAL B 1 41 ? -4.758 14.586 7.375 1 98.44 41 VAL B CA 1
ATOM 2697 C C . VAL B 1 41 ? -4.992 13.086 7.562 1 98.44 41 VAL B C 1
ATOM 2699 O O . VAL B 1 41 ? -4.805 12.555 8.656 1 98.44 41 VAL B O 1
ATOM 2702 N N . ILE B 1 42 ? -5.418 12.414 6.531 1 98.75 42 ILE B N 1
ATOM 2703 C CA . ILE B 1 42 ? -5.73 10.992 6.621 1 98.75 42 ILE B CA 1
ATOM 2704 C C . ILE B 1 42 ? -4.93 10.219 5.578 1 98.75 42 ILE B C 1
ATOM 2706 O O . ILE B 1 42 ? -4.523 10.781 4.555 1 98.75 42 ILE B O 1
ATOM 2710 N N . GLY B 1 43 ? -4.672 9.008 5.82 1 98.44 43 GLY B N 1
ATOM 2711 C CA . GLY B 1 43 ? -3.904 8.109 4.969 1 98.44 43 GLY B CA 1
ATOM 2712 C C . GLY B 1 43 ? -3.701 6.734 5.578 1 98.44 43 GLY B C 1
ATOM 2713 O O . GLY B 1 43 ? -3.844 6.559 6.789 1 98.44 43 GLY B O 1
ATOM 2714 N N . ASP B 1 44 ? -3.361 5.848 4.711 1 97.69 44 ASP B N 1
ATOM 2715 C CA . ASP B 1 44 ? -3.012 4.516 5.199 1 97.69 44 ASP B CA 1
ATOM 2716 C C . ASP B 1 44 ? -1.707 4.547 5.996 1 97.69 44 ASP B C 1
ATOM 2718 O O . ASP B 1 44 ? -0.913 5.48 5.855 1 97.69 44 ASP B O 1
ATOM 2722 N N . GLN B 1 45 ? -1.548 3.576 6.859 1 96.25 45 GLN B N 1
ATOM 2723 C CA . GLN B 1 45 ? -0.32 3.5 7.645 1 96.25 45 GLN B CA 1
ATOM 2724 C C . GLN B 1 45 ? 0.911 3.555 6.742 1 96.25 45 GLN B C 1
ATOM 2726 O O . GLN B 1 45 ? 0.955 2.896 5.703 1 96.25 45 GLN B O 1
ATOM 2731 N N . SER B 1 46 ? 1.874 4.414 7.051 1 94.19 46 SER B N 1
ATOM 2732 C CA . SER B 1 46 ? 3.162 4.602 6.391 1 94.19 46 SER B CA 1
ATOM 2733 C C . SER B 1 46 ? 2.996 5.309 5.051 1 94.19 46 SER B C 1
ATOM 2735 O O . SER B 1 46 ? 3.842 5.176 4.164 1 94.19 46 SER B O 1
ATOM 2737 N N . SER B 1 47 ? 1.971 6.051 4.844 1 96.19 47 SER B N 1
ATOM 2738 C CA . SER B 1 47 ? 1.757 6.766 3.59 1 96.19 47 SER B CA 1
ATOM 2739 C C . SER B 1 47 ? 2.584 8.047 3.533 1 96.19 47 SER B C 1
ATOM 2741 O O . SER B 1 47 ? 2.814 8.594 2.453 1 96.19 47 SER B O 1
ATOM 2743 N N . GLY B 1 48 ? 2.938 8.562 4.684 1 95.31 48 GLY B N 1
ATOM 2744 C CA . GLY B 1 48 ? 3.719 9.789 4.727 1 95.31 48 GLY B CA 1
ATOM 2745 C C . GLY B 1 48 ? 3.006 10.93 5.434 1 95.31 48 GLY B C 1
ATOM 2746 O O . GLY B 1 48 ? 3.412 12.086 5.32 1 95.31 48 GLY B O 1
ATOM 2747 N N . LYS B 1 49 ? 1.944 10.641 6.207 1 96.19 49 LYS B N 1
ATOM 2748 C CA . LYS B 1 49 ? 1.145 11.648 6.898 1 96.19 49 LYS B CA 1
ATOM 2749 C C . LYS B 1 49 ? 2.01 12.492 7.832 1 96.19 49 LYS B C 1
ATOM 2751 O O . LYS B 1 49 ? 2.016 13.719 7.738 1 96.19 49 LYS B O 1
ATOM 2756 N N . SER B 1 50 ? 2.76 11.789 8.688 1 94.12 50 SER B N 1
ATOM 2757 C CA . SER B 1 50 ? 3.586 12.5 9.664 1 94.12 50 SER B CA 1
ATOM 2758 C C . SER B 1 50 ? 4.691 13.297 8.977 1 94.12 50 SER B C 1
ATOM 2760 O O . SER B 1 50 ? 5.023 14.398 9.406 1 94.12 50 SER B O 1
ATOM 2762 N N . SER B 1 51 ? 5.234 12.766 7.898 1 95.31 51 SER B N 1
ATOM 2763 C CA . SER B 1 51 ? 6.285 13.461 7.168 1 95.31 51 SER B CA 1
ATOM 2764 C C . SER B 1 51 ? 5.762 14.758 6.551 1 95.31 51 SER B C 1
ATOM 2766 O O . SER B 1 51 ? 6.453 15.773 6.555 1 95.31 51 SER B O 1
ATOM 2768 N N . VAL B 1 52 ? 4.578 14.703 6.027 1 97.62 52 VAL B N 1
ATOM 2769 C CA . VAL B 1 52 ? 3.963 15.891 5.441 1 97.62 52 VAL B CA 1
ATOM 2770 C C . VAL B 1 52 ? 3.713 16.938 6.527 1 97.62 52 VAL B C 1
ATOM 2772 O O . VAL B 1 52 ? 4.012 18.125 6.34 1 97.62 52 VAL B O 1
ATOM 2775 N N . LEU B 1 53 ? 3.201 16.484 7.641 1 97 53 LEU B N 1
ATOM 2776 C CA . LEU B 1 53 ? 2.904 17.375 8.75 1 97 53 LEU B CA 1
ATOM 2777 C C . LEU B 1 53 ? 4.18 18 9.305 1 97 53 LEU B C 1
ATOM 2779 O O . LEU B 1 53 ? 4.199 19.188 9.656 1 97 53 LEU B O 1
ATOM 2783 N N . GLU B 1 54 ? 5.246 17.203 9.344 1 95.62 54 GLU B N 1
ATOM 2784 C CA . GLU B 1 54 ? 6.543 17.734 9.766 1 95.62 54 GLU B CA 1
ATOM 2785 C C . GLU B 1 54 ? 7.035 18.812 8.812 1 95.62 54 GLU B C 1
ATOM 2787 O O . GLU B 1 54 ? 7.531 19.859 9.25 1 95.62 54 GLU B O 1
ATOM 2792 N N . ALA B 1 55 ? 6.895 18.531 7.621 1 96 55 ALA B N 1
ATOM 2793 C CA . ALA B 1 55 ? 7.359 19.469 6.605 1 96 55 ALA B CA 1
ATOM 2794 C C . ALA B 1 55 ? 6.582 20.781 6.672 1 96 55 AL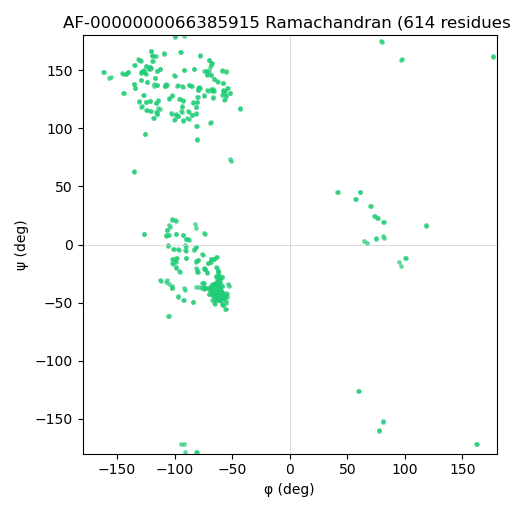A B C 1
ATOM 2796 O O . ALA B 1 55 ? 7.16 21.859 6.535 1 96 55 ALA B O 1
ATOM 2797 N N . LEU B 1 56 ? 5.324 20.734 6.914 1 95.88 56 LEU B N 1
ATOM 2798 C CA . LEU B 1 56 ? 4.469 21.906 6.957 1 95.88 56 LEU B CA 1
ATOM 2799 C C . LEU B 1 56 ? 4.676 22.688 8.25 1 95.88 56 LEU B C 1
ATOM 2801 O O . LEU B 1 56 ? 4.586 23.922 8.266 1 95.88 56 LEU B O 1
ATOM 2805 N N . SER B 1 57 ? 4.977 21.953 9.336 1 94.81 57 SER B N 1
ATOM 2806 C CA . SER B 1 57 ? 5.023 22.578 10.656 1 94.81 57 SER B CA 1
ATOM 2807 C C . SER B 1 57 ? 6.445 22.984 11.023 1 94.81 57 SER B C 1
ATOM 2809 O O . SER B 1 57 ? 6.652 23.75 11.953 1 94.81 57 SER B O 1
ATOM 2811 N N . GLY B 1 58 ? 7.402 22.359 10.438 1 92.69 58 GLY B N 1
ATOM 2812 C CA . GLY B 1 58 ? 8.797 22.656 10.727 1 92.69 58 GLY B CA 1
ATOM 2813 C C . GLY B 1 58 ? 9.305 21.984 11.984 1 92.69 58 GLY B C 1
ATOM 2814 O O . GLY B 1 58 ? 10.414 22.266 12.445 1 92.69 58 GLY B O 1
ATOM 2815 N N . VAL B 1 59 ? 8.477 21.125 12.547 1 93.75 59 VAL B N 1
ATOM 2816 C CA . VAL B 1 59 ? 8.906 20.438 13.758 1 93.75 59 VAL B CA 1
ATOM 2817 C C . VAL B 1 59 ? 8.867 18.938 13.539 1 93.75 59 VAL B C 1
ATOM 2819 O O . VAL B 1 59 ? 8.062 18.438 12.75 1 93.75 59 VAL B O 1
ATOM 2822 N N . ALA B 1 60 ? 9.734 18.25 14.266 1 91.88 60 ALA B N 1
ATOM 2823 C CA . ALA B 1 60 ? 9.766 16.797 14.195 1 91.88 60 ALA B CA 1
ATOM 2824 C C . ALA B 1 60 ? 8.633 16.188 15.008 1 91.88 60 ALA B C 1
ATOM 2826 O O . ALA B 1 60 ? 8.344 16.641 16.125 1 91.88 60 ALA B O 1
ATOM 2827 N N . LEU B 1 61 ? 7.973 15.211 14.414 1 93.31 61 LEU B N 1
ATOM 2828 C CA . LEU B 1 61 ? 6.93 14.445 15.086 1 93.31 61 LEU B CA 1
ATOM 2829 C C . LEU B 1 61 ? 7.391 13.023 15.367 1 93.31 61 LEU B C 1
ATOM 2831 O O . LEU B 1 61 ? 8.406 12.578 14.828 1 93.31 61 LEU B O 1
ATOM 2835 N N . PRO B 1 62 ? 6.668 12.367 16.25 1 88.56 62 PRO B N 1
ATOM 2836 C CA . PRO B 1 62 ? 7.074 11.008 16.609 1 88.56 62 PRO B CA 1
ATOM 2837 C C . PRO B 1 62 ? 7.145 10.07 15.398 1 88.56 62 PRO B C 1
ATOM 2839 O O . PRO B 1 62 ? 6.297 10.148 14.5 1 88.56 62 PRO B O 1
ATOM 2842 N N . ARG B 1 63 ? 8.203 9.25 15.438 1 83.44 63 ARG B N 1
ATOM 2843 C CA . ARG B 1 63 ? 8.383 8.242 14.398 1 83.44 63 ARG B CA 1
ATOM 2844 C C . ARG B 1 63 ? 8.648 6.871 15 1 83.44 63 ARG B C 1
ATOM 2846 O O . ARG B 1 63 ? 9.07 6.77 16.156 1 83.44 63 ARG B O 1
ATOM 2853 N N . GLY B 1 64 ? 8.406 5.832 14.25 1 77.94 64 GLY B N 1
ATOM 2854 C CA . GLY B 1 64 ? 8.633 4.465 14.695 1 77.94 64 GLY B CA 1
ATOM 2855 C C . GLY B 1 64 ? 7.887 3.438 13.859 1 77.94 64 GLY B C 1
ATOM 2856 O O . GLY B 1 64 ? 7.445 3.734 12.75 1 77.94 64 GLY B O 1
ATOM 2857 N N . SER B 1 65 ? 7.98 2.213 14.414 1 75.62 65 SER B N 1
ATOM 2858 C CA . SER B 1 65 ? 7.293 1.118 13.734 1 75.62 65 SER B CA 1
ATOM 2859 C C . SER B 1 65 ? 5.883 0.932 14.281 1 75.62 65 SER B C 1
ATOM 2861 O O . SER B 1 65 ? 5.602 1.29 15.43 1 75.62 65 SER B O 1
ATOM 2863 N N . GLY B 1 66 ? 5.016 0.452 13.375 1 79.25 66 GLY B N 1
ATOM 2864 C CA . GLY B 1 66 ? 3.637 0.289 13.805 1 79.25 66 GLY B CA 1
ATOM 2865 C C . GLY B 1 66 ? 2.844 1.582 13.773 1 79.25 66 GLY B C 1
ATOM 2866 O O . GLY B 1 66 ? 3.072 2.434 12.906 1 79.25 66 GLY B O 1
ATOM 2867 N N . ILE B 1 67 ? 1.874 1.656 14.586 1 84 67 ILE B N 1
ATOM 2868 C CA . ILE B 1 67 ? 1.087 2.881 14.672 1 84 67 ILE B CA 1
ATOM 2869 C C . ILE B 1 67 ? 1.816 3.902 15.547 1 84 67 ILE B C 1
ATOM 2871 O O . ILE B 1 67 ? 1.988 3.691 16.75 1 84 67 ILE B O 1
ATOM 2875 N N . VAL B 1 68 ? 2.238 4.949 14.922 1 86.06 68 VAL B N 1
ATOM 2876 C CA . VAL B 1 68 ? 3.035 5.957 15.617 1 86.06 68 VAL B CA 1
ATOM 2877 C C . VAL B 1 68 ? 2.119 7.043 16.172 1 86.06 68 VAL B C 1
ATOM 2879 O O . VAL B 1 68 ? 2.264 7.453 17.328 1 86.06 68 VAL B O 1
ATOM 2882 N N . THR B 1 69 ? 1.214 7.523 15.32 1 91.31 69 THR B N 1
ATOM 2883 C CA . THR B 1 69 ? 0.197 8.461 15.789 1 91.31 69 THR B CA 1
ATOM 2884 C C . THR B 1 69 ? -0.947 7.715 16.469 1 91.31 69 THR B C 1
ATOM 2886 O O . THR B 1 69 ? -1.849 7.203 15.805 1 91.31 69 THR B O 1
ATOM 2889 N N . ARG B 1 70 ? -0.991 7.703 17.797 1 92.12 70 ARG B N 1
ATOM 2890 C CA . ARG B 1 70 ? -1.933 6.863 18.531 1 92.12 70 ARG B CA 1
ATOM 2891 C C . ARG B 1 70 ? -3.117 7.68 19.031 1 92.12 70 ARG B C 1
ATOM 2893 O O . ARG B 1 70 ? -4.129 7.117 19.453 1 92.12 70 ARG B O 1
ATOM 2900 N N . CYS B 1 71 ? -2.955 9 19.047 1 93.38 71 CYS B N 1
ATOM 2901 C CA . CYS B 1 71 ? -4.008 9.961 19.375 1 93.38 71 CYS B CA 1
ATOM 2902 C C . CYS B 1 71 ? -4.102 11.039 18.297 1 93.38 71 CYS B C 1
ATOM 2904 O O . CYS B 1 71 ? -3.102 11.383 17.672 1 93.38 71 CYS B O 1
ATOM 2906 N N . PRO B 1 72 ? -5.328 11.516 18.109 1 94.56 72 PRO B N 1
ATOM 2907 C CA . PRO B 1 72 ? -5.395 12.688 17.25 1 94.56 72 PRO B CA 1
ATOM 2908 C C . PRO B 1 72 ? -4.539 13.852 17.75 1 94.56 72 PRO B C 1
ATOM 2910 O O . PRO B 1 72 ? -4.523 14.133 18.953 1 94.56 72 PRO B O 1
ATOM 2913 N N . LEU B 1 73 ? -3.785 14.422 16.891 1 95.19 73 LEU B N 1
ATOM 2914 C CA . LEU B 1 73 ? -2.949 15.578 17.203 1 95.19 73 LEU B CA 1
ATOM 2915 C C . LEU B 1 73 ? -3.4 16.797 16.406 1 95.19 73 LEU B C 1
ATOM 2917 O O . LEU B 1 73 ? -3.322 16.812 15.18 1 95.19 73 LEU B O 1
ATOM 2921 N N . VAL B 1 74 ? -3.906 17.812 17.094 1 92.88 74 VAL B N 1
ATOM 2922 C CA . VAL B 1 74 ? -4.242 19.078 16.453 1 92.88 74 VAL B CA 1
ATOM 2923 C C . VAL B 1 74 ? -3.016 20 16.438 1 92.88 74 VAL B C 1
ATOM 2925 O O . VAL B 1 74 ? -2.492 20.359 17.484 1 92.88 74 VAL B O 1
ATOM 2928 N N . LEU B 1 75 ? -2.562 20.25 15.297 1 94.31 75 LEU B N 1
ATOM 2929 C CA . LEU B 1 75 ? -1.429 21.141 15.07 1 94.31 75 LEU B CA 1
ATOM 2930 C C . LEU B 1 75 ? -1.899 22.531 14.641 1 94.31 75 LEU B C 1
ATOM 2932 O O . LEU B 1 75 ? -2.385 22.703 13.516 1 94.31 75 LEU B O 1
ATOM 2936 N N . LYS B 1 76 ? -1.783 23.484 15.5 1 90.5 76 LYS B N 1
ATOM 2937 C CA . LYS B 1 76 ? -2.119 24.859 15.195 1 90.5 76 LYS B CA 1
ATOM 2938 C C . LYS B 1 76 ? -0.87 25.672 14.859 1 90.5 76 LYS B C 1
ATOM 2940 O O . LYS B 1 76 ? -0.043 25.938 15.734 1 90.5 76 LYS B O 1
ATOM 2945 N N . LEU B 1 77 ? -0.811 26.047 13.625 1 92.12 77 LEU B N 1
ATOM 2946 C CA . LEU B 1 77 ? 0.342 26.781 13.117 1 92.12 77 LEU B CA 1
ATOM 2947 C C . LEU B 1 77 ? 0.001 28.25 12.922 1 92.12 77 LEU B C 1
ATOM 2949 O O . LEU B 1 77 ? -0.989 28.578 12.266 1 92.12 77 LEU B O 1
ATOM 2953 N N . ARG B 1 78 ? 0.776 29.062 13.523 1 87.19 78 ARG B N 1
ATOM 2954 C CA . ARG B 1 78 ? 0.604 30.5 13.406 1 87.19 78 ARG B CA 1
ATOM 2955 C C . ARG B 1 78 ? 1.856 31.156 12.844 1 87.19 78 ARG B C 1
ATOM 2957 O O . ARG B 1 78 ? 2.932 31.078 13.438 1 87.19 78 ARG B O 1
ATOM 2964 N N . LYS B 1 79 ? 1.664 31.859 11.766 1 87.69 79 LYS B N 1
ATOM 2965 C CA . LYS B 1 79 ? 2.783 32.562 11.148 1 87.69 79 LYS B CA 1
ATOM 2966 C C . LYS B 1 79 ? 3.066 33.875 11.883 1 87.69 79 LYS B C 1
ATOM 2968 O O . LYS B 1 79 ? 2.18 34.719 12.008 1 87.69 79 LYS B O 1
ATOM 2973 N N . LEU B 1 80 ? 4.285 34.031 12.359 1 89.81 80 LEU B N 1
ATOM 2974 C CA . LEU B 1 80 ? 4.73 35.25 13.031 1 89.81 80 LEU B CA 1
ATOM 2975 C C . LEU B 1 80 ? 5.449 36.188 12.047 1 89.81 80 LEU B C 1
ATOM 2977 O O . LEU B 1 80 ? 5.723 35.781 10.914 1 89.81 80 LEU B O 1
ATOM 2981 N N . LYS B 1 81 ? 5.578 37.375 12.539 1 89.62 81 LYS B N 1
ATOM 2982 C CA . LYS B 1 81 ? 6.371 38.312 11.75 1 89.62 81 LYS B CA 1
ATOM 2983 C C . LYS B 1 81 ? 7.844 37.938 11.742 1 89.62 81 LYS B C 1
ATOM 2985 O O . LYS B 1 81 ? 8.32 37.25 12.656 1 89.62 81 LYS B O 1
ATOM 2990 N N . GLU B 1 82 ? 8.492 38.344 10.68 1 90.81 82 GLU B N 1
ATOM 2991 C CA . GLU B 1 82 ? 9.922 38.062 10.57 1 90.81 82 GLU B CA 1
ATOM 2992 C C . GLU B 1 82 ? 10.68 38.562 11.789 1 90.81 82 GLU B C 1
ATOM 2994 O O . GLU B 1 82 ? 10.438 39.688 12.266 1 90.81 82 GLU B O 1
ATOM 2999 N N . GLY B 1 83 ? 11.578 37.75 12.328 1 91.25 83 GLY B N 1
ATOM 3000 C CA . GLY B 1 83 ? 12.406 38.156 13.453 1 91.25 83 GLY B CA 1
ATOM 3001 C C . GLY B 1 83 ? 11.836 37.688 14.789 1 91.25 83 GLY B C 1
ATOM 3002 O O . GLY B 1 83 ? 12.547 37.656 15.797 1 91.25 83 GLY B O 1
ATOM 3003 N N . GLU B 1 84 ? 10.57 37.344 14.82 1 92.88 84 GLU B N 1
ATOM 3004 C CA . GLU B 1 84 ? 9.961 36.844 16.062 1 92.88 84 GLU B CA 1
ATOM 3005 C C . GLU B 1 84 ? 10.438 35.438 16.391 1 92.88 84 GLU B C 1
ATOM 3007 O O . GLU B 1 84 ? 10.695 34.625 15.484 1 92.88 84 GLU B O 1
ATOM 3012 N N . GLU B 1 85 ? 10.484 35.156 17.641 1 94.62 85 GLU B N 1
ATOM 3013 C CA . GLU B 1 85 ? 11.039 33.906 18.109 1 94.62 85 GLU B CA 1
ATOM 3014 C C . GLU B 1 85 ? 10 32.781 18.047 1 94.62 85 GLU B C 1
ATOM 3016 O O . GLU B 1 85 ? 8.812 33.031 18.234 1 94.62 85 GLU B O 1
ATOM 3021 N N . TRP B 1 86 ? 10.516 31.547 17.859 1 95.25 86 TRP B N 1
ATOM 3022 C CA . TRP B 1 86 ? 9.695 30.344 17.844 1 95.25 86 TRP B CA 1
ATOM 3023 C C . TRP B 1 86 ? 9.07 30.078 19.219 1 95.25 86 TRP B C 1
ATOM 3025 O O . TRP B 1 86 ? 9.727 30.266 20.25 1 95.25 86 TRP B O 1
ATOM 3035 N N . ARG B 1 87 ? 7.785 29.797 19.281 1 96.19 87 ARG B N 1
ATOM 3036 C CA . ARG B 1 87 ? 7.078 29.375 20.484 1 96.19 87 ARG B CA 1
ATOM 3037 C C . ARG B 1 87 ? 6.266 28.109 20.234 1 96.19 87 ARG B C 1
ATOM 3039 O O . ARG B 1 87 ? 5.723 27.922 19.141 1 96.19 87 ARG B O 1
ATOM 3046 N N . GLY B 1 88 ? 6.254 27.234 21.219 1 96.56 88 GLY B N 1
ATOM 3047 C CA . GLY B 1 88 ? 5.488 26 21.125 1 96.56 88 GLY B CA 1
ATOM 3048 C C . GLY B 1 88 ? 4.844 25.594 22.438 1 96.56 88 GLY B C 1
ATOM 3049 O O . GLY B 1 88 ? 5.379 25.875 23.516 1 96.56 88 GLY B O 1
ATOM 3050 N N . LYS B 1 89 ? 3.736 25.016 22.344 1 97 89 LYS B N 1
ATOM 3051 C CA . LYS B 1 89 ? 3.012 24.531 23.5 1 97 89 LYS B CA 1
ATOM 3052 C C . LYS B 1 89 ? 2.277 23.219 23.188 1 97 89 LYS B C 1
ATOM 3054 O O . LYS B 1 89 ? 1.617 23.109 22.156 1 97 89 LYS B O 1
ATOM 3059 N N . VAL B 1 90 ? 2.449 22.234 24.047 1 96.75 90 VAL B N 1
ATOM 3060 C CA . VAL B 1 90 ? 1.714 20.984 23.953 1 96.75 90 VAL B CA 1
ATOM 3061 C C . VAL B 1 90 ? 0.688 20.891 25.078 1 96.75 90 VAL B C 1
ATOM 3063 O O . VAL B 1 90 ? 0.971 21.281 26.219 1 96.75 90 VAL B O 1
ATOM 3066 N N . SER B 1 91 ? -0.525 20.453 24.75 1 95.81 91 SER B N 1
ATOM 3067 C CA . SER B 1 91 ? -1.58 20.328 25.75 1 95.81 91 SER B CA 1
ATOM 3068 C C . SER B 1 91 ? -2.311 18.984 25.594 1 95.81 91 SER B C 1
ATOM 3070 O O . SER B 1 91 ? -2.578 18.547 24.484 1 95.81 91 SER B O 1
ATOM 3072 N N . TYR B 1 92 ? -2.523 18.328 26.672 1 93.75 92 TYR B N 1
ATOM 3073 C CA . TYR B 1 92 ? -3.322 17.109 26.75 1 93.75 92 TYR B CA 1
ATOM 3074 C C . TYR B 1 92 ? -3.873 16.922 28.172 1 93.75 92 TYR B C 1
ATOM 3076 O O . TYR B 1 92 ? -3.184 17.188 29.156 1 93.75 92 TYR B O 1
ATOM 3084 N N . ASP B 1 93 ? -5.117 16.391 28.391 1 91.69 93 ASP B N 1
ATOM 3085 C CA . ASP B 1 93 ? -5.77 16.078 29.656 1 91.69 93 ASP B CA 1
ATOM 3086 C C . ASP B 1 93 ? -5.52 17.188 30.688 1 91.69 93 ASP B C 1
ATOM 3088 O O . ASP B 1 93 ? -5.059 16.922 31.797 1 91.69 93 ASP B O 1
ATOM 3092 N N . ASP B 1 94 ? -5.621 18.422 30.453 1 88.38 94 ASP B N 1
ATOM 3093 C CA . ASP B 1 94 ? -5.492 19.609 31.312 1 88.38 94 ASP B CA 1
ATOM 3094 C C . ASP B 1 94 ? -4.031 19.891 31.641 1 88.38 94 ASP B C 1
ATOM 3096 O O . ASP B 1 94 ? -3.734 20.688 32.531 1 88.38 94 ASP B O 1
ATOM 3100 N N . ILE B 1 95 ? -3.182 19.109 31.031 1 95.31 95 ILE B N 1
ATOM 3101 C CA . ILE B 1 95 ? -1.753 19.375 31.172 1 95.31 95 ILE B CA 1
ATOM 3102 C C . ILE B 1 95 ? -1.286 20.266 30.016 1 95.31 95 ILE B C 1
ATOM 3104 O O . ILE B 1 95 ? -1.677 20.062 28.875 1 95.31 95 ILE B O 1
ATOM 3108 N N . GLU B 1 96 ? -0.517 21.219 30.375 1 95.56 96 GLU B N 1
ATOM 3109 C CA . GLU B 1 96 ? 0.091 22.109 29.391 1 95.56 96 GLU B CA 1
ATOM 3110 C C . GLU B 1 96 ? 1.604 22.188 29.578 1 95.56 96 GLU B C 1
ATOM 3112 O O . GLU B 1 96 ? 2.094 22.344 30.688 1 95.56 96 GLU B O 1
ATOM 3117 N N . VAL B 1 97 ? 2.279 21.984 28.531 1 96.94 97 VAL B N 1
ATOM 3118 C CA . VAL B 1 97 ? 3.738 22.016 28.531 1 96.94 97 VAL B CA 1
ATOM 3119 C C . VAL B 1 97 ? 4.23 23.078 27.547 1 96.94 97 VAL B C 1
ATOM 3121 O O . VAL B 1 97 ? 4.039 22.953 26.344 1 96.94 97 VAL B O 1
ATOM 3124 N N . GLU B 1 98 ? 4.895 24.141 28.047 1 97.25 98 GLU B N 1
ATOM 3125 C CA . GLU B 1 98 ? 5.516 25.141 27.188 1 97.25 98 GLU B CA 1
ATOM 3126 C C . GLU B 1 98 ? 6.855 24.656 26.641 1 97.25 98 GLU B C 1
ATOM 3128 O O . GLU B 1 98 ? 7.641 24.047 27.375 1 97.25 98 GLU B O 1
ATOM 3133 N N . LEU B 1 99 ? 7.023 24.844 25.344 1 97.25 99 LEU B N 1
ATOM 3134 C CA . LEU B 1 99 ? 8.25 24.406 24.672 1 97.25 99 LEU B CA 1
ATOM 3135 C C . LEU B 1 99 ? 9.109 25.609 24.281 1 97.25 99 LEU B C 1
ATOM 3137 O O . LEU B 1 99 ? 8.586 26.609 23.797 1 97.25 99 LEU B O 1
ATOM 3141 N N . SER B 1 100 ? 10.453 25.562 24.484 1 92.69 100 SER B N 1
ATOM 3142 C CA . SER B 1 100 ? 11.359 26.672 24.188 1 92.69 100 SER B CA 1
ATOM 3143 C C . SER B 1 100 ? 12.055 26.469 22.844 1 92.69 100 SER B C 1
ATOM 3145 O O . SER B 1 100 ? 12.57 27.422 22.266 1 92.69 100 SER B O 1
ATOM 3147 N N . ASP B 1 101 ? 12.023 25.188 22.438 1 94.88 101 ASP B N 1
ATOM 3148 C CA . ASP B 1 101 ? 12.758 24.859 21.234 1 94.88 101 ASP B CA 1
ATOM 3149 C C . ASP B 1 101 ? 12.031 23.766 20.438 1 94.88 101 ASP B C 1
ATOM 3151 O O . ASP B 1 101 ? 11.477 22.844 21.016 1 94.88 101 ASP B O 1
ATOM 3155 N N . PRO B 1 102 ? 12.164 23.844 19.094 1 94.25 102 PRO B N 1
ATOM 3156 C CA . PRO B 1 102 ? 11.516 22.844 18.25 1 94.25 102 PRO B CA 1
ATOM 3157 C C . PRO B 1 102 ? 11.969 21.422 18.562 1 94.25 102 PRO B C 1
ATOM 3159 O O . PRO B 1 102 ? 11.203 20.469 18.375 1 94.25 102 PRO B O 1
ATOM 3162 N N . SER B 1 103 ? 13.156 21.234 19.047 1 93.25 103 SER B N 1
ATOM 3163 C CA . SER B 1 103 ? 13.727 19.922 19.281 1 93.25 103 SER B CA 1
ATOM 3164 C C . SER B 1 103 ? 13.008 19.203 20.422 1 93.25 103 SER B C 1
ATOM 3166 O O . SER B 1 103 ? 13.141 18 20.594 1 93.25 103 SER B O 1
ATOM 3168 N N . GLU B 1 104 ? 12.188 19.922 21.172 1 96.19 104 GLU B N 1
ATOM 3169 C CA . GLU B 1 104 ? 11.5 19.359 22.328 1 96.19 104 GLU B CA 1
ATOM 3170 C C . GLU B 1 104 ? 10.141 18.781 21.922 1 96.19 104 GLU B C 1
ATOM 3172 O O . GLU B 1 104 ? 9.523 18.047 22.703 1 96.19 104 GLU B O 1
ATOM 3177 N N . VAL B 1 105 ? 9.68 19.047 20.75 1 96.44 105 VAL B N 1
ATOM 3178 C CA . VAL B 1 105 ? 8.312 18.75 20.344 1 96.44 105 VAL B CA 1
ATOM 3179 C C . VAL B 1 105 ? 8.086 17.234 20.328 1 96.44 105 VAL B C 1
ATOM 3181 O O . VAL B 1 105 ? 7.113 16.75 20.891 1 96.44 105 VAL B O 1
ATOM 3184 N N . GLU B 1 106 ? 8.945 16.484 19.672 1 94.12 106 GLU B N 1
ATOM 3185 C CA . GLU B 1 106 ? 8.781 15.047 19.531 1 94.12 106 GLU B CA 1
ATOM 3186 C C . GLU B 1 106 ? 8.633 14.359 20.875 1 94.12 106 GLU B C 1
ATOM 3188 O O . GLU B 1 106 ? 7.73 13.547 21.078 1 94.12 106 GLU B O 1
ATOM 3193 N N . GLU B 1 107 ? 9.523 14.688 21.766 1 94.75 107 GLU B N 1
ATOM 3194 C CA . GLU B 1 107 ? 9.492 14.094 23.094 1 94.75 107 GLU B CA 1
ATOM 3195 C C . GLU B 1 107 ? 8.211 14.477 23.844 1 94.75 107 GLU B C 1
ATOM 3197 O O . GLU B 1 107 ? 7.609 13.648 24.516 1 94.75 107 GLU B O 1
ATOM 3202 N N . ALA B 1 108 ? 7.812 15.742 23.734 1 96.5 108 ALA B N 1
ATOM 3203 C CA . ALA B 1 108 ? 6.605 16.219 24.406 1 96.5 108 ALA B CA 1
ATOM 3204 C C . ALA B 1 108 ? 5.367 15.492 23.906 1 96.5 108 ALA B C 1
ATOM 3206 O O . ALA B 1 108 ? 4.488 15.117 24.688 1 96.5 108 ALA B O 1
ATOM 3207 N N . ILE B 1 109 ? 5.258 15.281 22.594 1 95.56 109 ILE B N 1
ATOM 3208 C CA . ILE B 1 109 ? 4.121 14.586 22 1 95.56 109 ILE B CA 1
ATOM 3209 C C . ILE B 1 109 ? 4.125 13.125 22.453 1 95.56 109 ILE B C 1
ATOM 3211 O O . ILE B 1 109 ? 3.078 12.562 22.766 1 95.56 109 ILE B O 1
ATOM 3215 N N . ASN B 1 110 ? 5.34 12.484 22.453 1 93.25 110 ASN B N 1
ATOM 3216 C CA . ASN B 1 110 ? 5.461 11.102 22.922 1 93.25 110 ASN B CA 1
ATOM 3217 C C . ASN B 1 110 ? 4.949 10.945 24.359 1 93.25 110 ASN B C 1
ATOM 3219 O O . ASN B 1 110 ? 4.238 9.992 24.656 1 93.25 110 ASN B O 1
ATOM 3223 N N . LYS B 1 111 ? 5.352 11.852 25.188 1 93.75 111 LYS B N 1
ATOM 3224 C CA . LYS B 1 111 ? 4.902 11.828 26.578 1 93.75 111 LYS B CA 1
ATOM 3225 C C . LYS B 1 111 ? 3.387 11.969 26.672 1 93.75 111 LYS B C 1
ATOM 3227 O O . LYS B 1 111 ? 2.74 11.273 27.453 1 93.75 111 LYS B O 1
ATOM 3232 N N . GLY B 1 112 ? 2.822 12.875 25.875 1 93.88 112 GLY B N 1
ATOM 3233 C CA . GLY B 1 112 ? 1.379 13.047 25.844 1 93.88 112 GLY B CA 1
ATOM 3234 C C . GLY B 1 112 ? 0.639 11.805 25.375 1 93.88 112 GLY B C 1
ATOM 3235 O O . GLY B 1 112 ? -0.358 11.406 25.984 1 93.88 112 GLY B O 1
ATOM 3236 N N . GLN B 1 113 ? 1.13 11.172 24.266 1 92.94 113 GLN B N 1
ATOM 3237 C CA . GLN B 1 113 ? 0.506 9.961 23.734 1 92.94 113 GLN B CA 1
ATOM 3238 C C . GLN B 1 113 ? 0.561 8.828 24.75 1 92.94 113 GLN B C 1
ATOM 3240 O O . GLN B 1 113 ? -0.412 8.086 24.922 1 92.94 113 GLN B O 1
ATOM 3245 N N . ASN B 1 114 ? 1.702 8.68 25.438 1 91.62 114 ASN B N 1
ATOM 3246 C CA . ASN B 1 114 ? 1.85 7.641 26.438 1 91.62 114 ASN B CA 1
ATOM 3247 C C . ASN B 1 114 ? 0.927 7.887 27.641 1 91.62 114 ASN B C 1
ATOM 3249 O O . ASN B 1 114 ? 0.402 6.941 28.219 1 91.62 114 ASN B O 1
ATOM 3253 N N . PHE B 1 115 ? 0.789 9.094 28 1 92.31 115 PHE B N 1
ATOM 3254 C CA . PHE B 1 115 ? -0.09 9.469 29.109 1 92.31 115 PHE B CA 1
ATOM 3255 C C . PHE B 1 115 ? -1.54 9.133 28.781 1 92.31 115 PHE B C 1
ATOM 3257 O O . PHE B 1 115 ? -2.264 8.602 29.625 1 92.31 115 PHE B O 1
ATOM 3264 N N . ILE B 1 116 ? -1.96 9.414 27.562 1 91.88 116 ILE B N 1
ATOM 3265 C CA . ILE B 1 116 ? -3.357 9.32 27.156 1 91.88 116 ILE B CA 1
ATOM 3266 C C . ILE B 1 116 ? -3.688 7.879 26.766 1 91.88 116 ILE B C 1
ATOM 3268 O O . ILE B 1 116 ? -4.691 7.32 27.219 1 91.88 116 ILE B O 1
ATOM 3272 N N . ALA B 1 117 ? -2.828 7.23 25.875 1 88.25 117 ALA B N 1
ATOM 3273 C CA . ALA B 1 117 ? -3.141 5.934 25.281 1 88.25 117 ALA B CA 1
ATOM 3274 C C . ALA B 1 117 ? -2.404 4.805 26 1 88.25 117 ALA B C 1
ATOM 3276 O O . ALA B 1 117 ? -2.641 3.627 25.719 1 88.25 117 ALA B O 1
ATOM 3277 N N . GLY B 1 118 ? -1.556 5.109 26.953 1 83.75 118 GLY B N 1
ATOM 3278 C CA . GLY B 1 118 ? -0.76 4.094 27.625 1 83.75 118 GLY B CA 1
ATOM 3279 C C . GLY B 1 118 ? 0.465 3.674 26.828 1 83.75 118 GLY B C 1
ATOM 3280 O O . GLY B 1 118 ? 0.685 4.152 25.719 1 83.75 118 GLY B O 1
ATOM 3281 N N . VAL B 1 119 ? 1.279 2.838 27.453 1 75.62 119 VAL B N 1
ATOM 3282 C CA . VAL B 1 119 ? 2.51 2.367 26.828 1 75.62 119 VAL B CA 1
ATOM 3283 C C . VAL B 1 119 ? 2.199 1.215 25.875 1 75.62 119 VAL B C 1
ATOM 3285 O O . VAL B 1 119 ? 3.076 0.75 25.141 1 75.62 119 VAL B O 1
ATOM 3288 N N . GLY B 1 120 ? 1.014 1.033 25.562 1 69.06 120 GLY B N 1
ATOM 3289 C CA . GLY B 1 120 ? 0.63 -0.051 24.672 1 69.06 120 GLY B CA 1
ATOM 3290 C C . GLY B 1 120 ? 0.581 0.365 23.219 1 69.06 120 GLY B C 1
ATOM 3291 O O . GLY B 1 120 ? 1.187 1.366 22.828 1 69.06 120 GLY B O 1
ATOM 3292 N N . LEU B 1 121 ? 0.067 -0.533 22.422 1 73.44 121 LEU B N 1
ATOM 3293 C CA . LEU B 1 121 ? 0.027 -0.35 20.969 1 73.44 121 LEU B CA 1
ATOM 3294 C C . LEU B 1 121 ? -1.385 -0.01 20.5 1 73.44 121 LEU B C 1
ATOM 3296 O O . LEU B 1 121 ? -1.69 -0.107 19.312 1 73.44 121 LEU B O 1
ATOM 3300 N N . GLY B 1 122 ? -2.209 0.386 21.438 1 82.5 122 GLY B N 1
ATOM 3301 C CA . GLY B 1 122 ? -3.555 0.791 21.062 1 82.5 122 GLY B CA 1
ATOM 3302 C C . GLY B 1 122 ? -3.672 2.273 20.781 1 82.5 122 GLY B C 1
ATOM 3303 O O . GLY B 1 122 ? -2.664 2.98 20.719 1 82.5 122 GLY B O 1
ATOM 3304 N N . ILE B 1 123 ? -4.93 2.734 20.406 1 91.69 123 ILE B N 1
ATOM 3305 C CA . ILE B 1 123 ? -5.156 4.137 20.078 1 91.69 123 ILE B CA 1
ATOM 3306 C C . ILE B 1 123 ? -6.176 4.734 21.047 1 91.69 123 ILE B C 1
ATOM 3308 O O . ILE B 1 123 ? -6.887 4 21.734 1 91.69 123 ILE B O 1
ATOM 3312 N N . SER B 1 124 ? -6.18 6.008 21.203 1 92.88 124 SER B N 1
ATOM 3313 C CA . SER B 1 124 ? -7.129 6.77 22 1 92.88 124 SER B CA 1
ATOM 3314 C C . SER B 1 124 ? -7.773 7.887 21.188 1 92.88 124 SER B C 1
ATOM 3316 O O . SER B 1 124 ? -7.164 8.414 20.25 1 92.88 124 SER B O 1
ATOM 3318 N N . ASP B 1 125 ? -9.023 8.203 21.562 1 93.19 125 ASP B N 1
ATOM 3319 C CA . ASP B 1 125 ? -9.711 9.273 20.844 1 93.19 125 ASP B CA 1
ATOM 3320 C C . ASP B 1 125 ? -9.461 10.625 21.5 1 93.19 125 ASP B C 1
ATOM 3322 O O . ASP B 1 125 ? -9.906 11.656 21 1 93.19 125 ASP B O 1
ATOM 3326 N N . LYS B 1 126 ? -8.719 10.602 22.594 1 91.75 126 LYS B N 1
ATOM 3327 C CA . LYS B 1 126 ? -8.391 11.859 23.25 1 91.75 126 LYS B CA 1
ATOM 3328 C C . LYS B 1 126 ? -7.402 12.68 22.422 1 91.75 126 LYS B C 1
ATOM 3330 O O . LYS B 1 126 ? -6.484 12.133 21.828 1 91.75 126 LYS B O 1
ATOM 3335 N N . LEU B 1 127 ? -7.539 13.961 22.562 1 92 127 LEU B N 1
ATOM 3336 C CA . LEU B 1 127 ? -6.812 14.883 21.703 1 92 127 LEU B CA 1
ATOM 3337 C C . LEU B 1 127 ? -5.543 15.383 22.375 1 92 127 LEU B C 1
ATOM 3339 O O . LEU B 1 127 ? -5.535 15.641 23.578 1 92 127 LEU B O 1
ATOM 3343 N N . ILE B 1 128 ? -4.508 15.422 21.609 1 93.69 128 ILE B N 1
ATOM 3344 C CA . ILE B 1 128 ? -3.309 16.188 21.938 1 93.69 128 ILE B CA 1
ATOM 3345 C C . ILE B 1 128 ? -3.223 17.422 21.047 1 93.69 128 ILE B C 1
ATOM 3347 O O . ILE B 1 128 ? -3.545 17.344 19.859 1 93.69 128 ILE B O 1
ATOM 3351 N N . SER B 1 129 ? -2.854 18.531 21.641 1 93.19 129 SER B N 1
ATOM 3352 C CA . SER B 1 129 ? -2.725 19.75 20.859 1 93.19 129 SER B CA 1
ATOM 3353 C C . SER B 1 129 ? -1.293 20.281 20.875 1 93.19 129 SER B C 1
ATOM 3355 O O . SER B 1 129 ? -0.612 20.203 21.891 1 93.19 129 SER B O 1
ATOM 3357 N N . LEU B 1 130 ? -0.857 20.672 19.781 1 95.38 130 LEU B N 1
ATOM 3358 C CA . LEU B 1 130 ? 0.432 21.344 19.625 1 95.38 130 LEU B CA 1
ATOM 3359 C C . LEU B 1 130 ? 0.267 22.703 18.953 1 95.38 130 LEU B C 1
ATOM 3361 O O . LEU B 1 130 ? -0.216 22.781 17.812 1 95.38 130 LEU B O 1
ATOM 3365 N N . ASP B 1 131 ? 0.582 23.766 19.656 1 93.12 131 ASP B N 1
ATOM 3366 C CA . ASP B 1 131 ? 0.643 25.125 19.094 1 93.12 131 ASP B CA 1
ATOM 3367 C C . ASP B 1 131 ? 2.072 25.484 18.703 1 93.12 131 ASP B C 1
ATOM 3369 O O . ASP B 1 131 ? 2.996 25.359 19.5 1 93.12 131 ASP B O 1
ATOM 3373 N N . VAL B 1 132 ? 2.246 25.859 17.5 1 94.69 132 VAL B N 1
ATOM 3374 C CA . VAL B 1 132 ? 3.541 26.297 17.016 1 94.69 132 VAL B CA 1
ATOM 3375 C C . VAL B 1 132 ? 3.408 27.703 16.406 1 94.69 132 VAL B C 1
ATOM 3377 O O . VAL B 1 132 ? 2.578 27.922 15.523 1 94.69 132 VAL B O 1
ATOM 3380 N N . SER B 1 133 ? 4.141 28.656 16.891 1 92.81 133 SER B N 1
ATOM 3381 C CA . SER B 1 133 ? 4.242 30 16.328 1 92.81 133 SER B CA 1
ATOM 3382 C C . SER B 1 133 ? 5.656 30.281 15.836 1 92.81 133 SER B C 1
ATOM 3384 O O . SER B 1 133 ? 6.621 30.141 16.578 1 92.81 133 SER B O 1
ATOM 3386 N N . SER B 1 134 ? 5.727 30.578 14.602 1 93.62 134 SER B N 1
ATOM 3387 C CA . SER B 1 134 ? 7.02 30.812 13.969 1 93.62 134 SER B CA 1
ATOM 3388 C C . SER B 1 134 ? 6.863 31.578 12.656 1 93.62 134 SER B C 1
ATOM 3390 O O . SER B 1 134 ? 5.848 31.453 11.977 1 93.62 134 SER B O 1
ATOM 3392 N N . PRO B 1 135 ? 7.863 32.438 12.266 1 91.12 135 PRO B N 1
ATOM 3393 C CA . PRO B 1 135 ? 7.797 33.125 10.969 1 91.12 135 PRO B CA 1
ATOM 3394 C C . PRO B 1 135 ? 7.891 32.156 9.789 1 91.12 135 PRO B C 1
ATOM 3396 O O . PRO B 1 135 ? 7.594 32.531 8.656 1 91.12 135 PRO B O 1
ATOM 3399 N N . ASN B 1 136 ? 8.258 30.891 9.984 1 90.12 136 ASN B N 1
ATOM 3400 C CA . ASN B 1 136 ? 8.555 29.953 8.906 1 90.12 136 ASN B CA 1
ATOM 3401 C C . ASN B 1 136 ? 7.445 28.922 8.734 1 90.12 136 ASN B C 1
ATOM 3403 O O . ASN B 1 136 ? 7.648 27.891 8.102 1 90.12 136 ASN B O 1
ATOM 3407 N N . VAL B 1 137 ? 6.297 29.156 9.367 1 91.88 137 VAL B N 1
ATOM 3408 C CA . VAL B 1 137 ? 5.188 28.219 9.219 1 91.88 137 VAL B CA 1
ATOM 3409 C C . VAL B 1 137 ? 3.977 28.938 8.633 1 91.88 137 VAL B C 1
ATOM 3411 O O . VAL B 1 137 ? 3.848 30.156 8.766 1 91.88 137 VAL B O 1
ATOM 3414 N N . PRO B 1 138 ? 3.115 28.203 7.914 1 88.19 138 PRO B N 1
ATOM 3415 C CA . PRO B 1 138 ? 1.871 28.797 7.418 1 88.19 138 PRO B CA 1
ATOM 3416 C C . PRO B 1 138 ? 0.8 28.922 8.5 1 88.19 138 PRO B C 1
ATOM 3418 O O . PRO B 1 138 ? 0.941 28.328 9.578 1 88.19 138 PRO B O 1
ATOM 3421 N N . ASP B 1 139 ? -0.183 29.75 8.219 1 84.75 139 ASP B N 1
ATOM 3422 C CA . ASP B 1 139 ? -1.356 29.828 9.086 1 84.75 139 ASP B CA 1
ATOM 3423 C C . ASP B 1 139 ? -2.332 28.688 8.773 1 84.75 139 ASP B C 1
ATOM 3425 O O . ASP B 1 139 ? -3.248 28.859 7.969 1 84.75 139 ASP B O 1
ATOM 3429 N N . LEU B 1 140 ? -2.113 27.547 9.516 1 88.19 140 LEU B N 1
ATOM 3430 C CA . LEU B 1 140 ? -2.93 26.359 9.273 1 88.19 140 LEU B CA 1
ATOM 3431 C C . LEU B 1 140 ? -3.277 25.656 10.578 1 88.19 140 LEU B C 1
ATOM 3433 O O . LEU B 1 140 ? -2.531 25.75 11.555 1 88.19 140 LEU B O 1
ATOM 3437 N N . THR B 1 141 ? -4.375 25.078 10.594 1 89.19 141 THR B N 1
ATOM 3438 C CA . THR B 1 141 ? -4.715 24.094 11.609 1 89.19 141 THR B CA 1
ATOM 3439 C C . THR B 1 141 ? -4.855 22.703 10.992 1 89.19 141 THR B C 1
ATOM 3441 O O . THR B 1 141 ? -5.723 22.484 10.141 1 89.19 141 THR B O 1
ATOM 3444 N N . LEU B 1 142 ? -4.008 21.844 11.414 1 94.44 142 LEU B N 1
ATOM 3445 C CA . LEU B 1 142 ? -3.967 20.484 10.867 1 94.44 142 LEU B CA 1
ATOM 3446 C C . LEU B 1 142 ? -4.281 19.453 11.953 1 94.44 142 LEU B C 1
ATOM 3448 O O . LEU B 1 142 ? -3.949 19.656 13.117 1 94.44 142 LEU B O 1
ATOM 3452 N N . ILE B 1 143 ? -4.961 18.438 11.578 1 94.81 143 ILE B N 1
ATOM 3453 C CA . ILE B 1 143 ? -5.242 17.344 12.5 1 94.81 143 ILE B CA 1
ATOM 3454 C C . ILE B 1 143 ? -4.555 16.062 12.016 1 94.81 143 ILE B C 1
ATOM 3456 O O . ILE B 1 143 ? -4.883 15.539 10.945 1 94.81 143 ILE B O 1
ATOM 3460 N N . ASP B 1 144 ? -3.598 15.625 12.75 1 96.12 144 ASP B N 1
ATOM 3461 C CA . ASP B 1 144 ? -2.924 14.359 12.484 1 96.12 144 ASP B CA 1
ATOM 3462 C C . ASP B 1 144 ? -3.73 13.18 13.023 1 96.12 144 ASP B C 1
ATOM 3464 O O . ASP B 1 144 ? -3.977 13.086 14.227 1 96.12 144 ASP B O 1
ATOM 3468 N N . LEU B 1 145 ? -4.145 12.312 12.188 1 96.88 145 LEU B N 1
ATOM 3469 C CA . LEU B 1 145 ? -4.941 11.156 12.586 1 96.88 145 LEU B CA 1
ATOM 3470 C C . LEU B 1 145 ? -4.16 9.867 12.383 1 96.88 145 LEU B C 1
ATOM 3472 O O . LEU B 1 145 ? -3.238 9.812 11.562 1 96.88 145 LEU B O 1
ATOM 3476 N N . PRO B 1 146 ? -4.449 8.828 13.195 1 95.44 146 PRO B N 1
ATOM 3477 C CA . PRO B 1 146 ? -3.74 7.555 13.047 1 95.44 146 PRO B CA 1
ATOM 3478 C C . PRO B 1 146 ? -3.834 6.98 11.633 1 95.44 146 PRO B C 1
ATOM 3480 O O . PRO B 1 146 ? -4.812 7.234 10.93 1 95.44 146 PRO B O 1
ATOM 3483 N N . GLY B 1 147 ? -2.799 6.273 11.242 1 96.44 147 GLY B N 1
ATOM 3484 C CA . GLY B 1 147 ? -2.812 5.613 9.945 1 96.44 147 GLY B CA 1
ATOM 3485 C C . GLY B 1 147 ? -3.748 4.418 9.898 1 96.44 147 GLY B C 1
ATOM 3486 O O . GLY B 1 147 ? -3.857 3.668 10.867 1 96.44 147 GLY B O 1
ATOM 3487 N N . ILE B 1 148 ? -4.34 4.211 8.75 1 97.69 148 ILE B N 1
ATOM 3488 C CA . ILE B 1 148 ? -5.328 3.152 8.586 1 97.69 148 ILE B CA 1
ATOM 3489 C C . ILE B 1 148 ? -4.625 1.811 8.406 1 97.69 148 ILE B C 1
ATOM 3491 O O . ILE B 1 148 ? -3.725 1.684 7.57 1 97.69 148 ILE B O 1
ATOM 3495 N N . THR B 1 149 ? -4.965 0.879 9.172 1 96.75 149 THR B N 1
ATOM 3496 C CA . THR B 1 149 ? -4.426 -0.472 9.055 1 96.75 149 THR B CA 1
ATOM 3497 C C . THR B 1 149 ? -5.543 -1.476 8.781 1 96.75 149 THR B C 1
ATOM 3499 O O . THR B 1 149 ? -6.723 -1.174 8.984 1 96.75 149 THR B O 1
ATOM 3502 N N . ARG B 1 150 ? -5.168 -2.674 8.289 1 95.62 150 ARG B N 1
ATOM 3503 C CA . ARG B 1 150 ? -6.133 -3.723 7.988 1 95.62 150 ARG B CA 1
ATOM 3504 C C . ARG B 1 150 ? -5.98 -4.902 8.938 1 95.62 150 ARG B C 1
ATOM 3506 O O . ARG B 1 150 ? -6.938 -5.637 9.188 1 95.62 150 ARG B O 1
ATOM 3513 N N . VAL B 1 151 ? -4.762 -5.113 9.367 1 96.19 151 VAL B N 1
ATOM 3514 C CA . VAL B 1 151 ? -4.508 -6.223 10.289 1 96.19 151 VAL B CA 1
ATOM 3515 C C . VAL B 1 151 ? -3.828 -5.699 11.547 1 96.19 151 VAL B C 1
ATOM 3517 O O . VAL B 1 151 ? -3.047 -4.746 11.492 1 96.19 151 VAL B O 1
ATOM 3520 N N . ALA B 1 152 ? -4.148 -6.355 12.656 1 94.25 152 ALA B N 1
ATOM 3521 C CA . ALA B 1 152 ? -3.496 -6.031 13.922 1 94.25 152 ALA B CA 1
ATOM 3522 C C . ALA B 1 152 ? -2.105 -6.656 14 1 94.25 152 ALA B C 1
ATOM 3524 O O . ALA B 1 152 ? -1.912 -7.809 13.602 1 94.25 152 ALA B O 1
ATOM 3525 N N . VAL B 1 153 ? -1.174 -5.91 14.43 1 92.81 153 VAL B N 1
ATOM 3526 C CA . VAL B 1 153 ? 0.183 -6.418 14.609 1 92.81 153 VAL B CA 1
ATOM 3527 C C . VAL B 1 153 ? 0.558 -6.387 16.094 1 92.81 153 VAL B C 1
ATOM 3529 O O . VAL B 1 153 ? 0.059 -5.551 16.844 1 92.81 153 VAL B O 1
ATOM 3532 N N . GLY B 1 154 ? 1.373 -7.297 16.438 1 87.62 154 GLY B N 1
ATOM 3533 C CA . GLY B 1 154 ? 1.804 -7.363 17.828 1 87.62 154 GLY B CA 1
ATOM 3534 C C . GLY B 1 154 ? 0.656 -7.555 18.797 1 87.62 154 GLY B C 1
ATOM 3535 O O . GLY B 1 154 ? -0.156 -8.469 18.641 1 87.62 154 GLY B O 1
ATOM 3536 N N . ASN B 1 155 ? 0.607 -6.633 19.781 1 86.12 155 ASN B N 1
ATOM 3537 C CA . ASN B 1 155 ? -0.394 -6.766 20.828 1 86.12 155 ASN B CA 1
ATOM 3538 C C . ASN B 1 155 ? -1.57 -5.816 20.609 1 86.12 155 ASN B C 1
ATOM 3540 O O . ASN B 1 155 ? -2.316 -5.516 21.547 1 86.12 155 ASN B O 1
ATOM 3544 N N . GLN B 1 156 ? -1.722 -5.418 19.453 1 90.94 156 GLN B N 1
ATOM 3545 C CA . GLN B 1 156 ? -2.863 -4.57 19.125 1 90.94 156 GLN B CA 1
ATOM 3546 C C . GLN B 1 156 ? -4.172 -5.348 19.219 1 90.94 156 GLN B C 1
ATOM 3548 O O . GLN B 1 156 ? -4.203 -6.555 18.969 1 90.94 156 GLN B O 1
ATOM 3553 N N . PRO B 1 157 ? -5.219 -4.621 19.641 1 91.44 157 PRO B N 1
ATOM 3554 C CA . PRO B 1 157 ? -6.523 -5.285 19.594 1 91.44 157 PRO B CA 1
ATOM 3555 C C . PRO B 1 157 ? -6.902 -5.742 18.188 1 91.44 157 PRO B C 1
ATOM 3557 O O . PRO B 1 157 ? -6.598 -5.059 17.203 1 91.44 157 PRO B O 1
ATOM 3560 N N . ALA B 1 158 ? -7.664 -6.812 18.094 1 92.06 158 ALA B N 1
ATOM 3561 C CA . ALA B 1 158 ? -8.023 -7.414 16.812 1 92.06 158 ALA B CA 1
ATOM 3562 C C . ALA B 1 158 ? -8.836 -6.445 15.953 1 92.06 158 ALA B C 1
ATOM 3564 O O . ALA B 1 158 ? -8.773 -6.496 14.719 1 92.06 158 ALA B O 1
ATOM 3565 N N . ASP B 1 159 ? -9.555 -5.559 16.656 1 94.81 159 ASP B N 1
ATOM 3566 C CA . ASP B 1 159 ? -10.438 -4.664 15.906 1 94.81 159 ASP B CA 1
ATOM 3567 C C . ASP B 1 159 ? -9.789 -3.291 15.719 1 94.81 159 ASP B C 1
ATOM 3569 O O . ASP B 1 159 ? -10.492 -2.295 15.523 1 94.81 159 ASP B O 1
ATOM 3573 N N . ILE B 1 160 ? -8.477 -3.18 15.828 1 94.88 160 ILE B N 1
ATOM 3574 C CA . ILE B 1 160 ? -7.742 -1.922 15.766 1 94.88 160 ILE B CA 1
ATOM 3575 C C . ILE B 1 160 ? -8.078 -1.192 14.469 1 94.88 160 ILE B C 1
ATOM 3577 O O . ILE B 1 160 ? -8.227 0.032 14.453 1 94.88 160 ILE B O 1
ATOM 3581 N N . GLY B 1 161 ? -8.164 -1.894 13.312 1 95.88 161 GLY B N 1
ATOM 3582 C CA . GLY B 1 161 ? -8.531 -1.284 12.047 1 95.88 161 GLY B CA 1
ATOM 3583 C C . GLY B 1 161 ? -9.867 -0.567 12.094 1 95.88 161 GLY B C 1
ATOM 3584 O O . GLY B 1 161 ? -9.984 0.559 11.609 1 95.88 161 GLY B O 1
ATOM 3585 N N . ARG B 1 162 ? -10.82 -1.188 12.688 1 96.62 162 ARG B N 1
ATOM 3586 C CA . ARG B 1 162 ? -12.156 -0.604 12.828 1 96.62 162 ARG B CA 1
ATOM 3587 C C . ARG B 1 162 ? -12.133 0.602 13.758 1 96.62 162 ARG B C 1
ATOM 3589 O O . ARG B 1 162 ? -12.82 1.596 13.516 1 96.62 162 ARG B O 1
ATOM 3596 N N . GLN B 1 163 ? -11.391 0.476 14.836 1 96.38 163 GLN B N 1
ATOM 3597 C CA . GLN B 1 163 ? -11.258 1.583 15.773 1 96.38 163 GLN B CA 1
ATOM 3598 C C . GLN B 1 163 ? -10.68 2.816 15.094 1 96.38 163 GLN B C 1
ATOM 3600 O O . GLN B 1 163 ? -11.164 3.932 15.289 1 96.38 163 GLN B O 1
ATOM 3605 N N . ILE B 1 164 ? -9.68 2.598 14.305 1 97.19 164 ILE B N 1
ATOM 3606 C CA . ILE B 1 164 ? -9.008 3.693 13.617 1 97.19 164 ILE B CA 1
ATOM 3607 C C . ILE B 1 164 ? -9.969 4.352 12.625 1 97.19 164 ILE B C 1
ATOM 3609 O O . ILE B 1 164 ? -10.07 5.582 12.578 1 97.19 164 ILE B O 1
ATOM 3613 N N . LYS B 1 165 ? -10.656 3.549 11.867 1 98.06 165 LYS B N 1
ATOM 3614 C CA . LYS B 1 165 ? -11.594 4.082 10.883 1 98.06 165 LYS B CA 1
ATOM 3615 C C . LYS B 1 165 ? -12.695 4.895 11.562 1 98.06 165 LYS B C 1
ATOM 3617 O O . LYS B 1 165 ? -13.078 5.957 11.07 1 98.06 165 LYS B O 1
ATOM 3622 N N . ARG B 1 166 ? -13.203 4.398 12.68 1 97.69 166 ARG B N 1
ATOM 3623 C CA . ARG B 1 166 ? -14.227 5.117 13.43 1 97.69 166 ARG B CA 1
ATOM 3624 C C . ARG B 1 166 ? -13.711 6.469 13.914 1 97.69 166 ARG B C 1
ATOM 3626 O O . ARG B 1 166 ? -14.406 7.48 13.812 1 97.69 166 ARG B O 1
ATOM 3633 N N . LEU B 1 167 ? -12.547 6.418 14.438 1 96.62 167 LEU B N 1
ATOM 3634 C CA . LEU B 1 167 ? -11.922 7.648 14.914 1 96.62 167 LEU B CA 1
ATOM 3635 C C . LEU B 1 167 ? -11.766 8.656 13.781 1 96.62 167 LEU B C 1
ATOM 3637 O O . LEU B 1 167 ? -12.117 9.828 13.938 1 96.62 167 LEU B O 1
ATOM 3641 N N . ILE B 1 168 ? -11.266 8.227 12.664 1 98.06 168 ILE B N 1
ATOM 3642 C CA . ILE B 1 168 ? -11.047 9.094 11.508 1 98.06 168 ILE B CA 1
ATOM 3643 C C . ILE B 1 168 ? -12.383 9.664 11.039 1 98.06 168 ILE B C 1
ATOM 3645 O O . ILE B 1 168 ? -12.477 10.859 10.75 1 98.06 168 ILE B O 1
ATOM 3649 N N . LYS B 1 169 ? -13.391 8.875 11.047 1 98.12 169 LYS B N 1
ATOM 3650 C CA . LYS B 1 169 ? -14.703 9.297 10.562 1 98.12 169 LYS B CA 1
ATOM 3651 C C . LYS B 1 169 ? -15.266 10.422 11.422 1 98.12 169 LYS B C 1
ATOM 3653 O O . LYS B 1 169 ? -15.961 11.305 10.922 1 98.12 169 LYS B O 1
ATOM 3658 N N . THR B 1 170 ? -14.984 10.422 12.664 1 96.06 170 THR B N 1
ATOM 3659 C CA . THR B 1 170 ? -15.484 11.453 13.57 1 96.06 170 THR B CA 1
ATOM 3660 C C . THR B 1 170 ? -14.961 12.828 13.164 1 96.06 170 THR B C 1
ATOM 3662 O O . THR B 1 170 ? -15.602 13.844 13.438 1 96.06 170 THR B O 1
ATOM 3665 N N . TYR B 1 171 ? -13.891 12.875 12.492 1 94.69 171 TYR B N 1
ATOM 3666 C CA . TYR B 1 171 ? -13.297 14.148 12.094 1 94.69 171 TYR B CA 1
ATOM 3667 C C . TYR B 1 171 ? -13.688 14.516 10.672 1 94.69 171 TYR B C 1
ATOM 3669 O O . TYR B 1 171 ? -14.117 15.641 10.406 1 94.69 171 TYR B O 1
ATOM 3677 N N . ILE B 1 172 ? -13.617 13.57 9.797 1 97.25 172 ILE B N 1
ATOM 3678 C CA . ILE B 1 172 ? -13.734 13.922 8.391 1 97.25 172 ILE B CA 1
ATOM 3679 C C . ILE B 1 172 ? -15.211 14.07 8.016 1 97.25 172 ILE B C 1
ATOM 3681 O O . ILE B 1 172 ? -15.531 14.617 6.957 1 97.25 172 ILE B O 1
ATOM 3685 N N . GLN B 1 173 ? -16.109 13.602 8.852 1 96.12 173 GLN B N 1
ATOM 3686 C CA . GLN B 1 173 ? -17.531 13.773 8.578 1 96.12 173 GLN B CA 1
ATOM 3687 C C . GLN B 1 173 ? -17.969 15.211 8.836 1 96.12 173 GLN B C 1
ATOM 3689 O O . GLN B 1 173 ? -19.031 15.633 8.375 1 96.12 173 GLN B O 1
ATOM 3694 N N . LYS B 1 174 ? -17.219 15.93 9.617 1 91.5 174 LYS B N 1
ATOM 3695 C CA . LYS B 1 174 ? -17.531 17.328 9.922 1 91.5 174 LYS B CA 1
ATOM 3696 C C . LYS B 1 174 ? -17.406 18.203 8.68 1 91.5 174 LYS B C 1
ATOM 3698 O O . LYS B 1 174 ? -16.359 18.203 8.023 1 91.5 174 LYS B O 1
ATOM 3703 N N . GLN B 1 175 ? -18.391 19.047 8.461 1 88 175 GLN B N 1
ATOM 3704 C CA . GLN B 1 175 ? -18.453 19.844 7.242 1 88 175 GLN B CA 1
ATOM 3705 C C . GLN B 1 175 ? -17.391 20.953 7.25 1 88 175 GLN B C 1
ATOM 3707 O O . GLN B 1 175 ? -16.969 21.406 6.191 1 88 175 GLN B O 1
ATOM 3712 N N . GLU B 1 176 ? -17 21.297 8.398 1 84.75 176 GLU B N 1
ATOM 3713 C CA . GLU B 1 176 ? -16.016 22.375 8.508 1 84.75 176 GLU B CA 1
ATOM 3714 C C . GLU B 1 176 ? -14.594 21.859 8.258 1 84.75 176 GLU B C 1
ATOM 3716 O O . GLU B 1 176 ? -13.648 22.641 8.18 1 84.75 176 GLU B O 1
ATOM 3721 N N . THR B 1 177 ? -14.453 20.547 8.039 1 92.25 177 THR B N 1
ATOM 3722 C CA . THR B 1 177 ? -13.133 19.938 7.914 1 92.25 177 THR B CA 1
ATOM 3723 C C . THR B 1 177 ? -12.797 19.672 6.449 1 92.25 177 THR B C 1
ATOM 3725 O O . THR B 1 177 ? -13.617 19.141 5.703 1 92.25 177 THR B O 1
ATOM 3728 N N . ILE B 1 178 ? -11.656 20.125 6.055 1 95.62 178 ILE B N 1
ATOM 3729 C CA . ILE B 1 178 ? -11.078 19.734 4.773 1 95.62 178 ILE B CA 1
ATOM 3730 C C . ILE B 1 178 ? -10.305 18.438 4.93 1 95.62 178 ILE B C 1
ATOM 3732 O O . ILE B 1 178 ? -9.594 18.234 5.918 1 95.62 178 ILE B O 1
ATOM 3736 N N . ASN B 1 179 ? -10.492 17.547 3.986 1 98.25 179 ASN B N 1
ATOM 3737 C CA . ASN B 1 179 ? -9.773 16.266 4.02 1 98.25 179 ASN B CA 1
ATOM 3738 C C . ASN B 1 179 ? -8.531 16.297 3.143 1 98.25 179 ASN B C 1
ATOM 3740 O O . ASN B 1 179 ? -8.633 16.391 1.918 1 98.25 179 ASN B O 1
ATOM 3744 N N . LEU B 1 180 ? -7.395 16.281 3.754 1 98.75 180 LEU B N 1
ATOM 3745 C CA . LEU B 1 180 ? -6.148 16.078 3.021 1 98.75 180 LEU B CA 1
ATOM 3746 C C . LEU B 1 180 ? -5.781 14.594 2.992 1 98.75 180 LEU B C 1
ATOM 3748 O O . LEU B 1 180 ? -5.336 14.039 4 1 98.75 180 LEU B O 1
ATOM 3752 N N . VAL B 1 181 ? -5.938 13.969 1.859 1 98.88 181 VAL B N 1
ATOM 3753 C CA . VAL B 1 181 ? -5.688 12.531 1.728 1 98.88 181 VAL B CA 1
ATOM 3754 C C . VAL B 1 181 ? -4.254 12.305 1.253 1 98.88 181 VAL B C 1
ATOM 3756 O O . VAL B 1 181 ? -3.877 12.734 0.162 1 98.88 181 VAL B O 1
ATOM 3759 N N . VAL B 1 182 ? -3.486 11.625 2.068 1 98.88 182 VAL B N 1
ATOM 3760 C CA . VAL B 1 182 ? -2.092 11.336 1.756 1 98.88 182 VAL B CA 1
ATOM 3761 C C . VAL B 1 182 ? -1.991 9.984 1.052 1 98.88 182 VAL B C 1
ATOM 3763 O O . VAL B 1 182 ? -2.42 8.961 1.594 1 98.88 182 VAL B O 1
ATOM 3766 N N . VAL B 1 183 ? -1.404 9.961 -0.132 1 98.62 183 VAL B N 1
ATOM 3767 C CA . VAL B 1 183 ? -1.271 8.758 -0.957 1 98.62 183 VAL B CA 1
ATOM 3768 C C . VAL B 1 183 ? 0.185 8.586 -1.383 1 98.62 183 VAL B C 1
ATOM 3770 O O . VAL B 1 183 ? 0.747 9.453 -2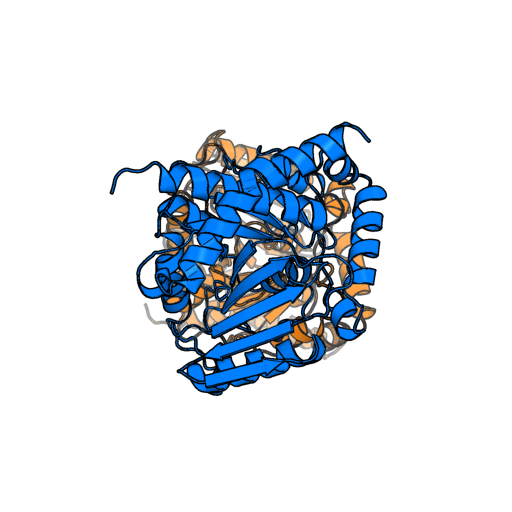.064 1 98.62 183 VAL B O 1
ATOM 3773 N N . PRO B 1 184 ? 0.855 7.496 -1.014 1 98.19 184 PRO B N 1
ATOM 3774 C CA . PRO B 1 184 ? 2.209 7.281 -1.528 1 98.19 184 PRO B CA 1
ATOM 3775 C C . PRO B 1 184 ? 2.238 7.051 -3.037 1 98.19 184 PRO B C 1
ATOM 3777 O O . PRO B 1 184 ? 1.374 6.352 -3.576 1 98.19 184 PRO B O 1
ATOM 3780 N N . SER B 1 185 ? 3.234 7.562 -3.723 1 98.31 185 SER B N 1
ATOM 3781 C CA . SER B 1 185 ? 3.338 7.492 -5.176 1 98.31 185 SER B CA 1
ATOM 3782 C C . SER B 1 185 ? 3.715 6.086 -5.633 1 98.31 185 SER B C 1
ATOM 3784 O O . SER B 1 185 ? 3.535 5.738 -6.805 1 98.31 185 SER B O 1
ATOM 3786 N N . ASN B 1 186 ? 4.266 5.344 -4.758 1 96.12 186 ASN B N 1
ATOM 3787 C CA . ASN B 1 186 ? 4.789 4.035 -5.141 1 96.12 186 ASN B CA 1
ATOM 3788 C C . ASN B 1 186 ? 3.756 2.934 -4.938 1 96.12 186 ASN B C 1
ATOM 3790 O O . ASN B 1 186 ? 4.09 1.748 -4.992 1 96.12 186 ASN B O 1
ATOM 3794 N N . VAL B 1 187 ? 2.553 3.264 -4.637 1 94.56 187 VAL B N 1
ATOM 3795 C CA . VAL B 1 187 ? 1.459 2.312 -4.473 1 94.56 187 VAL B CA 1
ATOM 3796 C C . VAL B 1 187 ? 0.337 2.639 -5.457 1 94.56 187 VAL B C 1
ATOM 3798 O O . VAL B 1 187 ? 0.201 3.783 -5.895 1 94.56 187 VAL B O 1
ATOM 3801 N N . ASP B 1 188 ? -0.439 1.608 -5.848 1 94.88 188 ASP B N 1
ATOM 3802 C CA . ASP B 1 188 ? -1.607 1.841 -6.691 1 94.88 188 ASP B CA 1
ATOM 3803 C C . ASP B 1 188 ? -2.676 2.635 -5.945 1 94.88 188 ASP B C 1
ATOM 3805 O O . ASP B 1 188 ? -3.102 2.244 -4.859 1 94.88 188 ASP B O 1
ATOM 3809 N N . ILE B 1 189 ? -3.08 3.688 -6.527 1 97.19 189 ILE B N 1
ATOM 3810 C CA . ILE B 1 189 ? -4.02 4.602 -5.883 1 97.19 189 ILE B CA 1
ATOM 3811 C C . ILE B 1 189 ? -5.336 3.877 -5.609 1 97.19 189 ILE B C 1
ATOM 3813 O O . ILE B 1 189 ? -6.078 4.25 -4.703 1 97.19 189 ILE B O 1
ATOM 3817 N N . ALA B 1 190 ? -5.648 2.818 -6.324 1 96.5 190 ALA B N 1
ATOM 3818 C CA . ALA B 1 190 ? -6.898 2.078 -6.172 1 96.5 190 ALA B CA 1
ATOM 3819 C C . ALA B 1 190 ? -6.941 1.344 -4.836 1 96.5 190 ALA B C 1
ATOM 3821 O O . ALA B 1 190 ? -8.008 0.9 -4.398 1 96.5 190 ALA B O 1
ATOM 3822 N N . THR B 1 191 ? -5.805 1.216 -4.172 1 97.12 191 THR B N 1
ATOM 3823 C CA . THR B 1 191 ? -5.758 0.456 -2.93 1 97.12 191 THR B CA 1
ATOM 3824 C C . THR B 1 191 ? -5.82 1.388 -1.723 1 97.12 191 THR B C 1
ATOM 3826 O O . THR B 1 191 ? -5.672 0.945 -0.582 1 97.12 191 THR B O 1
ATOM 3829 N N . THR B 1 192 ? -6.078 2.609 -1.895 1 97.56 192 THR B N 1
ATOM 3830 C CA . THR B 1 192 ? -6.035 3.604 -0.827 1 97.56 192 THR B CA 1
ATOM 3831 C C . THR B 1 192 ? -7.359 3.637 -0.066 1 97.56 192 THR B C 1
ATOM 3833 O O . THR B 1 192 ? -8.359 4.133 -0.58 1 97.56 192 THR B O 1
ATOM 3836 N N . GLU B 1 193 ? -7.344 3.215 1.16 1 97.88 193 GLU B N 1
ATOM 3837 C CA . GLU B 1 193 ? -8.531 3.219 2.006 1 97.88 193 GLU B CA 1
ATOM 3838 C C . GLU B 1 193 ? -8.969 4.645 2.346 1 97.88 193 GLU B C 1
ATOM 3840 O O . GLU B 1 193 ? -10.164 4.93 2.432 1 97.88 193 GLU B O 1
ATOM 3845 N N . ALA B 1 194 ? -8.023 5.496 2.549 1 98.56 194 ALA B N 1
ATOM 3846 C CA . ALA B 1 194 ? -8.312 6.875 2.93 1 98.56 194 ALA B CA 1
ATOM 3847 C C . ALA B 1 194 ? -9.156 7.574 1.863 1 98.56 194 ALA B C 1
ATOM 3849 O O . ALA B 1 194 ? -10.031 8.375 2.184 1 98.56 194 ALA B O 1
ATOM 3850 N N . LEU B 1 195 ? -8.836 7.297 0.616 1 98.38 195 LEU B N 1
ATOM 3851 C CA . LEU B 1 195 ? -9.617 7.879 -0.468 1 98.38 195 LEU B CA 1
ATOM 3852 C C . LEU B 1 195 ? -11.062 7.383 -0.426 1 98.38 195 LEU B C 1
ATOM 3854 O O . LEU B 1 195 ? -11.992 8.156 -0.65 1 98.38 195 LEU B O 1
ATOM 3858 N N . SER B 1 196 ? -11.219 6.113 -0.168 1 97.75 196 SER B N 1
ATOM 3859 C CA . SER B 1 196 ? -12.547 5.535 -0.038 1 97.75 196 SER B CA 1
ATOM 3860 C C . SER B 1 196 ? -13.336 6.207 1.082 1 97.75 196 SER B C 1
ATOM 3862 O O . SER B 1 196 ? -14.508 6.547 0.907 1 97.75 196 SER B O 1
ATOM 3864 N N . MET B 1 197 ? -12.711 6.43 2.174 1 98.31 197 MET B N 1
ATOM 3865 C CA . MET B 1 197 ? -13.359 7.055 3.326 1 98.31 197 MET B CA 1
ATOM 3866 C C . MET B 1 197 ? -13.734 8.5 3.023 1 98.31 197 MET B C 1
ATOM 3868 O O . MET B 1 197 ? -14.828 8.945 3.381 1 98.31 197 MET B O 1
ATOM 3872 N N . ALA B 1 198 ? -12.836 9.211 2.416 1 98.44 198 ALA B N 1
ATOM 3873 C CA . ALA B 1 198 ? -13.109 10.602 2.055 1 98.44 198 ALA B CA 1
ATOM 3874 C C . ALA B 1 198 ? -14.305 10.695 1.105 1 98.44 198 ALA B C 1
ATOM 3876 O O . ALA B 1 198 ? -15.156 11.562 1.26 1 98.44 198 ALA B O 1
ATOM 3877 N N . GLN B 1 199 ? -14.352 9.812 0.153 1 97.38 199 GLN B N 1
ATOM 3878 C CA . GLN B 1 199 ? -15.438 9.805 -0.819 1 97.38 199 GLN B CA 1
ATOM 3879 C C . GLN B 1 199 ? -16.781 9.539 -0.14 1 97.38 199 GLN B C 1
ATOM 3881 O O . GLN B 1 199 ? -17.797 10.117 -0.53 1 97.38 199 GLN B O 1
ATOM 3886 N N . GLU B 1 200 ? -16.797 8.719 0.806 1 97.06 200 GLU B N 1
ATOM 3887 C CA . GLU B 1 200 ? -18.016 8.375 1.527 1 97.06 200 GLU B CA 1
ATOM 3888 C C . GLU B 1 200 ? -18.609 9.602 2.219 1 97.06 200 GLU B C 1
ATOM 3890 O O . GLU B 1 200 ? -19.828 9.789 2.225 1 97.06 200 GLU B O 1
ATOM 3895 N N . VAL B 1 201 ? -17.812 10.477 2.777 1 97.88 201 VAL B N 1
ATOM 3896 C CA . VAL B 1 201 ? -18.312 11.57 3.605 1 97.88 201 VAL B CA 1
ATOM 3897 C C . VAL B 1 201 ? -18.375 12.859 2.781 1 97.88 201 VAL B C 1
ATOM 3899 O O . VAL B 1 201 ? -19.016 13.836 3.191 1 97.88 201 VAL B O 1
ATOM 3902 N N . ASP B 1 202 ? -17.734 12.852 1.669 1 97.31 202 ASP B N 1
ATOM 3903 C CA . ASP B 1 202 ? -17.656 14.008 0.786 1 97.31 202 ASP B CA 1
ATOM 3904 C C . ASP B 1 202 ? -17.891 13.602 -0.67 1 97.31 202 ASP B C 1
ATOM 3906 O O . ASP B 1 202 ? -17.031 13.852 -1.525 1 97.31 202 ASP B O 1
ATOM 3910 N N . PRO B 1 203 ? -19.016 13.125 -0.968 1 95.5 203 PRO B N 1
ATOM 3911 C CA . PRO B 1 203 ? -19.281 12.602 -2.309 1 95.5 203 PRO B CA 1
ATOM 3912 C C . PRO B 1 203 ? -19.156 13.664 -3.396 1 95.5 203 PRO B C 1
ATOM 3914 O O . PRO B 1 203 ? -18.812 13.352 -4.539 1 95.5 203 PRO B O 1
ATOM 3917 N N . GLU B 1 204 ? -19.375 14.938 -3.072 1 95.12 204 GLU B N 1
ATOM 3918 C CA . GLU B 1 204 ? -19.281 16.016 -4.059 1 95.12 204 GLU B CA 1
ATOM 3919 C C . GLU B 1 204 ? -17.828 16.422 -4.289 1 95.12 204 GLU B C 1
ATOM 3921 O O . GLU B 1 204 ? -17.5 17.062 -5.289 1 95.12 204 GLU B O 1
ATOM 3926 N N . GLY B 1 205 ? -16.953 16.109 -3.279 1 96.19 205 GLY B N 1
ATOM 3927 C CA . GLY B 1 205 ? -15.523 16.359 -3.439 1 96.19 205 GLY B CA 1
ATOM 3928 C C . GLY B 1 205 ? -15.125 17.781 -3.156 1 96.19 205 GLY B C 1
ATOM 3929 O O . GLY B 1 205 ? -14.039 18.234 -3.553 1 96.19 205 GLY B O 1
ATOM 3930 N N . ASP B 1 206 ? -15.93 18.547 -2.447 1 94.56 206 ASP B N 1
ATOM 3931 C CA . ASP B 1 206 ? -15.695 19.969 -2.221 1 94.56 206 ASP B CA 1
ATOM 3932 C C . ASP B 1 206 ? -14.672 20.188 -1.111 1 94.56 206 ASP B C 1
ATOM 3934 O O . ASP B 1 206 ? -14.133 21.281 -0.966 1 94.56 206 ASP B O 1
ATOM 3938 N N . ARG B 1 207 ? -14.391 19.109 -0.384 1 95.38 207 ARG B N 1
ATOM 3939 C CA . ARG B 1 207 ? -13.539 19.297 0.788 1 95.38 207 ARG B CA 1
ATOM 3940 C C . ARG B 1 207 ? -12.344 18.344 0.75 1 95.38 207 ARG B C 1
ATOM 3942 O O . ARG B 1 207 ? -11.633 18.203 1.743 1 95.38 207 ARG B O 1
ATOM 3949 N N . THR B 1 208 ? -12.117 17.625 -0.359 1 98.25 208 THR B N 1
ATOM 3950 C CA . THR B 1 208 ? -11.07 16.609 -0.395 1 98.25 208 THR B CA 1
ATOM 3951 C C . THR B 1 208 ? -9.969 17.016 -1.368 1 98.25 208 THR B C 1
ATOM 3953 O O . THR B 1 208 ? -10.234 17.312 -2.531 1 98.25 208 THR B O 1
ATOM 3956 N N . ILE B 1 209 ? -8.812 17.078 -0.915 1 98.56 209 ILE B N 1
ATOM 3957 C CA . ILE B 1 209 ? -7.625 17.312 -1.723 1 98.56 209 ILE B CA 1
ATOM 3958 C C . ILE B 1 209 ? -6.621 16.188 -1.508 1 98.56 209 ILE B C 1
ATOM 3960 O O . ILE B 1 209 ? -6.508 15.648 -0.403 1 98.56 209 ILE B O 1
ATOM 3964 N N . GLY B 1 210 ? -5.977 15.758 -2.58 1 98.81 210 GLY B N 1
ATOM 3965 C CA . GLY B 1 210 ? -4.984 14.703 -2.479 1 98.81 210 GLY B CA 1
ATOM 3966 C C . GLY B 1 210 ? -3.557 15.219 -2.465 1 98.81 210 GLY B C 1
ATOM 3967 O O . GLY B 1 210 ? -3.246 16.219 -3.127 1 98.81 210 GLY B O 1
ATOM 3968 N N . VAL B 1 211 ? -2.707 14.578 -1.737 1 98.94 211 VAL B N 1
ATOM 3969 C CA . VAL B 1 211 ? -1.274 14.852 -1.795 1 98.94 211 VAL B CA 1
ATOM 3970 C C . VAL B 1 211 ? -0.508 13.539 -1.948 1 98.94 211 VAL B C 1
ATOM 3972 O O . VAL B 1 211 ? -0.703 12.602 -1.169 1 98.94 211 VAL B O 1
ATOM 3975 N N . LEU B 1 212 ? 0.296 13.414 -3 1 98.88 212 LEU B N 1
ATOM 3976 C CA . LEU B 1 212 ? 1.141 12.242 -3.234 1 98.88 212 LEU B CA 1
ATOM 3977 C C . LEU B 1 212 ? 2.486 12.398 -2.535 1 98.88 212 LEU B C 1
ATOM 3979 O O . LEU B 1 212 ? 3.068 13.484 -2.533 1 98.88 212 LEU B O 1
ATOM 3983 N N . THR B 1 213 ? 2.951 11.32 -1.905 1 98.75 213 THR B N 1
ATOM 3984 C CA . THR B 1 213 ? 4.234 11.305 -1.213 1 98.75 213 THR B CA 1
ATOM 3985 C C . THR B 1 213 ? 5.152 10.242 -1.806 1 98.75 213 THR B C 1
ATOM 3987 O O . THR B 1 213 ? 4.73 9.445 -2.643 1 98.75 213 THR B O 1
ATOM 3990 N N . LYS B 1 214 ? 6.41 10.281 -1.489 1 98 214 LYS B N 1
ATOM 3991 C CA . LYS B 1 214 ? 7.445 9.289 -1.784 1 98 214 LYS B CA 1
ATOM 3992 C C . LYS B 1 214 ? 7.617 9.109 -3.289 1 98 214 LYS B C 1
ATOM 3994 O O . LYS B 1 214 ? 7.641 7.984 -3.785 1 98 214 LYS B O 1
ATOM 3999 N N . PRO B 1 215 ? 7.664 10.211 -3.994 1 98.5 215 PRO B N 1
ATOM 4000 C CA . PRO B 1 215 ? 7.895 10.062 -5.434 1 98.5 215 PRO B CA 1
ATOM 4001 C C . PRO B 1 215 ? 9.25 9.445 -5.754 1 98.5 215 PRO B C 1
ATOM 4003 O O . PRO B 1 215 ? 9.445 8.891 -6.84 1 98.5 215 PRO B O 1
ATOM 4006 N N . ASP B 1 216 ? 10.172 9.5 -4.812 1 97.75 216 ASP B N 1
ATOM 4007 C CA . ASP B 1 216 ? 11.516 8.961 -4.984 1 97.75 216 ASP B CA 1
ATOM 4008 C C . ASP B 1 216 ? 11.516 7.438 -4.891 1 97.75 216 ASP B C 1
ATOM 4010 O O . ASP B 1 216 ? 12.5 6.785 -5.23 1 97.75 216 ASP B O 1
ATOM 4014 N N . LEU B 1 217 ? 10.414 6.848 -4.504 1 97.56 217 LEU B N 1
ATOM 4015 C CA . LEU B 1 217 ? 10.336 5.402 -4.344 1 97.56 217 LEU B CA 1
ATOM 4016 C C . LEU B 1 217 ? 9.508 4.773 -5.465 1 97.56 217 LEU B C 1
ATOM 4018 O O . LEU B 1 217 ? 9.195 3.584 -5.418 1 97.56 217 LEU B O 1
ATOM 4022 N N . VAL B 1 218 ? 9.148 5.516 -6.43 1 97.62 218 VAL B N 1
ATOM 4023 C CA . VAL B 1 218 ? 8.438 5.008 -7.598 1 97.62 218 VAL B CA 1
ATOM 4024 C C . VAL B 1 218 ? 9.367 4.094 -8.406 1 97.62 218 VAL B C 1
ATOM 4026 O O . VAL B 1 218 ? 10.539 4.406 -8.602 1 97.62 218 VAL B O 1
ATOM 4029 N N . ASP B 1 219 ? 8.836 2.938 -8.773 1 95.62 219 ASP B N 1
ATOM 4030 C CA . ASP B 1 219 ? 9.594 2.023 -9.625 1 95.62 219 ASP B CA 1
ATOM 4031 C C . ASP B 1 219 ? 9.992 2.701 -10.938 1 95.62 219 ASP B C 1
ATOM 4033 O O . ASP B 1 219 ? 9.164 3.334 -11.594 1 95.62 219 ASP B O 1
ATOM 4037 N N . ARG B 1 220 ? 11.328 2.545 -11.312 1 95 220 ARG B N 1
ATOM 4038 C CA . ARG B 1 220 ? 11.75 3.104 -12.594 1 95 220 ARG B CA 1
ATOM 4039 C C . ARG B 1 220 ? 10.898 2.568 -13.734 1 95 220 ARG B C 1
ATOM 4041 O O . ARG B 1 220 ? 10.664 1.361 -13.828 1 95 220 ARG B O 1
ATOM 4048 N N . GLY B 1 221 ? 10.383 3.496 -14.523 1 94.12 221 GLY B N 1
ATOM 4049 C CA . GLY B 1 221 ? 9.516 3.117 -15.625 1 94.12 221 GLY B CA 1
ATOM 4050 C C . GLY B 1 221 ? 8.039 3.293 -15.312 1 94.12 221 GLY B C 1
ATOM 4051 O O . GLY B 1 221 ? 7.199 3.234 -16.219 1 94.12 221 GLY B O 1
ATOM 4052 N N . ALA B 1 222 ? 7.684 3.533 -14.047 1 94.88 222 ALA B N 1
ATOM 4053 C CA . ALA B 1 222 ? 6.281 3.648 -13.664 1 94.88 222 ALA B CA 1
ATOM 4054 C C . ALA B 1 222 ? 5.902 5.105 -13.406 1 94.88 222 ALA B C 1
ATOM 4056 O O . ALA B 1 222 ? 4.801 5.391 -12.93 1 94.88 222 ALA B O 1
ATOM 4057 N N . GLU B 1 223 ? 6.789 6.094 -13.711 1 97.44 223 GLU B N 1
ATOM 4058 C CA . GLU B 1 223 ? 6.57 7.508 -13.422 1 97.44 223 GLU B CA 1
ATOM 4059 C C . GLU B 1 223 ? 5.355 8.047 -14.164 1 97.44 223 GLU B C 1
ATOM 4061 O O . GLU B 1 223 ? 4.641 8.906 -13.656 1 97.44 223 GLU B O 1
ATOM 4066 N N . GLY B 1 224 ? 5.16 7.496 -15.359 1 96.12 224 GLY B N 1
ATOM 4067 C CA . GLY B 1 224 ? 4.008 7.922 -16.141 1 96.12 224 GLY B CA 1
ATOM 4068 C C . GLY B 1 224 ? 2.689 7.695 -15.422 1 96.12 224 GLY B C 1
ATOM 4069 O O . GLY B 1 224 ? 1.77 8.508 -15.539 1 96.12 224 GLY B O 1
ATOM 4070 N N . LYS B 1 225 ? 2.58 6.633 -14.672 1 95.25 225 LYS B N 1
ATOM 4071 C CA . LYS B 1 225 ? 1.359 6.332 -13.93 1 95.25 225 LYS B CA 1
ATOM 4072 C C . LYS B 1 225 ? 1.096 7.383 -12.852 1 95.25 225 LYS B C 1
ATOM 4074 O O . LYS B 1 225 ? -0.055 7.75 -12.609 1 95.25 225 LYS B O 1
ATOM 4079 N N . VAL B 1 226 ? 2.154 7.832 -12.219 1 97.75 226 VAL B N 1
ATOM 4080 C CA . VAL B 1 226 ? 2.035 8.875 -11.203 1 97.75 226 VAL B CA 1
ATOM 4081 C C . VAL B 1 226 ? 1.538 10.164 -11.844 1 97.75 226 VAL B C 1
ATOM 4083 O O . VAL B 1 226 ? 0.666 10.844 -11.297 1 97.75 226 VAL B O 1
ATOM 4086 N N . LEU B 1 227 ? 2.066 10.484 -13.031 1 98.25 227 LEU B N 1
ATOM 4087 C CA . LEU B 1 227 ? 1.64 11.688 -13.75 1 98.25 227 LEU B CA 1
ATOM 4088 C C . LEU B 1 227 ? 0.157 11.609 -14.094 1 98.25 227 LEU B C 1
ATOM 4090 O O . LEU B 1 227 ? -0.55 12.617 -14.031 1 98.25 227 LEU B O 1
ATOM 4094 N N . ASP B 1 228 ? -0.288 10.477 -14.469 1 97.44 228 ASP B N 1
ATOM 4095 C CA . ASP B 1 228 ? -1.703 10.305 -14.789 1 97.44 228 ASP B CA 1
ATOM 4096 C C . ASP B 1 228 ? -2.58 10.625 -13.578 1 97.44 228 ASP B C 1
ATOM 4098 O O . ASP B 1 228 ? -3.643 11.234 -13.719 1 97.44 228 ASP B O 1
ATOM 4102 N N . VAL B 1 229 ? -2.162 10.195 -12.391 1 97.88 229 VAL B N 1
ATOM 4103 C CA . VAL B 1 229 ? -2.893 10.516 -11.172 1 97.88 229 VAL B CA 1
ATOM 4104 C C . VAL B 1 229 ? -2.879 12.023 -10.945 1 97.88 229 VAL B C 1
ATOM 4106 O O . VAL B 1 229 ? -3.924 12.633 -10.703 1 97.88 229 VAL B O 1
ATOM 4109 N N . MET B 1 230 ? -1.699 12.633 -11.133 1 98.56 230 MET B N 1
ATOM 4110 C CA . MET B 1 230 ? -1.521 14.062 -10.898 1 98.56 230 MET B CA 1
ATOM 4111 C C . MET B 1 230 ? -2.369 14.883 -11.867 1 98.56 230 MET B C 1
ATOM 4113 O O . MET B 1 230 ? -2.809 15.984 -11.539 1 98.56 230 MET B O 1
ATOM 4117 N N . ARG B 1 231 ? -2.615 14.312 -12.984 1 97.56 231 ARG B N 1
ATOM 4118 C CA . ARG B 1 231 ? -3.398 14.992 -14.016 1 97.56 231 ARG B CA 1
ATOM 4119 C C . ARG B 1 231 ? -4.887 14.68 -13.859 1 97.56 231 ARG B C 1
ATOM 4121 O O . ARG B 1 231 ? -5.688 15.039 -14.727 1 97.56 231 ARG B O 1
ATOM 4128 N N . ASN B 1 232 ? -5.195 13.984 -12.836 1 97.44 232 ASN B N 1
ATOM 4129 C CA . ASN B 1 232 ? -6.586 13.703 -12.5 1 97.44 232 ASN B CA 1
ATOM 4130 C C . ASN B 1 232 ? -7.223 12.742 -13.5 1 97.44 232 ASN B C 1
ATOM 4132 O O . ASN B 1 232 ? -8.422 12.82 -13.766 1 97.44 232 ASN B O 1
ATOM 4136 N N . LEU B 1 233 ? -6.422 11.797 -14.039 1 96.5 233 LEU B N 1
ATOM 4137 C CA . LEU B 1 233 ? -6.902 10.922 -15.094 1 96.5 233 LEU B CA 1
ATOM 4138 C C . LEU B 1 233 ? -7.254 9.539 -14.539 1 96.5 233 LEU B C 1
ATOM 4140 O O . LEU B 1 233 ? -7.895 8.742 -15.227 1 96.5 233 LEU B O 1
ATOM 4144 N N . VAL B 1 234 ? -6.871 9.258 -13.359 1 95.94 234 VAL B N 1
ATOM 4145 C CA . VAL B 1 234 ? -7.039 7.914 -12.812 1 95.94 234 VAL B CA 1
ATOM 4146 C C . VAL B 1 234 ? -8.18 7.91 -11.797 1 95.94 234 VAL B C 1
ATOM 4148 O O . VAL B 1 234 ? -9.203 7.254 -12.008 1 95.94 234 VAL B O 1
ATOM 4151 N N . TYR B 1 235 ? -8.055 8.664 -10.727 1 96.5 235 TYR B N 1
ATOM 4152 C CA . TYR B 1 235 ? -9.07 8.922 -9.711 1 96.5 235 TYR B CA 1
ATOM 4153 C C . TYR B 1 235 ? -9.289 10.414 -9.516 1 96.5 235 TYR B C 1
ATOM 4155 O O . TYR B 1 235 ? -8.633 11.039 -8.68 1 96.5 235 TYR B O 1
ATOM 4163 N N . PRO B 1 236 ? -10.219 10.938 -10.156 1 97.38 236 PRO B N 1
ATOM 4164 C CA . PRO B 1 236 ? -10.367 12.398 -10.172 1 97.38 236 PRO B CA 1
ATOM 4165 C C . PRO B 1 236 ? -10.844 12.953 -8.836 1 97.38 236 PRO B C 1
ATOM 4167 O O . PRO B 1 236 ? -11.75 12.391 -8.219 1 97.38 236 PRO B O 1
ATOM 4170 N N . LEU B 1 237 ? -10.18 13.969 -8.391 1 98.06 237 LEU B N 1
ATOM 4171 C CA . LEU B 1 237 ? -10.602 14.797 -7.262 1 98.06 237 LEU B CA 1
ATOM 4172 C C . LEU B 1 237 ? -10.906 16.219 -7.711 1 98.06 237 LEU B C 1
ATOM 4174 O O . LEU B 1 237 ? -10.141 16.812 -8.477 1 98.06 237 LEU B O 1
ATOM 4178 N N . LYS B 1 238 ? -11.977 16.766 -7.211 1 97.62 238 LYS B N 1
ATOM 4179 C CA . LYS B 1 238 ? -12.383 18.109 -7.59 1 97.62 238 LYS B CA 1
ATOM 4180 C C . LYS B 1 238 ? -11.289 19.125 -7.266 1 97.62 238 LYS B C 1
ATOM 4182 O O . LYS B 1 238 ? -11.031 20.047 -8.047 1 97.62 238 LYS B O 1
ATOM 4187 N N . LYS B 1 239 ? -10.672 18.984 -6.156 1 97.44 239 LYS B N 1
ATOM 4188 C CA . LYS B 1 239 ? -9.625 19.906 -5.738 1 97.44 239 LYS B CA 1
ATOM 4189 C C . LYS B 1 239 ? -8.25 19.438 -6.223 1 97.44 239 LYS B C 1
ATOM 4191 O O . LYS B 1 239 ? -7.246 20.125 -5.992 1 97.44 239 LYS B O 1
ATOM 4196 N N . GLY B 1 240 ? -8.203 18.297 -6.805 1 98.12 240 GLY B N 1
ATOM 4197 C CA . GLY B 1 240 ? -7.004 17.812 -7.461 1 98.12 240 GLY B CA 1
ATOM 4198 C C . GLY B 1 240 ? -5.965 17.281 -6.492 1 98.12 240 GLY B C 1
ATOM 4199 O O . GLY B 1 240 ? -6.309 16.812 -5.402 1 98.12 240 GLY B O 1
ATOM 4200 N N . TYR B 1 241 ? -4.727 17.234 -7.031 1 98.75 241 TYR B N 1
ATOM 4201 C CA . TYR B 1 241 ? -3.623 16.609 -6.309 1 98.75 241 TYR B CA 1
ATOM 4202 C C . TYR B 1 241 ? -2.42 17.547 -6.238 1 98.75 241 TYR B C 1
ATOM 4204 O O . TYR B 1 241 ? -2.215 18.375 -7.129 1 98.75 241 TYR B O 1
ATOM 4212 N N . MET B 1 242 ? -1.664 17.453 -5.188 1 98.81 242 MET B N 1
ATOM 4213 C CA . MET B 1 242 ? -0.304 17.953 -5.023 1 98.81 242 MET B CA 1
ATOM 4214 C C . MET B 1 242 ? 0.679 16.812 -4.797 1 98.81 242 MET B C 1
ATOM 4216 O O . MET B 1 242 ? 0.27 15.68 -4.551 1 98.81 242 MET B O 1
ATOM 4220 N N . ILE B 1 243 ? 1.956 17.078 -5 1 98.88 243 ILE B N 1
ATOM 4221 C CA . ILE B 1 243 ? 2.957 16.047 -4.758 1 98.88 243 ILE B CA 1
ATOM 4222 C C . ILE B 1 243 ? 4.133 16.641 -3.986 1 98.88 243 ILE B C 1
ATOM 4224 O O . ILE B 1 243 ? 4.535 17.781 -4.238 1 98.88 243 ILE B O 1
ATOM 4228 N N . VAL B 1 244 ? 4.633 15.906 -3 1 98.88 244 VAL B N 1
ATOM 4229 C CA . VAL B 1 244 ? 5.746 16.375 -2.186 1 98.88 244 VAL B CA 1
ATOM 4230 C C . VAL B 1 244 ? 6.766 15.25 -2.012 1 98.88 244 VAL B C 1
ATOM 4232 O O . VAL B 1 244 ? 6.434 14.078 -2.172 1 98.88 244 VAL B O 1
ATOM 4235 N N . LYS B 1 245 ? 7.953 15.562 -1.792 1 98.62 245 LYS B N 1
ATOM 4236 C CA . LYS B 1 245 ? 9.016 14.656 -1.377 1 98.62 245 LYS B CA 1
ATOM 4237 C C . LYS B 1 245 ? 9.578 15.055 -0.012 1 98.62 245 LYS B C 1
ATOM 4239 O O . LYS B 1 245 ? 10.242 16.078 0.119 1 98.62 245 LYS B O 1
ATOM 4244 N N . CYS B 1 246 ? 9.281 14.258 0.974 1 97.25 246 CYS B N 1
ATOM 4245 C CA . CYS B 1 246 ? 9.734 14.516 2.336 1 97.25 246 CYS B CA 1
ATOM 4246 C C . CYS B 1 246 ? 10.961 13.68 2.674 1 97.25 246 CYS B C 1
ATOM 4248 O O . CYS B 1 246 ? 11.516 13 1.808 1 97.25 246 CYS B O 1
ATOM 4250 N N . ARG B 1 247 ? 11.492 13.852 3.898 1 95.12 247 ARG B N 1
ATOM 4251 C CA . ARG B 1 247 ? 12.641 13.07 4.352 1 95.12 247 ARG B CA 1
ATOM 4252 C C . ARG B 1 247 ? 12.336 11.578 4.309 1 95.12 247 ARG B C 1
ATOM 4254 O O . ARG B 1 247 ? 11.297 11.133 4.797 1 95.12 247 ARG B O 1
ATOM 4261 N N . GLY B 1 248 ? 13.25 10.836 3.689 1 92.5 248 GLY B N 1
ATOM 4262 C CA . GLY B 1 248 ? 13.156 9.383 3.738 1 92.5 248 GLY B CA 1
ATOM 4263 C C . GLY B 1 248 ? 13.711 8.789 5.02 1 92.5 248 GLY B C 1
ATOM 4264 O O . GLY B 1 248 ? 14.156 9.523 5.906 1 92.5 248 GLY B O 1
ATOM 4265 N N . GLN B 1 249 ? 13.68 7.516 5.094 1 90.94 249 GLN B N 1
ATOM 4266 C CA . GLN B 1 249 ? 14.125 6.82 6.297 1 90.94 249 GLN B CA 1
ATOM 4267 C C . GLN B 1 249 ? 15.594 7.109 6.582 1 90.94 249 GLN B C 1
ATOM 4269 O O . GLN B 1 249 ? 15.961 7.406 7.723 1 90.94 249 GLN B O 1
ATOM 4274 N N . GLN B 1 250 ? 16.453 7.035 5.582 1 93.19 250 GLN B N 1
ATOM 4275 C CA . GLN B 1 250 ? 17.875 7.305 5.758 1 93.19 250 GLN B CA 1
ATOM 4276 C C . GLN B 1 250 ? 18.109 8.758 6.168 1 93.19 250 GLN B C 1
ATOM 4278 O O . GLN B 1 250 ? 19 9.039 6.969 1 93.19 250 GLN B O 1
ATOM 4283 N N . ASP B 1 251 ? 17.359 9.68 5.551 1 94.38 251 ASP B N 1
ATOM 4284 C CA . ASP B 1 251 ? 17.469 11.094 5.91 1 94.38 251 ASP B CA 1
ATOM 4285 C C . ASP B 1 251 ? 17.203 11.305 7.398 1 94.38 251 ASP B C 1
ATOM 4287 O O . ASP B 1 251 ? 17.891 12.07 8.062 1 94.38 251 ASP B O 1
ATOM 4291 N N . ILE B 1 252 ? 16.156 10.602 7.867 1 89.94 252 ILE B N 1
ATOM 4292 C CA . ILE B 1 252 ? 15.742 10.719 9.266 1 89.94 252 ILE B CA 1
ATOM 4293 C C . ILE B 1 252 ? 16.844 10.148 10.164 1 89.94 252 ILE B C 1
ATOM 4295 O O . ILE B 1 252 ? 17.188 10.766 11.18 1 89.94 252 ILE B O 1
ATOM 4299 N N . GLN B 1 253 ? 17.359 9.008 9.781 1 90.75 253 GLN B N 1
ATOM 4300 C CA . GLN B 1 253 ? 18.406 8.375 10.57 1 90.75 253 GLN B CA 1
ATOM 4301 C C . GLN B 1 253 ? 19.656 9.25 10.617 1 90.75 253 GLN B C 1
ATOM 4303 O O . GLN B 1 253 ? 20.359 9.273 11.633 1 90.75 253 GLN B O 1
ATOM 4308 N N . GLU B 1 254 ? 19.922 9.945 9.555 1 94.38 254 GLU B N 1
ATOM 4309 C CA . GLU B 1 254 ? 21.094 10.812 9.477 1 94.38 254 GLU B CA 1
ATOM 4310 C C . GLU B 1 254 ? 20.781 12.211 10.008 1 94.38 254 GLU B C 1
ATOM 4312 O O . GLU B 1 254 ? 21.625 13.109 9.914 1 94.38 254 GLU B O 1
ATOM 4317 N N . GLN B 1 255 ? 19.594 12.43 10.531 1 91.19 255 GLN B N 1
ATOM 4318 C CA . GLN B 1 255 ? 19.141 13.672 11.156 1 91.19 255 GLN B CA 1
ATOM 4319 C C . GLN B 1 255 ? 19.266 14.844 10.188 1 91.19 255 GLN B C 1
ATOM 4321 O O . GLN B 1 255 ? 19.781 15.906 10.555 1 91.19 255 GLN B O 1
ATOM 4326 N N . LEU B 1 256 ? 18.953 14.57 8.938 1 94 256 LEU B N 1
ATOM 4327 C CA . LEU B 1 256 ? 18.875 15.648 7.961 1 94 256 LEU B CA 1
ATOM 4328 C C . LEU B 1 256 ? 17.891 16.719 8.414 1 94 256 LEU B C 1
ATOM 4330 O O . LEU B 1 256 ? 16.781 16.406 8.836 1 94 256 LEU B O 1
ATOM 4334 N N . SER B 1 257 ? 18.266 17.953 8.367 1 91.88 257 SER B N 1
ATOM 4335 C CA . SER B 1 257 ? 17.391 19.047 8.781 1 91.88 257 SER B CA 1
ATOM 4336 C C . SER B 1 257 ? 16.234 19.234 7.789 1 91.88 257 SER B C 1
ATOM 4338 O O . SER B 1 257 ? 16.344 18.812 6.633 1 91.88 257 SER B O 1
ATOM 4340 N N . LEU B 1 258 ? 15.203 19.844 8.227 1 89.25 258 LEU B N 1
ATOM 4341 C CA . LEU B 1 258 ? 14.062 20.125 7.359 1 89.25 258 LEU B CA 1
ATOM 4342 C C . LEU B 1 258 ? 14.445 21.094 6.25 1 89.25 258 LEU B C 1
ATOM 4344 O O . LEU B 1 258 ? 13.961 20.984 5.125 1 89.25 258 LEU B O 1
ATOM 4348 N N . THR B 1 259 ? 15.312 22.078 6.562 1 90.38 259 THR B N 1
ATOM 4349 C CA . THR B 1 259 ? 15.797 23.016 5.562 1 90.38 259 THR B CA 1
ATOM 4350 C C . THR B 1 259 ? 16.531 22.297 4.441 1 90.38 259 THR B C 1
ATOM 4352 O O . THR B 1 259 ? 16.312 22.578 3.262 1 90.38 259 THR B O 1
ATOM 4355 N N . GLU B 1 260 ? 17.375 21.375 4.844 1 95.25 260 GLU B N 1
ATOM 4356 C CA . GLU B 1 260 ? 18.078 20.578 3.848 1 95.25 260 GLU B CA 1
ATOM 4357 C C . GLU B 1 260 ? 17.125 19.688 3.055 1 95.25 260 GLU B C 1
ATOM 4359 O O . GLU B 1 260 ? 17.312 19.469 1.857 1 95.25 260 GLU B O 1
ATOM 4364 N N . ALA B 1 261 ? 16.125 19.203 3.723 1 95.75 261 ALA B N 1
ATOM 4365 C CA . ALA B 1 261 ? 15.109 18.375 3.059 1 95.75 261 ALA B CA 1
ATOM 4366 C C . ALA B 1 261 ? 14.383 19.172 1.978 1 95.75 261 ALA B C 1
ATOM 4368 O O . ALA B 1 261 ? 14.086 18.641 0.904 1 95.75 261 ALA B O 1
ATOM 4369 N N . PHE B 1 262 ? 14.117 20.453 2.221 1 95.06 262 PHE B N 1
ATOM 4370 C CA . PHE B 1 262 ? 13.461 21.328 1.249 1 95.06 262 PHE B CA 1
ATOM 4371 C C . PHE B 1 262 ? 14.336 21.5 0.011 1 95.06 262 PHE B C 1
ATOM 4373 O O . PHE B 1 262 ? 13.828 21.5 -1.114 1 95.06 262 PHE B O 1
ATOM 4380 N N . GLN B 1 263 ? 15.617 21.656 0.281 1 96.56 263 GLN B N 1
ATOM 4381 C CA . GLN B 1 263 ? 16.547 21.812 -0.833 1 96.56 263 GLN B CA 1
ATOM 4382 C C . GLN B 1 263 ? 16.609 20.547 -1.683 1 96.56 263 GLN B C 1
ATOM 4384 O O . GLN B 1 263 ? 16.578 20.625 -2.914 1 96.56 263 GLN B O 1
ATOM 4389 N N . LYS B 1 264 ? 16.656 19.406 -1.011 1 97.44 264 LYS B N 1
ATOM 4390 C CA . LYS B 1 264 ? 16.672 18.141 -1.719 1 97.44 264 LYS B CA 1
ATOM 4391 C C . LYS B 1 264 ? 15.383 17.938 -2.521 1 97.44 264 LYS B C 1
ATOM 4393 O O . LYS B 1 264 ? 15.414 17.391 -3.621 1 97.44 264 LYS B O 1
ATOM 4398 N N . GLU B 1 265 ? 14.273 18.344 -1.913 1 98.19 265 GLU B N 1
ATOM 4399 C CA . GLU B 1 265 ? 12.992 18.25 -2.604 1 98.19 265 GLU B CA 1
ATOM 4400 C C . GLU B 1 265 ? 12.984 19.078 -3.885 1 98.19 265 GLU B C 1
ATOM 4402 O O . GLU B 1 265 ? 12.578 18.594 -4.941 1 98.19 265 GLU B O 1
ATOM 4407 N N . GLN B 1 266 ? 13.453 20.359 -3.785 1 97.62 266 GLN B N 1
ATOM 4408 C CA . GLN B 1 266 ? 13.508 21.25 -4.938 1 97.62 266 GLN B CA 1
ATOM 4409 C C . GLN B 1 266 ? 14.375 20.672 -6.047 1 97.62 266 GLN B C 1
ATOM 4411 O O . GLN B 1 266 ? 13.984 20.672 -7.215 1 97.62 266 GLN B O 1
ATOM 4416 N N . VAL B 1 267 ? 15.547 20.172 -5.668 1 98.31 267 VAL B N 1
ATOM 4417 C CA . VAL B 1 267 ? 16.484 19.609 -6.625 1 98.31 267 VAL B CA 1
ATOM 4418 C C . VAL B 1 267 ? 15.875 18.359 -7.273 1 98.31 267 VAL B C 1
ATOM 4420 O O . VAL B 1 267 ? 15.992 18.172 -8.484 1 98.31 267 VAL B O 1
ATOM 4423 N N . PHE B 1 268 ? 15.242 17.547 -6.496 1 98.62 268 PHE B N 1
ATOM 4424 C CA . PHE B 1 268 ? 14.609 16.328 -6.988 1 98.62 268 PHE B CA 1
ATOM 4425 C C . PHE B 1 268 ?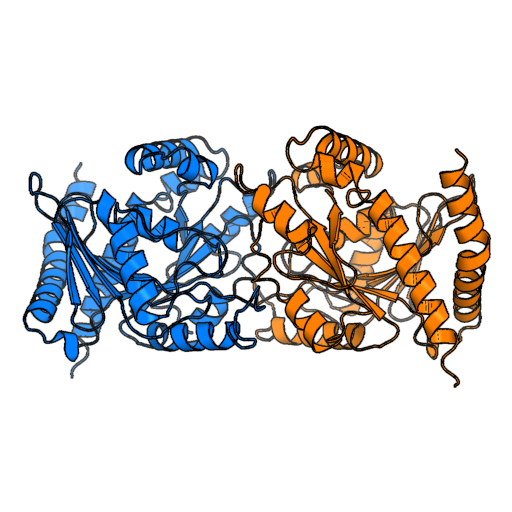 13.617 16.641 -8.102 1 98.62 268 PHE B C 1
ATOM 4427 O O . PHE B 1 268 ? 13.688 16.062 -9.188 1 98.62 268 PHE B O 1
ATOM 4434 N N . PHE B 1 269 ? 12.648 17.531 -7.848 1 98.62 269 PHE B N 1
ATOM 4435 C CA . PHE B 1 269 ? 11.602 17.812 -8.82 1 98.62 269 PHE B CA 1
ATOM 4436 C C . PHE B 1 269 ? 12.164 18.562 -10.023 1 98.62 269 PHE B C 1
ATOM 4438 O O . PHE B 1 269 ? 11.766 18.312 -11.164 1 98.62 269 PHE B O 1
ATOM 4445 N N . LYS B 1 270 ? 13.102 19.484 -9.781 1 98 270 LYS B N 1
ATOM 4446 C CA . LYS B 1 270 ? 13.688 20.266 -10.867 1 98 270 LYS B CA 1
ATOM 4447 C C . LYS B 1 270 ? 14.406 19.375 -11.867 1 98 270 LYS B C 1
ATOM 4449 O O . LYS B 1 270 ? 14.305 19.562 -13.078 1 98 270 LYS B O 1
ATOM 4454 N N . ASP B 1 271 ? 15.078 18.297 -11.367 1 97.88 271 ASP B N 1
ATOM 4455 C CA . ASP B 1 271 ? 15.977 17.484 -12.195 1 97.88 271 ASP B CA 1
ATOM 4456 C C . ASP B 1 271 ? 15.281 16.234 -12.695 1 97.88 271 ASP B C 1
ATOM 4458 O O . ASP B 1 271 ? 15.797 15.547 -13.586 1 97.88 271 ASP B O 1
ATOM 4462 N N . HIS B 1 272 ? 14.172 15.945 -12.18 1 97.31 272 HIS B N 1
ATOM 4463 C CA . HIS B 1 272 ? 13.531 14.688 -12.531 1 97.31 272 HIS B CA 1
ATOM 4464 C C . HIS B 1 272 ? 12.93 14.75 -13.93 1 97.31 272 HIS B C 1
ATOM 4466 O O . HIS B 1 272 ? 12.141 15.648 -14.234 1 97.31 272 HIS B O 1
ATOM 4472 N N . SER B 1 273 ? 13.203 13.859 -14.773 1 96.56 273 SER B N 1
ATOM 4473 C CA . SER B 1 273 ? 12.812 13.867 -16.172 1 96.56 273 SER B CA 1
ATOM 4474 C C . SER B 1 273 ? 11.297 13.883 -16.344 1 96.56 273 SER B C 1
ATOM 4476 O O . SER B 1 273 ? 10.773 14.484 -17.281 1 96.56 273 SER B O 1
ATOM 4478 N N . TYR B 1 274 ? 10.539 13.289 -15.406 1 97.25 274 TYR B N 1
ATOM 4479 C CA . TYR B 1 274 ? 9.086 13.18 -15.531 1 97.25 274 TYR B CA 1
ATOM 4480 C C . TYR B 1 274 ? 8.391 14.219 -14.656 1 97.25 274 TYR B C 1
ATOM 4482 O O . TYR B 1 274 ? 7.391 14.82 -15.07 1 97.25 274 TYR B O 1
ATOM 4490 N N . PHE B 1 275 ? 8.93 14.461 -13.5 1 98.31 275 PHE B N 1
ATOM 4491 C CA . PHE B 1 275 ? 8.156 15.172 -12.492 1 98.31 275 PHE B CA 1
ATOM 4492 C C . PHE B 1 275 ? 8.484 16.656 -12.508 1 98.31 275 PHE B C 1
ATOM 4494 O O . PHE B 1 275 ? 7.832 17.453 -11.828 1 98.31 275 PHE B O 1
ATOM 4501 N N . SER B 1 276 ? 9.461 17.109 -13.336 1 98.31 276 SER B N 1
ATOM 4502 C CA . SER B 1 276 ? 9.812 18.531 -13.414 1 98.31 276 SER B CA 1
ATOM 4503 C C . SER B 1 276 ? 8.617 19.375 -13.867 1 98.31 276 SER B C 1
ATOM 4505 O O . SER B 1 276 ? 8.469 20.516 -13.438 1 98.31 276 SER B O 1
ATOM 4507 N N . ILE B 1 277 ? 7.789 18.828 -14.68 1 97.88 277 ILE B N 1
ATOM 4508 C CA . ILE B 1 277 ? 6.629 19.531 -15.211 1 97.88 277 ILE B CA 1
ATOM 4509 C C . ILE B 1 277 ? 5.68 19.891 -14.07 1 97.88 277 ILE B C 1
ATOM 4511 O O . ILE B 1 277 ? 4.988 20.906 -14.141 1 97.88 277 ILE B O 1
ATOM 4515 N N . LEU B 1 278 ? 5.641 19.062 -13.031 1 98.31 278 LEU B N 1
ATOM 4516 C CA . LEU B 1 278 ? 4.754 19.312 -11.898 1 98.31 278 LEU B CA 1
ATOM 4517 C C . LEU B 1 278 ? 5.219 20.531 -11.102 1 98.31 278 LEU B C 1
ATOM 4519 O O . LEU B 1 278 ? 4.402 21.25 -10.516 1 98.31 278 LEU B O 1
ATOM 4523 N N . LEU B 1 279 ? 6.516 20.672 -11.016 1 97.25 279 LEU B N 1
ATOM 4524 C CA . LEU B 1 279 ? 7.074 21.859 -10.391 1 97.25 279 LEU B CA 1
ATOM 4525 C C . LEU B 1 279 ? 6.676 23.125 -11.164 1 97.25 279 LEU B C 1
ATOM 4527 O O . LEU B 1 279 ? 6.27 24.125 -10.57 1 97.25 279 LEU B O 1
ATOM 4531 N N . GLU B 1 280 ? 6.785 23.031 -12.469 1 96.25 280 GLU B N 1
ATOM 4532 C CA . GLU B 1 280 ? 6.418 24.156 -13.344 1 96.25 280 GLU B CA 1
ATOM 4533 C C . GLU B 1 280 ? 4.938 24.484 -13.219 1 96.25 280 GLU B C 1
ATOM 4535 O O . GLU B 1 280 ? 4.555 25.656 -13.273 1 96.25 280 GLU B O 1
ATOM 4540 N N . ASP B 1 281 ? 4.164 23.516 -12.984 1 96.5 281 ASP B N 1
ATOM 4541 C CA . ASP B 1 281 ? 2.717 23.688 -12.898 1 96.5 281 ASP B CA 1
ATOM 4542 C C . ASP B 1 281 ? 2.299 24.156 -11.508 1 96.5 281 ASP B C 1
ATOM 4544 O O . ASP B 1 281 ? 1.114 24.375 -11.25 1 96.5 281 ASP B O 1
ATOM 4548 N N . GLY B 1 282 ? 3.203 24.25 -10.562 1 96.75 282 GLY B N 1
ATOM 4549 C CA . GLY B 1 282 ? 2.896 24.672 -9.203 1 96.75 282 GLY B CA 1
ATOM 4550 C C . GLY B 1 282 ? 2.23 23.578 -8.383 1 96.75 282 GLY B C 1
ATOM 4551 O O . GLY B 1 282 ? 1.547 23.859 -7.398 1 96.75 282 GLY B O 1
ATOM 4552 N N . LYS B 1 283 ? 2.43 22.328 -8.766 1 98.25 283 LYS B N 1
ATOM 4553 C CA . LYS B 1 283 ? 1.751 21.219 -8.102 1 98.25 283 LYS B CA 1
ATOM 4554 C C . LYS B 1 283 ? 2.713 20.438 -7.207 1 98.25 283 LYS B C 1
ATOM 4556 O O . LYS B 1 283 ? 2.305 19.516 -6.496 1 98.25 283 LYS B O 1
ATOM 4561 N N . ALA B 1 284 ? 3.98 20.859 -7.184 1 98.62 284 ALA B N 1
ATOM 4562 C CA . ALA B 1 284 ? 4.969 20.094 -6.441 1 98.62 284 ALA B CA 1
ATOM 4563 C C . ALA B 1 284 ? 5.633 20.938 -5.359 1 98.62 284 ALA B C 1
ATOM 4565 O O . ALA B 1 284 ? 5.75 22.156 -5.5 1 98.62 284 ALA B O 1
ATOM 4566 N N . THR B 1 285 ? 6.043 20.25 -4.32 1 98.38 285 THR B N 1
ATOM 4567 C CA . THR B 1 285 ? 6.859 20.75 -3.219 1 98.38 285 THR B CA 1
ATOM 4568 C C . THR B 1 285 ? 5.988 21.141 -2.031 1 98.38 285 THR B C 1
ATOM 4570 O O . THR B 1 285 ? 4.801 21.438 -2.199 1 98.38 285 THR B O 1
ATOM 4573 N N . VAL B 1 286 ? 6.613 21.188 -0.92 1 97.75 286 VAL B N 1
ATOM 4574 C CA . VAL B 1 286 ? 5.957 21.469 0.353 1 97.75 286 VAL B CA 1
ATOM 4575 C C . VAL B 1 286 ? 5.52 22.922 0.395 1 97.75 286 VAL B C 1
ATOM 4577 O O . VAL B 1 286 ? 4.398 23.234 0.811 1 97.75 286 VAL B O 1
ATOM 4580 N N . PRO B 1 287 ? 6.348 23.891 -0.071 1 94.31 287 PRO B N 1
ATOM 4581 C CA . PRO B 1 287 ? 5.891 25.281 -0.062 1 94.31 287 PRO B CA 1
ATOM 4582 C C . PRO B 1 287 ? 4.637 25.5 -0.908 1 94.31 287 PRO B C 1
ATOM 4584 O O . PRO B 1 287 ? 3.717 26.203 -0.489 1 94.31 287 PRO B O 1
ATOM 4587 N N . CYS B 1 288 ? 4.574 24.891 -2.068 1 96.19 288 CYS B N 1
ATOM 4588 C CA . CYS B 1 288 ? 3.387 25.016 -2.91 1 96.19 288 CYS B CA 1
ATOM 4589 C C . CYS B 1 288 ? 2.178 24.375 -2.232 1 96.19 288 CYS B C 1
ATOM 4591 O O . CYS B 1 288 ? 1.065 24.891 -2.326 1 96.19 288 CYS B O 1
ATOM 4593 N N . LEU B 1 289 ? 2.441 23.234 -1.578 1 97.62 289 LEU B N 1
ATOM 4594 C CA . LEU B 1 289 ? 1.365 22.594 -0.833 1 97.62 289 LEU B CA 1
ATOM 4595 C C . LEU B 1 289 ? 0.846 23.516 0.273 1 97.62 289 LEU B C 1
ATOM 4597 O O . LEU B 1 289 ? -0.366 23.641 0.463 1 97.62 289 LEU B O 1
ATOM 4601 N N . ALA B 1 290 ? 1.74 24.094 1.031 1 94 290 ALA B N 1
ATOM 4602 C CA . ALA B 1 290 ? 1.361 25.016 2.111 1 94 290 ALA B CA 1
ATOM 4603 C C . ALA B 1 290 ? 0.489 26.141 1.592 1 94 290 ALA B C 1
ATOM 4605 O O . ALA B 1 290 ? -0.527 26.484 2.203 1 94 290 ALA B O 1
ATOM 4606 N N . GLU B 1 291 ? 0.9 26.672 0.504 1 91.5 291 GLU B N 1
ATOM 4607 C CA . GLU B 1 291 ? 0.139 27.766 -0.113 1 91.5 291 GLU B CA 1
ATOM 4608 C C . GLU B 1 291 ? -1.253 27.297 -0.524 1 91.5 291 GLU B C 1
ATOM 4610 O O . GLU B 1 291 ? -2.248 27.969 -0.248 1 91.5 291 GLU B O 1
ATOM 4615 N N . ARG B 1 292 ? -1.293 26.188 -1.157 1 94.25 292 ARG B N 1
ATOM 4616 C CA . ARG B 1 292 ? -2.555 25.625 -1.63 1 94.25 292 ARG B CA 1
ATOM 4617 C C . ARG B 1 292 ? -3.498 25.344 -0.466 1 94.25 292 ARG B C 1
ATOM 4619 O O . ARG B 1 292 ? -4.691 25.656 -0.536 1 94.25 292 ARG B O 1
ATOM 4626 N N . LEU B 1 293 ? -2.973 24.734 0.588 1 94 293 LEU B N 1
ATOM 4627 C CA . LEU B 1 293 ? -3.789 24.406 1.75 1 94 293 LEU B CA 1
ATOM 4628 C C . LEU B 1 293 ? -4.293 25.672 2.445 1 94 293 LEU B C 1
ATOM 4630 O O . LEU B 1 293 ? -5.426 25.703 2.93 1 94 293 LEU B O 1
ATOM 4634 N N . THR B 1 294 ? -3.439 26.672 2.521 1 87.38 294 THR B N 1
ATOM 4635 C CA . THR B 1 294 ? -3.852 27.938 3.109 1 87.38 294 THR B CA 1
ATOM 4636 C C . THR B 1 294 ? -5.004 28.547 2.318 1 87.38 294 THR B C 1
ATOM 4638 O O . THR B 1 294 ? -5.965 29.047 2.902 1 87.38 294 THR B O 1
ATOM 4641 N N . GLU B 1 295 ? -4.883 28.453 1.035 1 87.12 295 GLU B N 1
ATOM 4642 C CA . GLU B 1 295 ? -5.949 28.953 0.169 1 87.12 295 GLU B CA 1
ATOM 4643 C C . GLU B 1 295 ? -7.242 28.172 0.377 1 87.12 295 GLU B C 1
ATOM 4645 O O . GLU B 1 295 ? -8.32 28.766 0.466 1 87.12 295 GLU B O 1
ATOM 4650 N N . GLU B 1 296 ? -7.125 26.891 0.403 1 88.88 296 GLU B N 1
ATOM 4651 C CA . GLU B 1 296 ? -8.297 26.031 0.59 1 88.88 296 GLU B CA 1
ATOM 4652 C C . GLU B 1 296 ? -8.961 26.297 1.938 1 88.88 296 GLU B C 1
ATOM 4654 O O . GLU B 1 296 ? -10.188 26.359 2.029 1 88.88 296 GLU B O 1
ATOM 4659 N N . LEU B 1 297 ? -8.141 26.375 2.932 1 85.56 297 LEU B N 1
ATOM 4660 C CA . LEU B 1 297 ? -8.672 26.609 4.273 1 85.56 297 LEU B CA 1
ATOM 4661 C C . LEU B 1 297 ? -9.352 27.969 4.359 1 85.56 297 LEU B C 1
ATOM 4663 O O . LEU B 1 297 ? -10.453 28.078 4.91 1 85.56 297 LEU B O 1
ATOM 4667 N N . THR B 1 298 ? -8.758 28.984 3.809 1 78.69 298 THR B N 1
ATOM 4668 C CA . THR B 1 298 ? -9.312 30.344 3.814 1 78.69 298 THR B CA 1
ATOM 4669 C C . THR B 1 298 ? -10.648 30.375 3.076 1 78.69 298 THR B C 1
ATOM 4671 O O . THR B 1 298 ? -11.617 30.953 3.568 1 78.69 298 THR B O 1
ATOM 4674 N N . SER B 1 299 ? -10.641 29.75 1.925 1 81.75 299 SER B N 1
ATOM 4675 C CA . SER B 1 299 ? -11.867 29.688 1.143 1 81.75 299 SER B CA 1
ATOM 4676 C C . SER B 1 299 ? -12.969 28.938 1.894 1 81.75 299 SER B C 1
ATOM 4678 O O . SER B 1 299 ? -14.141 29.312 1.823 1 81.75 299 SER B O 1
ATOM 4680 N N . HIS B 1 300 ? -12.609 27.938 2.572 1 81.81 300 HIS B N 1
ATOM 4681 C CA . HIS B 1 300 ? -13.562 27.125 3.318 1 81.81 300 HIS B CA 1
ATOM 4682 C C . HIS B 1 300 ? -14.141 27.891 4.504 1 81.81 300 HIS B C 1
ATOM 4684 O O . HIS B 1 300 ? -15.328 27.781 4.805 1 81.81 300 HIS B O 1
ATOM 4690 N N . ILE B 1 301 ? -13.305 28.641 5.094 1 72.62 301 ILE B N 1
ATOM 4691 C CA . ILE B 1 301 ? -13.727 29.453 6.219 1 72.62 301 ILE B CA 1
ATOM 4692 C C . ILE B 1 301 ? -14.719 30.516 5.742 1 72.62 301 ILE B C 1
ATOM 4694 O O . ILE B 1 301 ? -15.758 30.734 6.371 1 72.62 301 ILE B O 1
ATOM 4698 N N . CYS B 1 302 ? -14.461 31.094 4.629 1 68.75 302 CYS B N 1
ATOM 4699 C CA . CYS B 1 302 ? -15.32 32.156 4.094 1 68.75 302 CYS B CA 1
ATOM 4700 C C . CYS B 1 302 ? -16.672 31.594 3.691 1 68.75 302 CYS B C 1
ATOM 4702 O O . CYS B 1 302 ? -17.703 32.25 3.863 1 68.75 302 CYS B O 1
ATOM 4704 N N . ARG B 1 303 ? -16.766 30.5 3.252 1 72.19 303 ARG B N 1
ATOM 4705 C CA . ARG B 1 303 ? -18.031 29.875 2.85 1 72.19 303 ARG B CA 1
ATOM 4706 C C . ARG B 1 303 ? -18.844 29.453 4.066 1 72.19 303 ARG B C 1
ATOM 4708 O O . ARG B 1 303 ? -20.078 29.547 4.059 1 72.19 303 ARG B O 1
ATOM 4715 N N . TRP B 1 304 ? -18.141 29.016 4.965 1 64.38 304 TRP B N 1
ATOM 4716 C CA . TRP B 1 304 ? -18.797 28.516 6.164 1 64.38 304 TRP B CA 1
ATOM 4717 C C . TRP B 1 304 ? -19.344 29.656 7.008 1 64.38 304 TRP B C 1
ATOM 4719 O O . TRP B 1 304 ? -20.391 29.531 7.652 1 64.38 304 TRP B O 1
ATOM 4729 N N . SER B 1 305 ? -18.672 30.656 7.047 1 54.72 305 SER B N 1
ATOM 4730 C CA . SER B 1 305 ? -19.109 31.828 7.785 1 54.72 305 SER B CA 1
ATOM 4731 C C . SER B 1 305 ? -20.359 32.438 7.152 1 54.72 305 SER B C 1
ATOM 4733 O O . SER B 1 305 ? -21.094 33.188 7.809 1 54.72 305 SER B O 1
ATOM 4735 N N . LYS B 1 306 ? -20.578 32.438 5.828 1 52.28 306 LYS B N 1
ATOM 4736 C CA . LYS B 1 306 ? -21.766 32.969 5.188 1 52.28 306 LYS B CA 1
ATOM 4737 C C . LYS B 1 306 ? -22.984 32.094 5.449 1 52.28 306 LYS B C 1
ATOM 4739 O O . LYS B 1 306 ? -24.094 32.406 5.016 1 52.28 306 LYS B O 1
ATOM 4744 N N . LEU B 1 307 ? -22.828 30.859 5.902 1 44.19 307 LEU B N 1
ATOM 4745 C CA . LEU B 1 307 ? -24.016 30.078 6.246 1 44.19 307 LEU B CA 1
ATOM 4746 C C . LEU B 1 307 ? -24.703 30.656 7.469 1 44.19 307 LEU B C 1
ATOM 4748 O O . LEU B 1 307 ? -24.062 30.953 8.477 1 44.19 307 LEU B O 1
ATOM 4752 N N . PRO B 1 308 ? -25.875 31.344 7.195 1 37.97 308 PRO B N 1
ATOM 4753 C CA . PRO B 1 308 ? -26.688 31.828 8.312 1 37.97 308 PRO B CA 1
ATOM 4754 C C . PRO B 1 308 ? -26.828 30.797 9.438 1 37.97 308 PRO B C 1
ATOM 4756 O O . PRO B 1 308 ? -26.922 29.609 9.172 1 37.97 308 PRO B O 1
ATOM 4759 N N . SER B 1 309 ? -26.281 31.188 10.625 1 31.81 309 SER B N 1
ATOM 4760 C CA . SER B 1 309 ? -26.781 30.5 11.812 1 31.81 309 SER B CA 1
ATOM 4761 C C . SER B 1 309 ? -28.297 30.297 11.758 1 31.81 309 SER B C 1
ATOM 4763 O O . SER B 1 309 ? -29.016 31.172 11.266 1 31.81 309 SER B O 1
#

Solvent-accessible surface area (backbone atoms only — not comparable to full-atom values): 32567 Å² total; per-residue (Å²): 112,66,66,59,48,49,52,50,50,46,38,54,66,60,34,40,55,53,50,48,46,50,48,46,38,44,70,70,52,42,44,84,74,42,79,67,63,32,34,39,40,38,22,37,46,88,25,45,59,67,49,52,50,20,66,55,61,71,36,60,64,72,78,70,78,80,79,57,49,36,30,37,34,39,38,39,33,38,52,40,58,85,89,51,73,65,43,35,36,40,36,39,96,92,41,73,46,82,37,83,48,62,86,49,45,27,60,53,52,50,52,48,44,37,70,73,41,39,91,62,72,52,66,36,89,57,61,34,36,38,40,39,35,24,50,85,26,55,68,44,42,36,31,46,47,49,48,41,38,50,40,55,48,76,85,28,50,80,57,44,34,58,52,45,52,53,56,52,44,70,51,56,58,37,84,51,30,32,36,38,35,35,39,36,46,59,50,56,74,39,54,36,55,39,58,39,54,48,42,72,62,34,75,84,26,88,41,38,34,37,34,32,21,47,60,88,48,39,56,63,74,47,61,65,60,49,50,36,44,58,67,42,70,44,64,68,42,76,64,33,50,34,35,33,50,64,74,48,56,43,39,54,76,67,62,58,49,70,71,56,35,51,53,52,33,52,51,49,33,67,67,31,91,77,49,25,60,37,45,76,68,58,35,34,38,62,69,43,46,52,51,51,50,40,51,51,50,42,54,50,46,56,56,54,68,70,51,78,128,111,67,66,60,47,48,52,51,49,48,40,56,66,60,33,41,53,52,51,47,44,50,49,46,39,44,70,69,53,42,43,84,74,42,79,68,63,32,33,39,40,39,20,37,46,87,24,44,61,65,47,52,51,21,67,55,60,72,35,61,64,73,79,70,79,80,80,56,50,37,31,36,32,39,37,39,33,36,52,42,58,84,89,51,73,64,41,34,36,40,37,38,94,95,40,74,46,82,38,83,49,63,86,50,44,28,61,52,52,51,51,47,43,35,70,74,40,38,91,60,72,51,68,34,88,59,61,34,37,37,42,40,36,24,49,86,27,55,68,43,42,36,31,44,48,49,48,41,39,50,40,54,48,77,85,28,51,81,57,44,33,58,53,45,50,53,56,51,46,70,51,57,57,39,84,51,29,31,35,38,35,35,40,37,47,60,50,55,75,39,53,35,55,38,59,39,54,49,43,73,63,34,74,84,25,88,42,38,34,38,35,33,20,48,60,86,47,40,56,62,74,47,60,66,61,47,50,37,44,58,68,43,68,44,64,69,42,78,64,33,50,34,34,33,50,63,74,48,55,43,38,56,74,67,63,58,49,70,70,57,36,52,52,51,33,53,51,49,33,66,66,32,92,76,50,24,61,37,46,75,69,57,34,35,38,62,70,41,46,50,50,51,50,40,50,52,50,43,55,49,46,57,56,56,67,67,52,78,128

pLDDT: mean 87.93, std 16.19, range [31.78, 98.94]

Radius of gyration: 26.56 Å; Cα contacts (8 Å, |Δi|>4): 1183; chains: 2; bounding box: 52×83×61 Å

Nearest PDB structures (foldseek):
  4p4u-assembly1_A-2  TM=9.424E-01  e=2.217E-46  Homo sapiens
  4p4t-assembly1_A-2  TM=9.361E-01  e=2.664E-46  Homo sapiens
  4p4s-assembly1_A  TM=9.353E-01  e=2.134E-45  Homo sapiens
  4p4s-assembly1_B  TM=9.217E-01  e=1.157E-45  Homo sapiens
  5gtm-assembly1_A  TM=9.299E-01  e=6.836E-37  Homo sapiens

Organism: Mus musculus (NCBI:txid10090)

Sequence (618 aa):
MDSVNNLCRHYEEKVRPCIDLIDTLRALGVEQDLALPAIAVIGDQSSGKSSVLEALSGVALPRGSGIVTRCPLVLKLRKLKEGEEWRGKVSYDDIEVELSDPSEVEEAINKGQNFIAGVGLGISDKLISLDVSSPNVPDLTLIDLPGITRVAVGNQPADIGRQIKRLIKTYIQKQETINLVVVPSNVDIATTEALSMAQEVDPEGDRTIGVLTKPDLVDRGAEGKVLDVMRNLVYPLKKGYMIVKCRGQQDIQEQLSLTEAFQKEQVFFKDHSYFSILLEDGKATVPCLAERLTEELTSHICRWSKLPSMDSVNNLCRHYEEKVRPCIDLIDTLRALGVEQDLALPAIAVIGDQSSGKSSVLEALSGVALPRGSGIVTRCPLVLKLRKLKEGEEWRGKVSYDDIEVELSDPSEVEEAINKGQNFIAGVGLGISDKLISLDVSSPNVPDLTLIDLPGITRVAVGNQPADIGRQIKRLIKTYIQKQETINLVVVPSNVDIATTEALSMAQEVDPEGDRTIGVLTKPDLVDRGAEGKVLDVMRNLVYPLKKGYMIVKCRGQQDIQEQLSLTEAFQKEQVFFKDHSYFSILLEDGKATVPCLAERLTEELTSHICRWSKLPS

Secondary structure (DSSP, 8-state):
-HHHHHHHHHIIIIIHHHHHHHHHHHHTTGGGTS---EEEEEEBTTSSHHHHHHHHHSS-----SS----S-EEEEEEEPPTTPPPEEEEEETTEEEEESSGGGHHHHHHHHHHHHH-SSS------EEEEEEETTS-SEEEEE-PPB-SS--TT--TTHHHHHHHHHHHHHTSTTEEEEEEEETTS-GGG-HHHHHHHHH-TT-TTEEEEEE-GGGSPTT-HHHHHHHHTTSSS--TT-EEE-----HHHHHTT--HHHHHHHHHHHHHH-TTTHHHHHTT-BSHHHHHHHHHHHHHHHHHHHHTS--/-HHHHHHHHHIIIIIHHHHHHHHHHHHTTGGGTS---EEEEEEBTTSSHHHHHHHHHSS-----SS----S-EEEEEEEPPTTPPPEEEEEETTEEEEESSGGGHHHHHHHHHHHHH-SSS------EEEEEEETTS-SEEEEE-PPB-SS--TT--TTHHHHHHHHHHHHHTSTTEEEEEEEETTS-GGG-HHHHHHHHH-TT-TTEEEEEE-GGGSPTT-HHHHHHHHTTSSS--TT-EEE-----HHHHHTT--HHHHHHHHHHHHHH-TTTHHHHHTT-BSHHHHHHHHHHHHHHHHHHHHTS--

InterPro domains:
  IPR000375 Dynamin stalk domain [PF01031] (225-303)
  IPR001401 Dynamin, GTPase domain [SM00053] (12-255)
  IPR001401 Dynamin, GTPase domain [cd08771] (34-303)
  IPR019762 Dynamin, GTPase region, conserved site [PS00410] (61-70)
  IPR022812 Dynamin [PR00195] (36-54)
  IPR022812 Dynamin [PR00195] (60-77)
  IPR022812 Dynamin [PR00195] (134-151)
  IPR022812 Dynamin [PR00195] (184-202)
  IPR022812 Dynamin [PR00195] (203-219)
  IPR022812 Dynamin [PR00195] (228-247)
  IPR022812 Dynamin [PTHR11566] (15-301)
  IPR027417 P-loop containing nucleoside triphosphate hydrolase [G3DSA:3.40.50.300] (3-308)
  IPR027417 P-loop containing nucleoside triphosphate hydrolase [SSF52540] (13-303)
  IPR030381 Dynamin-type guanine nucleotide-binding (G) domain [PS51718] (33-308)
  IPR045063 Dynamin, N-terminal [PF00350] (39-214)

Foldseek 3Di:
DVVVVVLVVCCVVQQVVLLVVLVVCVVVVVVVPDPAFAAEEAWAPPLCSQLLVCLQQQAHAFDDPAWGQQEKEKEFEAADDPPDAKWKWKDFPRDIDTDRDRPCHHVVVVVRQCVAVNPDRHHDHGYMYMYIYYNPHFRHIYIYAIHADDADPDPYDRCRNVVRLVSSLVQLLDLSYAYEYRGELQDDPVPIVSVVSNCVSCVVQLRYEYEYEDLVNHDVPCLVVSVCQQVCNPPHHPLGYAYEYGDDPVCVVVVPRSVVRQVVGVCCQCPPPRNVVCVVVLRYYSVSVSSSVSVSSSVSSVVVVPPDD/DVVVVVLVVCCVVQQVVLLVVLVVCVVVVVVVPDPAFAAEEAWAPPLCSQLLVCLQQQAHAFDDPAWGQQEKEKEFEAADDPPDAKWKWKDFPNDIDTDRDRPCHHVSVVVRQCVAVNPDRHHDHGYMYMYIYYNPHFRHIYIYAIHADDADPDPYDRCRNVVRLVSSLVQLLDLSYAYEYRGELQDDPVPIVSVVSNCVSCVVQLRYEYEYEDLVPHDVPCLVVSVCQQVCNPPHHPLGYAYEYGDDPVCVVVVPRSVVRQVVGVVCQCPPPRNVVCVVVLRYYSVSVSSSVSVSSSVSSVVVVPPDD